Protein AF-A0A178DI83-F1 (afdb_monomer)

Sequence (535 aa):
MRENTVNYHDIEHVLSLTISMISVKFFLQNVEACAQKHFLADFSRHDFNGFEEAAKLHSKCKVQGRFDSDELARSVREVIIQQELLEDALLKDDPDAACEVFVCATSKETSETVCLTSYRTARGNNDLLNSGKILEACRVTSAATSFDPIAIGRFSEDFVGGATGANNAVREVWDQAQQVWGPEVESKIKCVVLIGTGVQSLKPFNADVLHVGETLVGIATEMEQTAERFRRKQQLLDSTGRYYRFNVVRGLEDIGLEGAKKVKEMAAATRRYMGSQEAHKQIQTCAGNVASREYFGIYRINFSLEDVPRMRLFVDRPAEMAAIERALLPQRTQPQRQKVSTLRGLGGIGKTQLVVDEDSIKRSIASCASRVPQGQIPETGRAYVKDGGADVDEVARDVLAWLARADNTAWLLIIDNVDHEHSPRSDDPEAFDMKQYLSDADHGCVLITTRQARLQQLGSAHQLGKSGSDAAQGQQLPELLDGLPLAIAQAGAFLQESGVGLEAYLQTYKQQWDELMAPSALDEVLQQDYADCSV

pLDDT: mean 70.83, std 19.37, range [21.14, 94.12]

Secondary structure (DSSP, 8-state):
-------HHHHHHHHHHHTTTTHHHHHHHHHHHHHHHHHHHHTTTS-TTSSSSGGGS-S------SS-HHHHHHHHHHHHHHTT--TT-BSPPPTT-SS--EEEEEETTT--EEEEESS--TTS-HHHHHH-BHHHHHHHHH-SSSS--EEETTTTEEEEESTTTTSSTHHHHHHHHHHHH-TTHHHH---EEEE---PPPSSPPPTTSHHHHHHHHHHHHHHHHHHHHHHHH-HHHHHTT-EEEE---SS-TT--TTGGGGHHHHHHHHHHHHTSHHHHHHHHHHHHHHH-----STTPPPP--TTS---S-----HHHHHHHHHHHSPPTTS--PPEEEEEE--TTSSS------HHHHHHHHHHGGGGSPTTSS-HHHHTHHHH--S-HHHHHHHHHHHHT-TT----EEEE-----B-BTTB--TT-B-GGGGS--SS-SEEEEEES-GGGGGGSEEEE--PPP--SSS-THHHHHTTT-HHHHHHHHHHHHHH---HHHHHHHHHHHHHHHTSHHHHHHHHHHH-SS---

Nearest PDB structures (foldseek):
  8xi3-assembly1_A  TM=3.637E-01  e=4.222E-02  Mus musculus

Mean predicted aligned error: 16.53 Å

Radius of gyration: 32.95 Å; Cα contacts (8 Å, |Δi|>4): 645; chains: 1; bounding box: 82×55×96 Å

Foldseek 3Di:
DDPPPPDPVLLVVLVVVVCVCVVVVLLVVQLLVLCLVVVVVVVVPDDPPPPVPVVPDDPDDDDAFQDDLVVSLVSSQVSCVVVVHDSQAALADDPPDPDKDWFWKAFPVPRDIAIQINDDFPPHDPFSNVWPGPSQRSSQQVQAPGHAWFQTGPVRTTIHHCVSLCLFVPVVVVVVQCRVPNPVSLQVQLADEGEEPAQAAPDADPPPCRPQRVVVNVSSVSNVVVLVVVCVVSVLCNVLLRYHYHHQHDQCHRQGPSNSVVVVSSVVSVVVSCPDPVNVVNSVSNSCSSPDPARRGPFDFDDDCPPPDDQPDDDDDPVLVVVVCVQAPDDPPDPQFEGEEEEAEDPLLRQDDDDDFPVNLLQVLLCCLLRTDPPLFDVLSNCCVPPVPDDSNVSSVRSLVSCQDPSNFEAEAEAEEQEADDDPVDPDVRHDHCVVNHRPHRGHYYYYYYHDPVCCVVHHYDYRDQDDQDDDDDRPQCVVVVSRNNSSSVLVVCCVVVVDDPVRSSVVVVVVVCVCPPPVNCVVVVVPPPPPDDD

Solvent-accessible surface area (backbone atoms only — not comparable to full-atom values): 31538 Å² total; per-residue (Å²): 140,77,84,85,74,78,46,78,68,53,55,51,53,39,48,52,57,59,35,59,69,27,53,62,40,50,51,45,47,42,32,50,51,42,41,47,54,46,60,58,53,50,67,75,70,61,76,85,75,69,70,77,73,64,79,78,75,77,100,83,74,76,94,70,45,81,45,70,54,64,61,53,50,50,41,43,44,55,44,35,48,74,70,76,42,59,83,78,37,54,43,42,56,62,95,83,56,95,70,89,50,69,44,55,28,18,37,71,87,76,65,44,78,41,75,56,34,22,61,90,49,95,85,54,65,66,60,48,39,76,52,30,27,45,60,55,54,54,50,25,55,62,14,48,85,39,30,52,72,41,66,49,37,95,82,51,49,47,23,27,3,32,73,70,72,44,76,43,47,68,62,58,55,49,57,50,44,32,62,75,67,34,90,66,31,76,63,70,55,74,66,46,82,42,80,54,95,39,41,58,42,96,65,76,51,66,87,90,47,50,72,59,42,52,50,50,38,50,50,44,52,49,33,50,51,53,52,52,54,48,49,67,71,44,45,66,40,50,78,69,71,23,57,44,78,49,58,36,80,58,68,40,39,89,60,60,92,84,37,78,84,42,53,69,50,50,54,51,26,47,52,55,43,54,70,31,70,68,46,39,54,51,50,52,51,50,46,51,55,73,61,47,90,75,78,84,36,90,82,52,57,82,90,77,62,89,88,53,83,85,73,91,68,80,82,86,53,70,69,61,50,54,50,52,48,64,66,63,47,91,55,99,86,58,80,78,51,48,41,40,36,25,43,31,35,62,89,54,50,73,83,73,94,58,90,49,48,66,70,52,50,39,50,54,47,24,55,48,30,58,56,52,52,89,87,68,54,64,66,64,33,34,40,28,88,80,67,66,79,47,61,51,71,57,26,24,48,47,43,37,53,48,55,37,36,91,87,45,47,90,51,77,48,76,45,62,34,56,70,40,64,61,44,104,86,52,92,54,92,70,38,35,67,65,72,81,78,51,53,91,36,59,42,28,27,38,42,35,26,24,65,53,74,72,60,37,77,72,42,52,61,43,76,58,63,60,59,75,93,83,76,86,94,61,69,70,57,43,62,76,46,66,20,32,46,43,55,47,40,50,52,52,49,48,37,67,75,69,67,53,53,70,68,62,50,55,53,51,51,52,53,53,48,56,60,53,69,31,77,81,43,46,66,63,57,61,74,74,77,67,89,86,78,81,134

Structure (mmCIF, N/CA/C/O backbone):
data_AF-A0A178DI83-F1
#
_entry.id   AF-A0A178DI83-F1
#
loop_
_atom_site.group_PDB
_atom_site.id
_atom_site.type_symbol
_atom_site.label_atom_id
_atom_site.label_alt_id
_atom_site.label_comp_id
_atom_site.label_asym_id
_atom_site.label_entity_id
_atom_site.label_seq_id
_atom_site.pdbx_PDB_ins_code
_atom_site.Cartn_x
_atom_site.Cartn_y
_atom_site.Cartn_z
_atom_site.occupancy
_atom_site.B_iso_or_equiv
_atom_site.auth_seq_id
_atom_site.auth_comp_id
_atom_site.auth_asym_id
_atom_site.auth_atom_id
_atom_site.pdbx_PDB_model_num
ATOM 1 N N . MET A 1 1 ? 3.071 -16.356 -19.524 1.00 26.11 1 MET A N 1
ATOM 2 C CA . MET A 1 1 ? 1.698 -16.514 -19.006 1.00 26.11 1 MET A CA 1
ATOM 3 C C . MET A 1 1 ? 1.694 -17.669 -18.020 1.00 26.11 1 MET A C 1
ATOM 5 O O . MET A 1 1 ? 1.772 -18.812 -18.445 1.00 26.11 1 MET A O 1
ATOM 9 N N . ARG A 1 2 ? 1.686 -17.375 -16.718 1.00 21.14 2 ARG A N 1
ATOM 10 C CA . ARG A 1 2 ? 1.167 -18.290 -15.698 1.00 21.14 2 ARG A CA 1
ATOM 11 C C . ARG A 1 2 ? -0.088 -17.603 -15.183 1.00 21.14 2 ARG A C 1
ATOM 13 O O . ARG A 1 2 ? -0.009 -16.452 -14.762 1.00 21.14 2 ARG A O 1
ATOM 20 N N . GLU A 1 3 ? -1.236 -18.241 -15.357 1.00 22.12 3 GLU A N 1
ATOM 21 C CA . GLU A 1 3 ? -2.481 -17.792 -14.747 1.00 22.12 3 GLU A CA 1
ATOM 22 C C . GLU A 1 3 ? -2.266 -17.756 -13.232 1.00 22.12 3 GLU A C 1
ATOM 24 O O . GLU A 1 3 ? -1.899 -18.763 -12.627 1.00 22.12 3 GLU A O 1
ATOM 29 N N . ASN A 1 4 ? -2.444 -16.579 -12.629 1.00 25.23 4 ASN A N 1
ATOM 30 C CA . ASN A 1 4 ? -2.485 -16.412 -11.181 1.00 25.23 4 ASN A CA 1
ATOM 31 C C . ASN A 1 4 ? -3.795 -17.018 -10.659 1.00 25.23 4 ASN A C 1
ATOM 33 O O . ASN A 1 4 ? -4.724 -16.308 -10.280 1.00 25.23 4 ASN A O 1
ATOM 37 N N . THR A 1 5 ? -3.888 -18.344 -10.645 1.00 24.80 5 THR A N 1
ATOM 38 C CA . THR A 1 5 ? -4.795 -19.041 -9.736 1.00 24.80 5 THR A CA 1
ATOM 39 C C . THR A 1 5 ? -4.239 -18.859 -8.332 1.00 24.80 5 THR A C 1
ATOM 41 O O . THR A 1 5 ? -3.341 -19.588 -7.919 1.00 24.80 5 THR A O 1
ATOM 44 N N . VAL A 1 6 ? -4.744 -17.842 -7.631 1.00 28.25 6 VAL A N 1
ATOM 45 C CA . VAL A 1 6 ? -4.509 -17.638 -6.198 1.00 28.25 6 VAL A CA 1
ATOM 46 C C . VAL A 1 6 ? -5.001 -18.894 -5.485 1.00 28.25 6 VAL A C 1
ATOM 48 O O . VAL A 1 6 ? -6.198 -19.192 -5.490 1.00 28.25 6 VAL A O 1
ATOM 51 N N . ASN A 1 7 ? -4.070 -19.671 -4.941 1.00 25.91 7 ASN A N 1
ATOM 52 C CA . ASN A 1 7 ? -4.389 -20.915 -4.262 1.00 25.91 7 ASN A CA 1
ATOM 53 C C . ASN A 1 7 ? -4.977 -20.585 -2.879 1.00 25.91 7 ASN A C 1
ATOM 55 O O . ASN A 1 7 ? -4.664 -19.545 -2.297 1.00 25.91 7 ASN A O 1
ATOM 59 N N . TYR A 1 8 ? -5.807 -21.462 -2.309 1.00 28.67 8 TYR A N 1
ATOM 60 C CA . TYR A 1 8 ? -6.403 -21.246 -0.974 1.00 28.67 8 TYR A CA 1
ATOM 61 C C . TYR A 1 8 ? -5.332 -20.984 0.112 1.00 28.67 8 TYR A C 1
ATOM 63 O O . TYR A 1 8 ? -5.586 -20.284 1.088 1.00 28.67 8 TYR A O 1
ATOM 71 N N . HIS A 1 9 ? -4.112 -21.483 -0.110 1.00 28.78 9 HIS A N 1
ATOM 72 C CA . HIS A 1 9 ? -2.945 -21.290 0.750 1.00 28.78 9 HIS A CA 1
ATOM 73 C C . HIS A 1 9 ? -2.304 -19.888 0.632 1.00 28.78 9 HIS A C 1
ATOM 75 O O . HIS A 1 9 ? -1.777 -19.370 1.613 1.00 28.78 9 HIS A O 1
ATOM 81 N N . ASP A 1 10 ? -2.415 -19.218 -0.522 1.00 27.89 10 ASP A N 1
ATOM 82 C CA . ASP A 1 10 ? -1.936 -17.837 -0.711 1.00 27.89 10 ASP A CA 1
ATOM 83 C C . ASP A 1 10 ? -2.874 -16.825 -0.031 1.00 27.89 10 ASP A C 1
ATOM 85 O O . ASP A 1 10 ? -2.435 -15.797 0.487 1.00 27.89 10 ASP A O 1
ATOM 89 N N . ILE A 1 11 ? -4.170 -17.155 0.047 1.00 30.95 11 ILE A N 1
ATOM 90 C CA . ILE A 1 11 ? -5.163 -16.413 0.840 1.00 30.95 11 ILE A CA 1
ATOM 91 C C . ILE A 1 11 ? -4.821 -16.508 2.333 1.00 30.95 11 ILE A C 1
ATOM 93 O O . ILE A 1 11 ? -4.906 -15.500 3.031 1.00 30.95 11 ILE A O 1
ATOM 97 N N . GLU A 1 12 ? -4.368 -17.670 2.817 1.00 28.22 12 GLU A N 1
ATOM 98 C CA . GLU A 1 12 ? -3.876 -17.822 4.192 1.00 28.22 12 GLU A CA 1
ATOM 99 C C . GLU A 1 12 ? -2.600 -17.019 4.457 1.00 28.22 12 GLU A C 1
ATOM 101 O O . GLU A 1 12 ? -2.468 -16.479 5.547 1.00 28.22 12 GLU A O 1
ATOM 106 N N . HIS A 1 13 ? -1.708 -16.849 3.477 1.00 27.08 13 HIS A N 1
ATOM 107 C CA . HIS A 1 13 ? -0.463 -16.084 3.638 1.00 27.08 13 HIS A CA 1
ATOM 108 C C . HIS A 1 13 ? -0.670 -14.554 3.599 1.00 27.08 13 HIS A C 1
ATOM 110 O O . HIS A 1 13 ? 0.040 -13.792 4.257 1.00 27.08 13 HIS A O 1
ATOM 116 N N . VAL A 1 14 ? -1.684 -14.083 2.870 1.00 27.16 14 VAL A N 1
ATOM 117 C CA . VAL A 1 14 ? -2.089 -12.665 2.814 1.00 27.16 14 VAL A CA 1
ATOM 118 C C . VAL A 1 14 ? -2.971 -12.301 4.007 1.00 27.16 14 VAL A C 1
ATOM 120 O O . VAL A 1 14 ? -2.816 -11.227 4.602 1.00 27.16 14 VAL A O 1
ATOM 123 N N . LEU A 1 15 ? -3.820 -13.236 4.444 1.00 27.59 15 LEU A N 1
ATOM 124 C CA . LEU A 1 15 ? -4.378 -13.202 5.788 1.00 27.59 15 LEU A CA 1
ATOM 125 C C . LEU A 1 15 ? -3.241 -13.241 6.814 1.00 27.59 15 LEU A C 1
ATOM 127 O O . LEU A 1 15 ? -3.326 -12.461 7.742 1.00 27.59 15 LEU A O 1
ATOM 131 N N . SER A 1 16 ? -2.147 -13.993 6.606 1.00 25.05 16 SER A N 1
ATOM 132 C CA . SER A 1 16 ? -0.970 -14.085 7.499 1.00 25.05 16 SER A CA 1
ATOM 133 C C . SER A 1 16 ? -0.153 -12.787 7.631 1.00 25.05 16 SER A C 1
ATOM 135 O O . SER A 1 16 ? 0.552 -12.610 8.622 1.00 25.05 16 SER A O 1
ATOM 137 N N . LEU A 1 17 ? -0.258 -11.858 6.679 1.00 25.11 17 LEU A N 1
ATOM 138 C CA . LEU A 1 17 ? 0.390 -10.536 6.743 1.00 25.11 17 LEU A CA 1
ATOM 139 C C . LEU A 1 17 ? -0.560 -9.448 7.249 1.00 25.11 17 LEU A C 1
ATOM 141 O O . LEU A 1 17 ? -0.163 -8.584 8.027 1.00 25.11 17 LEU A O 1
ATOM 145 N N . THR A 1 18 ? -1.852 -9.567 6.932 1.00 27.52 18 THR A N 1
ATOM 146 C CA . THR A 1 18 ? -2.914 -8.877 7.688 1.00 27.52 18 THR A CA 1
ATOM 147 C C . THR A 1 18 ? -2.944 -9.381 9.143 1.00 27.52 18 THR A C 1
ATOM 149 O O . THR A 1 18 ? -3.398 -8.676 10.042 1.00 27.52 18 THR A O 1
ATOM 152 N N . ILE A 1 19 ? -2.366 -10.567 9.390 1.00 27.89 19 ILE A N 1
ATOM 153 C CA . ILE A 1 19 ? -2.131 -11.176 10.696 1.00 27.89 19 ILE A CA 1
ATOM 154 C C . ILE A 1 19 ? -1.006 -10.480 11.495 1.00 27.89 19 ILE A C 1
ATOM 156 O O . ILE A 1 19 ? -0.911 -10.675 12.698 1.00 27.89 19 ILE A O 1
ATOM 160 N N . SER A 1 20 ? -0.239 -9.538 10.938 1.00 26.45 20 SER A N 1
ATOM 161 C CA . SER A 1 20 ? 0.611 -8.678 11.787 1.00 26.45 20 SER A CA 1
ATOM 162 C C . SER A 1 20 ? -0.180 -7.575 12.508 1.00 26.45 20 SER A C 1
ATOM 164 O O . SER A 1 20 ? 0.141 -7.252 13.646 1.00 26.45 20 SER A O 1
ATOM 166 N N . MET A 1 21 ? -1.308 -7.095 11.956 1.00 29.62 21 MET A N 1
ATOM 167 C CA . MET A 1 21 ? -2.328 -6.391 12.769 1.00 29.62 21 MET A CA 1
ATOM 168 C C . MET A 1 21 ? -3.040 -7.354 13.732 1.00 29.62 21 MET A C 1
ATOM 170 O O . MET A 1 21 ? -3.688 -6.946 14.695 1.00 29.62 21 MET A O 1
ATOM 174 N N . ILE A 1 22 ? -2.870 -8.656 13.496 1.00 32.53 22 ILE A N 1
ATOM 175 C CA . ILE A 1 22 ? -3.216 -9.744 14.401 1.00 32.53 22 ILE A CA 1
ATOM 176 C C . ILE A 1 22 ? -2.052 -10.021 15.353 1.00 32.53 22 ILE A C 1
ATOM 178 O O . ILE A 1 22 ? -2.052 -11.048 15.984 1.00 32.53 22 ILE A O 1
ATOM 182 N N . SER A 1 23 ? -1.125 -9.099 15.607 1.00 30.00 23 SER A N 1
ATOM 183 C CA . SER A 1 23 ? -0.431 -9.100 16.904 1.00 30.00 23 SER A CA 1
ATOM 184 C C . SER A 1 23 ? -1.373 -8.579 17.992 1.00 30.00 23 SER A C 1
ATOM 186 O O . SER A 1 23 ? -1.464 -9.174 19.059 1.00 30.00 23 SER A O 1
ATOM 188 N N . VAL A 1 24 ? -2.240 -7.609 17.665 1.00 34.22 24 VAL A N 1
ATOM 189 C CA . VAL A 1 24 ? -3.379 -7.222 18.518 1.00 34.22 24 VAL A CA 1
ATOM 190 C C . VAL A 1 24 ? -4.472 -8.286 18.508 1.00 34.22 24 VAL A C 1
ATOM 192 O O . VAL A 1 24 ? -5.199 -8.389 19.474 1.00 34.22 24 VAL A O 1
ATOM 195 N N . LYS A 1 25 ? -4.579 -9.133 17.479 1.00 32.72 25 LYS A N 1
ATOM 196 C CA . LYS A 1 25 ? -5.535 -10.256 17.424 1.00 32.72 25 LYS A CA 1
ATOM 197 C C . LYS A 1 25 ? -4.910 -11.614 17.788 1.00 32.72 25 LYS A C 1
ATOM 199 O O . LYS A 1 25 ? -5.672 -12.506 18.075 1.00 32.72 25 LYS A O 1
ATOM 204 N N . PHE A 1 26 ? -3.600 -11.787 17.937 1.00 31.67 26 PHE A N 1
ATOM 205 C CA . PHE A 1 26 ? -3.008 -12.893 18.706 1.00 31.67 26 PHE A CA 1
ATOM 206 C C . PHE A 1 26 ? -3.171 -12.551 20.179 1.00 31.67 26 PHE A C 1
ATOM 208 O O . PHE A 1 26 ? -3.567 -13.396 20.967 1.00 31.67 26 PHE A O 1
ATOM 215 N N . PHE A 1 27 ? -3.013 -11.273 20.528 1.00 34.44 27 PHE A N 1
ATOM 216 C CA . PHE A 1 27 ? -3.335 -10.762 21.847 1.00 34.44 27 PHE A CA 1
ATOM 217 C C . PHE A 1 27 ? -4.848 -10.785 22.129 1.00 34.44 27 PHE A C 1
ATOM 219 O O . PHE A 1 27 ? -5.242 -11.306 23.155 1.00 34.44 27 PHE A O 1
ATOM 226 N N . LEU A 1 28 ? -5.724 -10.354 21.213 1.00 32.44 28 LEU A N 1
ATOM 227 C CA . LEU A 1 28 ? -7.186 -10.349 21.392 1.00 32.44 28 LEU A CA 1
ATOM 228 C C . LEU A 1 28 ? -7.864 -11.680 21.057 1.00 32.44 28 LEU A C 1
ATOM 230 O O . LEU A 1 28 ? -8.893 -11.932 21.651 1.00 32.44 28 LEU A O 1
ATOM 234 N N . GLN A 1 29 ? -7.330 -12.556 20.193 1.00 31.53 29 GLN A N 1
ATOM 235 C CA . GLN A 1 29 ? -7.822 -13.942 20.066 1.00 31.53 29 GLN A CA 1
ATOM 236 C C . GLN A 1 29 ? -7.306 -14.808 21.196 1.00 31.53 29 GLN A C 1
ATOM 238 O O . GLN A 1 29 ? -8.043 -15.696 21.585 1.00 31.53 29 GLN A O 1
ATOM 243 N N . ASN A 1 30 ? -6.113 -14.578 21.759 1.00 32.19 30 ASN A N 1
ATOM 244 C CA . ASN A 1 30 ? -5.741 -15.254 23.000 1.00 32.19 30 ASN A CA 1
ATOM 245 C C . ASN A 1 30 ? -6.447 -14.626 24.198 1.00 32.19 30 ASN A C 1
ATOM 247 O O . ASN A 1 30 ? -6.807 -15.370 25.089 1.00 32.19 30 ASN A O 1
ATOM 251 N N . VAL A 1 31 ? -6.754 -13.326 24.222 1.00 32.69 31 VAL A N 1
ATOM 252 C CA . VAL A 1 31 ? -7.619 -12.736 25.258 1.00 32.69 31 VAL A CA 1
ATOM 253 C C . VAL A 1 31 ? -9.068 -13.178 25.068 1.00 32.69 31 VAL A C 1
ATOM 255 O O . VAL A 1 31 ? -9.667 -13.528 26.062 1.00 32.69 31 VAL A O 1
ATOM 258 N N . GLU A 1 32 ? -9.632 -13.294 23.862 1.00 32.38 32 GLU A N 1
ATOM 259 C CA . GLU A 1 32 ? -10.967 -13.884 23.634 1.00 32.38 32 GLU A CA 1
ATOM 260 C C . GLU A 1 32 ? -10.974 -15.392 23.852 1.00 32.38 32 GLU A C 1
ATOM 262 O O . GLU A 1 32 ? -11.971 -15.902 24.335 1.00 32.38 32 GLU A O 1
ATOM 267 N N . ALA A 1 33 ? -9.913 -16.128 23.513 1.00 32.53 33 ALA A N 1
ATOM 268 C CA . ALA A 1 33 ? -9.839 -17.572 23.725 1.00 32.53 33 ALA A CA 1
ATOM 269 C C . ALA A 1 33 ? -9.522 -17.912 25.182 1.00 32.53 33 ALA A C 1
ATOM 271 O O . ALA A 1 33 ? -10.044 -18.906 25.667 1.00 32.53 33 ALA A O 1
ATOM 272 N N . CYS A 1 34 ? -8.723 -17.106 25.889 1.00 33.56 34 CYS A N 1
ATOM 273 C CA . CYS A 1 34 ? -8.434 -17.225 27.323 1.00 33.56 34 CYS A CA 1
ATOM 274 C C . CYS A 1 34 ? -9.608 -16.692 28.152 1.00 33.56 34 CYS A C 1
ATOM 276 O O . CYS A 1 34 ? -10.068 -17.390 29.051 1.00 33.56 34 CYS A O 1
ATOM 278 N N . ALA A 1 35 ? -10.206 -15.559 27.759 1.00 32.19 35 ALA A N 1
ATOM 279 C CA . ALA A 1 35 ? -11.494 -15.119 28.282 1.00 32.19 35 ALA A CA 1
ATOM 280 C C . ALA A 1 35 ? -12.567 -16.154 27.964 1.00 32.19 35 ALA A C 1
ATOM 282 O O . ALA A 1 35 ? -13.285 -16.488 28.869 1.00 32.19 35 ALA A O 1
ATOM 283 N N . GLN A 1 36 ? -12.670 -16.778 26.787 1.00 34.31 36 GLN A N 1
ATOM 284 C CA . GLN A 1 36 ? -13.628 -17.877 26.567 1.00 34.31 36 GLN A CA 1
ATOM 285 C C . GLN A 1 36 ? -13.289 -19.116 27.399 1.00 34.31 36 GLN A C 1
ATOM 287 O O . GLN A 1 36 ? -14.209 -19.757 27.898 1.00 34.31 36 GLN A O 1
ATOM 292 N N . LYS A 1 37 ? -12.009 -19.465 27.584 1.00 34.66 37 LYS A N 1
ATOM 293 C CA . LYS A 1 37 ? -11.593 -20.607 28.417 1.00 34.66 37 LYS A CA 1
ATOM 294 C C . LYS A 1 37 ? -11.982 -20.401 29.882 1.00 34.66 37 LYS A C 1
ATOM 296 O O . LYS A 1 37 ? -12.490 -21.344 30.481 1.00 34.66 37 LYS A O 1
ATOM 301 N N . HIS A 1 38 ? -11.810 -19.192 30.422 1.00 36.41 38 HIS A N 1
ATOM 302 C CA . HIS A 1 38 ? -12.153 -18.841 31.808 1.00 36.41 38 HIS A CA 1
ATOM 303 C C . HIS A 1 38 ? -13.617 -18.406 31.979 1.00 36.41 38 HIS A C 1
ATOM 305 O O . HIS A 1 38 ? -14.288 -18.920 32.865 1.00 36.41 38 HIS A O 1
ATOM 311 N N . PHE A 1 39 ? -14.191 -17.607 31.072 1.00 35.72 39 PHE A N 1
ATOM 312 C CA . PHE A 1 39 ? -15.628 -17.272 31.032 1.00 35.72 39 PHE A CA 1
ATOM 313 C C . PHE A 1 39 ? -16.505 -18.517 30.879 1.00 35.72 39 PHE A C 1
ATOM 315 O O . PHE A 1 39 ? -17.614 -18.519 31.403 1.00 35.72 39 PHE A O 1
ATOM 322 N N . LEU A 1 40 ? -16.066 -19.572 30.175 1.00 31.36 40 LEU A N 1
ATOM 323 C CA . LEU A 1 40 ? -16.803 -20.843 30.123 1.00 31.36 40 LEU A CA 1
ATOM 324 C C . LEU A 1 40 ? -16.505 -21.748 31.332 1.00 31.36 40 LEU A C 1
ATOM 326 O O . LEU A 1 40 ? -17.381 -22.525 31.713 1.00 31.36 40 LEU A O 1
ATOM 330 N N . ALA A 1 41 ? -15.319 -21.657 31.947 1.00 30.20 41 ALA A N 1
ATOM 331 C CA . ALA A 1 41 ? -14.968 -22.444 33.133 1.00 30.20 41 ALA A CA 1
ATOM 332 C C . ALA A 1 41 ? -15.658 -21.932 34.413 1.00 30.20 41 ALA A C 1
ATOM 334 O O . ALA A 1 41 ? -16.209 -22.744 35.164 1.00 30.20 41 ALA A O 1
ATOM 335 N N . ASP A 1 42 ? -15.722 -20.615 34.628 1.00 34.72 42 ASP A N 1
ATOM 336 C CA . ASP A 1 42 ? -16.281 -20.012 35.848 1.00 34.72 42 ASP A CA 1
ATOM 337 C C . ASP A 1 42 ? -17.804 -19.839 35.815 1.00 34.72 42 ASP A C 1
ATOM 339 O O . ASP A 1 42 ? -18.455 -19.933 36.858 1.00 34.72 42 ASP A O 1
ATOM 343 N N . PHE A 1 43 ? -18.430 -19.762 34.633 1.00 34.56 43 PHE A N 1
ATOM 344 C CA . PHE A 1 43 ? -19.897 -19.849 34.539 1.00 34.56 43 PHE A CA 1
ATOM 345 C C . PHE A 1 43 ? -20.458 -21.220 34.942 1.00 34.56 43 PHE A C 1
ATOM 347 O O . PHE A 1 43 ? -21.664 -21.334 35.162 1.00 34.56 43 PHE A O 1
ATOM 354 N N . SER A 1 44 ? -19.616 -22.259 35.020 1.00 34.12 44 SER A N 1
ATOM 355 C CA . SER A 1 44 ? -20.014 -23.580 35.525 1.00 34.12 44 SER A CA 1
ATOM 356 C C . SER A 1 44 ? -19.875 -23.724 37.045 1.00 34.12 44 SER A C 1
ATOM 358 O O . SER A 1 44 ? -20.372 -24.701 37.602 1.00 34.12 44 SER A O 1
ATOM 360 N N . ARG A 1 45 ? -19.200 -22.777 37.721 1.00 33.38 45 ARG A N 1
ATOM 361 C CA . ARG A 1 45 ? -18.820 -22.895 39.139 1.00 33.38 45 ARG A CA 1
ATOM 362 C C . ARG A 1 45 ? -19.505 -21.921 40.089 1.00 33.38 45 ARG A C 1
ATOM 364 O O . ARG A 1 45 ? -19.449 -22.159 41.295 1.00 33.38 45 ARG A O 1
ATOM 371 N N . HIS A 1 46 ? -20.157 -20.866 39.607 1.00 33.75 46 HIS A N 1
ATOM 372 C CA . HIS A 1 46 ? -20.926 -19.965 40.469 1.00 33.75 46 HIS A CA 1
ATOM 373 C C . HIS A 1 46 ? -22.420 -20.007 40.150 1.00 33.75 46 HIS A C 1
ATOM 375 O O . HIS A 1 46 ? -22.901 -19.457 39.159 1.00 33.75 46 HIS A O 1
ATOM 381 N N . ASP A 1 47 ? -23.131 -20.708 41.037 1.00 30.70 47 ASP A N 1
ATOM 382 C CA . ASP A 1 47 ? -24.581 -20.744 41.153 1.00 30.70 47 ASP A CA 1
ATOM 383 C C . ASP A 1 47 ? -25.156 -19.325 41.229 1.00 30.70 47 ASP A C 1
ATOM 385 O O . ASP A 1 47 ? -24.812 -18.524 42.100 1.00 30.70 47 ASP A O 1
ATOM 389 N N . PHE A 1 48 ? -26.120 -19.052 40.355 1.00 34.38 48 PHE A N 1
ATOM 390 C CA . PHE A 1 48 ? -26.915 -17.823 40.289 1.00 34.38 48 PHE A CA 1
ATOM 391 C C . PHE A 1 48 ? -27.885 -17.630 41.478 1.00 34.38 48 PHE A C 1
ATOM 393 O O . PHE A 1 48 ? -28.854 -16.891 41.359 1.00 34.38 48 PHE A O 1
ATOM 400 N N . ASN A 1 49 ? -27.640 -18.250 42.636 1.00 30.06 49 ASN A N 1
ATOM 401 C CA . ASN A 1 49 ? -28.549 -18.180 43.789 1.00 30.06 49 ASN A CA 1
ATOM 402 C C . ASN A 1 49 ? -28.200 -17.074 44.805 1.00 30.06 49 ASN A C 1
ATOM 404 O O . ASN A 1 49 ? -28.980 -16.831 45.718 1.00 30.06 49 ASN A O 1
ATOM 408 N N . GLY A 1 50 ? -27.062 -16.382 44.669 1.00 28.20 50 GLY A N 1
ATOM 409 C CA . GLY A 1 50 ? -26.627 -15.367 45.646 1.00 28.20 50 GLY A CA 1
ATOM 410 C C . GLY A 1 50 ? -27.075 -13.924 45.374 1.00 28.20 50 GLY A C 1
ATOM 411 O O . GLY A 1 50 ? -26.987 -13.083 46.265 1.00 28.20 50 GLY A O 1
ATOM 412 N N . PHE A 1 51 ? -27.544 -13.606 44.161 1.00 32.16 51 PHE A N 1
ATOM 413 C CA . PHE A 1 51 ? -27.837 -12.218 43.763 1.00 32.16 51 PHE A CA 1
ATOM 414 C C . PHE A 1 51 ? -29.279 -11.762 44.043 1.00 32.16 51 PHE A C 1
ATOM 416 O O . PHE A 1 51 ? -29.545 -10.561 44.011 1.00 32.16 51 PHE A O 1
ATOM 423 N N . GLU A 1 52 ? -30.201 -12.673 44.372 1.00 28.27 52 GLU A N 1
ATOM 424 C CA . GLU A 1 52 ? -31.590 -12.311 44.703 1.00 28.27 52 GLU A CA 1
ATOM 425 C C . GLU A 1 52 ? -31.763 -11.797 46.147 1.00 28.27 52 GLU A C 1
ATOM 427 O O . GLU A 1 52 ? -32.670 -11.006 46.411 1.00 28.27 52 GLU A O 1
ATOM 432 N N . GLU A 1 53 ? -30.876 -12.156 47.085 1.00 25.97 53 GLU A N 1
ATOM 433 C CA . GLU A 1 53 ? -31.008 -11.741 48.496 1.00 25.97 53 GLU A CA 1
ATOM 434 C C . GLU A 1 53 ? -30.336 -10.399 48.838 1.00 25.97 53 GLU A C 1
ATOM 436 O O . GLU A 1 53 ? -30.738 -9.739 49.799 1.00 25.97 53 GLU A O 1
ATOM 441 N N . ALA A 1 54 ? -29.375 -9.923 48.040 1.00 26.55 54 ALA A N 1
ATOM 442 C CA . ALA A 1 54 ? -28.668 -8.665 48.317 1.00 26.55 54 ALA A CA 1
ATOM 443 C C . ALA A 1 54 ? -29.413 -7.402 47.831 1.00 26.55 54 ALA A C 1
ATOM 445 O O . ALA A 1 54 ? -29.048 -6.283 48.193 1.00 26.55 54 ALA A O 1
ATOM 446 N N . ALA A 1 55 ? -30.500 -7.551 47.065 1.00 27.52 55 ALA A N 1
ATOM 447 C CA . ALA A 1 55 ? -31.262 -6.431 46.504 1.00 27.52 55 ALA A CA 1
ATOM 448 C C . ALA A 1 55 ? -32.161 -5.687 47.519 1.00 27.52 55 ALA A C 1
ATOM 450 O O . ALA A 1 55 ? -32.893 -4.774 47.136 1.00 27.52 55 ALA A O 1
ATOM 451 N N . LYS A 1 56 ? -32.130 -6.040 48.816 1.00 27.47 56 LYS A N 1
ATOM 452 C CA . LYS A 1 56 ? -33.003 -5.422 49.834 1.00 27.47 56 LYS A CA 1
ATOM 453 C C . LYS A 1 56 ? -32.367 -4.410 50.783 1.00 27.47 56 LYS A C 1
ATOM 455 O O . LYS A 1 56 ? -33.122 -3.783 51.520 1.00 27.47 56 LYS A O 1
ATOM 460 N N . LEU A 1 57 ? -31.061 -4.148 50.768 1.00 26.89 57 LEU A N 1
ATOM 461 C CA . LEU A 1 57 ? -30.497 -3.162 51.702 1.00 26.89 57 LEU A CA 1
ATOM 462 C C . LEU A 1 57 ? -29.265 -2.432 51.147 1.00 26.89 57 LEU A C 1
ATOM 464 O O . LEU A 1 57 ? -28.155 -2.929 51.254 1.00 26.89 57 LEU A O 1
ATOM 468 N N . HIS A 1 58 ? -29.473 -1.233 50.593 1.00 26.30 58 HIS A N 1
ATOM 469 C CA . HIS A 1 58 ? -28.827 0.035 50.986 1.00 26.30 58 HIS A CA 1
ATOM 470 C C . HIS A 1 58 ? -28.857 1.070 49.850 1.00 26.30 58 HIS A C 1
ATOM 472 O O . HIS A 1 58 ? -28.196 0.962 48.822 1.00 26.30 58 HIS A O 1
ATOM 478 N N . SER A 1 59 ? -29.583 2.158 50.096 1.00 29.34 59 SER A N 1
ATOM 479 C CA . SER A 1 59 ? -29.538 3.401 49.334 1.00 29.34 59 SER A CA 1
ATOM 480 C C . SER A 1 59 ? -28.215 4.139 49.589 1.00 29.34 59 SER A C 1
ATOM 482 O O . SER A 1 59 ? -28.096 4.826 50.606 1.00 29.34 59 SER A O 1
ATOM 484 N N . LYS A 1 60 ? -27.229 3.945 48.698 1.00 29.44 60 LYS A N 1
ATOM 485 C CA . LYS A 1 60 ? -26.074 4.815 48.350 1.00 29.44 60 LYS A CA 1
ATOM 486 C C . LYS A 1 60 ? -25.007 3.956 47.641 1.00 29.44 60 LYS A C 1
ATOM 488 O O . LYS A 1 60 ? -23.969 3.669 48.225 1.00 29.44 60 LYS A O 1
ATOM 493 N N . CYS A 1 61 ? -25.235 3.543 46.394 1.00 26.08 61 CYS A N 1
ATOM 494 C CA . CYS A 1 61 ? -24.193 2.874 45.605 1.00 26.08 61 CYS A CA 1
ATOM 495 C C . CYS A 1 61 ? -23.722 3.775 44.464 1.00 26.08 61 CYS A C 1
ATOM 497 O O . CYS A 1 61 ? -24.515 4.200 43.626 1.00 26.08 61 CYS A O 1
ATOM 499 N N . LYS A 1 62 ? -22.414 4.064 44.463 1.00 30.36 62 LYS A N 1
ATOM 500 C CA . LYS A 1 62 ? -21.674 4.496 43.273 1.00 30.36 62 LYS A CA 1
ATOM 501 C C . LYS A 1 62 ? -21.942 3.483 42.155 1.00 30.36 62 LYS A C 1
ATOM 503 O O . LYS A 1 62 ? -22.043 2.292 42.434 1.00 30.36 62 LYS A O 1
ATOM 508 N N . VAL A 1 63 ? -22.061 3.965 40.921 1.00 37.66 63 VAL A N 1
ATOM 509 C CA . VAL A 1 63 ? -22.176 3.120 39.725 1.00 37.66 63 VAL A CA 1
ATOM 510 C C . VAL A 1 63 ? -20.923 2.242 39.660 1.00 37.66 63 VAL A C 1
ATOM 512 O O . VAL A 1 63 ? -19.838 2.750 39.398 1.00 37.66 63 VAL A O 1
ATOM 515 N N . GLN A 1 64 ? -21.071 0.966 40.004 1.00 49.56 64 GLN A N 1
ATOM 516 C CA . GLN A 1 64 ? -20.026 -0.052 39.947 1.00 49.56 64 GLN A CA 1
ATOM 517 C C . GLN A 1 64 ? -20.154 -0.790 38.610 1.00 49.56 64 GLN A C 1
ATOM 519 O O . GLN A 1 64 ? -21.275 -0.985 38.127 1.00 49.56 64 GLN A O 1
ATOM 524 N N . GLY A 1 65 ? -19.025 -1.155 38.000 1.00 55.78 65 GLY A N 1
ATOM 525 C CA . GLY A 1 65 ? -18.971 -1.950 36.779 1.00 55.78 65 GLY A CA 1
ATOM 526 C C . GLY A 1 65 ? -19.803 -3.228 36.902 1.00 55.78 65 GLY A C 1
ATOM 527 O O . GLY A 1 65 ? -19.915 -3.825 37.972 1.00 55.78 65 GLY A O 1
ATOM 528 N N . ARG A 1 66 ? -20.433 -3.635 35.797 1.00 61.72 66 ARG A N 1
ATOM 529 C CA . ARG A 1 66 ? -21.331 -4.799 35.761 1.00 61.72 66 ARG A CA 1
ATOM 530 C C . ARG A 1 66 ? -20.563 -6.123 35.784 1.00 61.72 66 ARG A C 1
ATOM 532 O O . ARG A 1 66 ? -21.118 -7.131 36.213 1.00 61.72 66 ARG A O 1
ATOM 539 N N . PHE A 1 67 ? -19.321 -6.118 35.309 1.00 65.75 67 PHE A N 1
ATOM 540 C CA . PHE A 1 67 ? -18.438 -7.279 35.261 1.00 65.75 67 PHE A CA 1
ATOM 541 C C . PHE A 1 67 ? -17.166 -7.037 36.071 1.00 65.75 67 PHE A C 1
ATOM 543 O O . PHE A 1 67 ? -16.739 -5.898 36.257 1.00 65.75 67 PHE A O 1
ATOM 550 N N . ASP A 1 68 ? -16.562 -8.134 36.523 1.00 69.56 68 ASP A N 1
ATOM 551 C CA . ASP A 1 68 ? -15.348 -8.114 37.329 1.00 69.56 68 ASP A CA 1
ATOM 552 C C . ASP A 1 68 ? -14.137 -7.670 36.491 1.00 69.56 68 ASP A C 1
ATOM 554 O O . ASP A 1 68 ? -13.660 -8.362 35.585 1.00 69.56 68 ASP A O 1
ATOM 558 N N . SER A 1 69 ? -13.656 -6.470 36.801 1.00 73.12 69 SER A N 1
ATOM 559 C CA . SER A 1 69 ? -12.510 -5.850 36.149 1.00 73.12 69 SER A CA 1
ATOM 560 C C . SER A 1 69 ? -11.178 -6.532 36.487 1.00 73.12 69 SER A C 1
ATOM 562 O O . SER A 1 69 ? -10.253 -6.485 35.667 1.00 73.12 69 SER A O 1
ATOM 564 N N . ASP A 1 70 ? -11.070 -7.152 37.663 1.00 78.44 70 ASP A N 1
ATOM 565 C CA . ASP A 1 70 ? -9.863 -7.838 38.126 1.00 78.44 70 ASP A CA 1
ATOM 566 C C . ASP A 1 70 ? -9.702 -9.183 37.421 1.00 78.44 70 ASP A C 1
ATOM 568 O O . ASP A 1 70 ? -8.591 -9.557 37.038 1.00 78.44 70 ASP A O 1
ATOM 572 N N . GLU A 1 71 ? -10.814 -9.865 37.164 1.00 74.19 71 GLU A N 1
ATOM 573 C CA . GLU A 1 71 ? -10.840 -11.122 36.420 1.00 74.19 71 GLU A CA 1
ATOM 574 C C . GLU A 1 71 ? -10.424 -10.928 34.950 1.00 74.19 71 GLU A C 1
ATOM 576 O O . GLU A 1 71 ? -9.587 -11.667 34.416 1.00 74.19 71 GLU A O 1
ATOM 581 N N . LEU A 1 72 ? -10.904 -9.854 34.311 1.00 71.31 72 LEU A N 1
ATOM 582 C CA . LEU A 1 72 ? -10.412 -9.444 32.994 1.00 71.31 72 LEU A CA 1
ATOM 583 C C . LEU A 1 72 ? -8.910 -9.123 33.040 1.00 71.31 72 LEU A C 1
ATOM 585 O O . LEU A 1 72 ? -8.151 -9.568 32.177 1.00 71.31 72 LEU A O 1
ATOM 589 N N . ALA A 1 73 ? -8.461 -8.380 34.057 1.00 75.38 73 ALA A N 1
ATOM 590 C CA . ALA A 1 73 ? -7.050 -8.042 34.219 1.00 75.38 73 ALA A CA 1
ATOM 591 C C . ALA A 1 73 ? -6.177 -9.292 34.399 1.00 75.38 73 ALA A C 1
ATOM 593 O O . ALA A 1 73 ? -5.068 -9.350 33.874 1.00 75.38 73 ALA A O 1
ATOM 594 N N . ARG A 1 74 ? -6.650 -10.292 35.148 1.00 76.31 74 ARG A N 1
ATOM 595 C CA . ARG A 1 74 ? -5.964 -11.575 35.335 1.00 76.31 74 ARG A CA 1
ATOM 596 C C . ARG A 1 74 ? -5.851 -12.334 34.015 1.00 76.31 74 ARG A C 1
ATOM 598 O O . ARG A 1 74 ? -4.758 -12.758 33.653 1.00 76.31 74 ARG A O 1
ATOM 605 N N . SER A 1 75 ? -6.949 -12.436 33.269 1.00 72.31 75 SER A N 1
ATOM 606 C CA . SER A 1 75 ? -6.979 -13.115 31.968 1.00 72.31 75 SER A CA 1
ATOM 607 C C . SER A 1 75 ? -6.024 -12.476 30.954 1.00 72.31 75 SER A C 1
ATOM 609 O O . SER A 1 75 ? -5.293 -13.180 30.260 1.00 72.31 75 SER A O 1
ATOM 611 N N . VAL A 1 76 ? -5.967 -11.141 30.899 1.00 74.19 76 VAL A N 1
ATOM 612 C CA . VAL A 1 76 ? -5.009 -10.425 30.041 1.00 74.19 76 VAL A CA 1
ATOM 613 C C . VAL A 1 76 ? -3.565 -10.682 30.481 1.00 74.19 76 VAL A C 1
ATOM 615 O O . VAL A 1 76 ? -2.707 -10.922 29.635 1.00 74.19 76 VAL A O 1
ATOM 618 N N . ARG A 1 77 ? -3.286 -10.690 31.790 1.00 77.06 77 ARG A N 1
ATOM 619 C CA . ARG A 1 77 ? -1.943 -10.986 32.320 1.00 77.06 77 ARG A 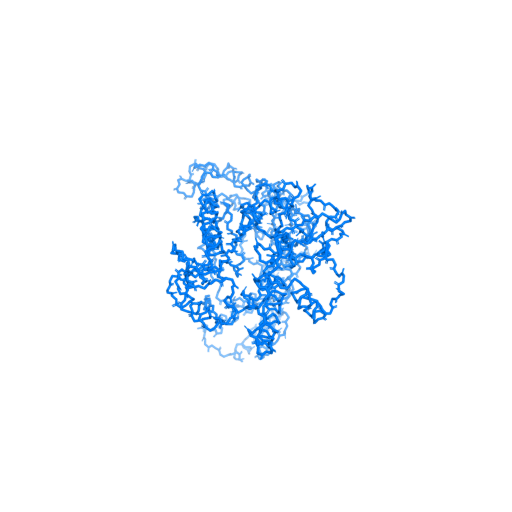CA 1
ATOM 620 C C . ARG A 1 77 ? -1.452 -12.378 31.943 1.00 77.06 77 ARG A C 1
ATOM 622 O O . ARG A 1 77 ? -0.300 -12.524 31.552 1.00 77.06 77 ARG A O 1
ATOM 629 N N . GLU A 1 78 ? -2.322 -13.382 31.990 1.00 74.88 78 GLU A N 1
ATOM 630 C CA . GLU A 1 78 ? -1.974 -14.735 31.542 1.00 74.88 78 GLU A CA 1
ATOM 631 C C . GLU A 1 78 ? -1.564 -14.767 30.069 1.00 74.88 78 GLU A C 1
ATOM 633 O O . GLU A 1 78 ? -0.612 -15.460 29.717 1.00 74.88 78 GLU A O 1
ATOM 638 N N . VAL A 1 79 ? -2.232 -13.984 29.218 1.00 73.94 79 VAL A N 1
ATOM 639 C CA . VAL A 1 79 ? -1.872 -13.873 27.799 1.00 73.94 79 VAL A CA 1
ATOM 640 C C . VAL A 1 79 ? -0.526 -13.170 27.622 1.00 73.94 79 VAL A C 1
ATOM 642 O O . VAL A 1 79 ? 0.296 -13.663 26.857 1.00 73.94 79 VAL A O 1
ATOM 645 N N . ILE A 1 80 ? -0.261 -12.079 28.350 1.00 73.62 80 ILE A N 1
ATOM 646 C CA . ILE A 1 80 ? 1.041 -11.378 28.323 1.00 73.62 80 ILE A CA 1
ATOM 647 C C . ILE A 1 80 ? 2.177 -12.353 28.655 1.00 73.62 80 ILE A C 1
ATOM 649 O O . ILE A 1 80 ? 3.145 -12.457 27.904 1.00 73.62 80 ILE A O 1
ATOM 653 N N . ILE A 1 81 ? 2.018 -13.128 29.731 1.00 77.19 81 ILE A N 1
ATOM 654 C CA . ILE A 1 81 ? 3.019 -14.105 30.178 1.00 77.19 81 ILE A CA 1
ATOM 655 C C . ILE A 1 81 ? 3.194 -15.233 29.150 1.00 77.19 81 ILE A C 1
ATOM 657 O O . ILE A 1 81 ? 4.317 -15.657 28.889 1.00 77.19 81 ILE A O 1
ATOM 661 N N . GLN A 1 82 ? 2.109 -15.711 28.529 1.00 74.19 82 GLN A N 1
ATOM 662 C CA . GLN A 1 82 ? 2.174 -16.719 27.460 1.00 74.19 82 GLN A CA 1
ATOM 663 C C . GLN A 1 82 ? 2.897 -16.222 26.202 1.00 74.19 82 GLN A C 1
ATOM 665 O O . GLN A 1 82 ? 3.405 -17.041 25.443 1.00 74.19 82 GLN A O 1
ATOM 670 N N . GLN A 1 83 ? 2.929 -14.908 25.972 1.00 73.81 83 GLN A N 1
ATOM 671 C CA . GLN A 1 83 ? 3.710 -14.282 24.902 1.00 73.81 83 GLN A CA 1
ATOM 672 C C . GLN A 1 83 ? 5.155 -13.970 25.328 1.00 73.81 83 GLN A C 1
ATOM 674 O O . GLN A 1 83 ? 5.851 -13.257 24.614 1.00 73.81 83 GLN A O 1
ATOM 679 N N . GLU A 1 84 ? 5.604 -14.484 26.479 1.00 83.25 84 GLU A N 1
ATOM 680 C CA . GLU A 1 84 ? 6.951 -14.268 27.027 1.00 83.25 84 GLU A CA 1
ATOM 681 C C . GLU A 1 84 ? 7.274 -12.786 27.297 1.00 83.25 84 GLU A C 1
ATOM 683 O O . GLU A 1 84 ? 8.433 -12.372 27.319 1.00 83.25 84 GLU A O 1
ATOM 688 N N . LEU A 1 85 ? 6.239 -11.978 27.542 1.00 78.62 85 LEU A N 1
ATOM 689 C CA . LEU A 1 85 ? 6.367 -10.572 27.907 1.00 78.62 85 LEU A CA 1
ATOM 690 C C . LEU A 1 85 ? 6.299 -10.394 29.429 1.00 78.62 85 LEU A C 1
ATOM 692 O O . LEU A 1 85 ? 5.686 -11.182 30.152 1.00 78.62 85 LEU A O 1
ATOM 696 N N . LEU A 1 86 ? 6.918 -9.319 29.919 1.00 86.00 86 LEU A N 1
ATOM 697 C CA . LEU A 1 86 ? 6.798 -8.907 31.318 1.00 86.00 86 LEU A CA 1
ATOM 698 C C . LEU A 1 86 ? 5.383 -8.386 31.605 1.00 86.00 86 LEU A C 1
ATOM 700 O O . LEU A 1 86 ? 4.759 -7.760 30.753 1.00 86.00 86 LEU A O 1
ATOM 704 N N . GLU A 1 87 ? 4.883 -8.602 32.823 1.00 81.94 87 GLU A N 1
ATOM 705 C CA . GLU A 1 87 ? 3.540 -8.158 33.238 1.00 81.94 87 GLU A CA 1
ATOM 706 C C . GLU A 1 87 ? 3.359 -6.635 33.115 1.00 81.94 87 GLU A C 1
ATOM 708 O O . GLU A 1 87 ? 2.276 -6.149 32.786 1.00 81.94 87 GLU A O 1
ATOM 713 N N . ASP A 1 88 ? 4.430 -5.879 33.350 1.00 87.81 88 ASP A N 1
ATOM 714 C CA . ASP A 1 88 ? 4.487 -4.427 33.239 1.00 87.81 88 ASP A CA 1
ATOM 715 C C . ASP A 1 88 ? 5.020 -3.934 31.885 1.00 87.81 88 ASP A C 1
ATOM 717 O O . ASP A 1 88 ? 5.370 -2.758 31.765 1.00 87.81 88 ASP A O 1
ATOM 721 N N . ALA A 1 89 ? 5.043 -4.802 30.864 1.00 86.00 89 ALA A N 1
ATOM 722 C CA . ALA A 1 89 ? 5.443 -4.434 29.514 1.00 86.00 89 ALA A CA 1
ATOM 723 C C . ALA A 1 89 ? 4.654 -3.213 29.016 1.00 86.00 89 ALA A C 1
ATOM 725 O O . ALA A 1 89 ? 3.416 -3.160 29.058 1.00 86.00 89 ALA A O 1
ATOM 726 N N . LEU A 1 90 ? 5.404 -2.218 28.543 1.00 89.50 90 LEU A N 1
ATOM 727 C CA . LEU A 1 90 ? 4.850 -1.009 27.953 1.00 89.50 90 LEU A CA 1
ATOM 728 C C . LEU A 1 90 ? 4.195 -1.332 26.610 1.00 89.50 90 LEU A C 1
ATOM 730 O O . LEU A 1 90 ? 4.642 -2.220 25.892 1.00 89.50 90 LEU A O 1
ATOM 734 N N . LEU A 1 91 ? 3.160 -0.570 26.256 1.00 86.88 91 LEU A N 1
ATOM 735 C CA . LEU A 1 91 ? 2.584 -0.598 24.908 1.00 86.88 91 LEU A CA 1
ATOM 736 C C . LEU A 1 91 ? 3.585 -0.100 23.854 1.00 86.88 91 LEU A C 1
ATOM 738 O O . LEU A 1 91 ? 3.461 -0.422 22.680 1.00 86.88 91 LEU A O 1
ATOM 742 N N . LYS A 1 92 ? 4.544 0.726 24.276 1.00 88.12 92 LYS A N 1
ATOM 743 C CA . LYS A 1 92 ? 5.557 1.327 23.418 1.00 88.12 92 LYS A CA 1
ATOM 744 C C . LYS A 1 92 ? 6.465 0.274 22.789 1.00 88.12 92 LYS A C 1
ATOM 746 O O . LYS A 1 92 ? 7.132 -0.469 23.507 1.00 88.12 92 LYS A O 1
ATOM 751 N N . ASP A 1 93 ? 6.560 0.325 21.470 1.00 81.38 93 ASP A N 1
ATOM 752 C CA . ASP A 1 93 ? 7.410 -0.541 20.667 1.00 81.38 93 ASP A CA 1
ATOM 753 C C . ASP A 1 93 ? 8.795 0.077 20.402 1.00 81.38 93 ASP A C 1
ATOM 755 O O . ASP A 1 93 ? 9.069 1.254 20.682 1.00 81.38 93 ASP A O 1
ATOM 759 N N . ASP A 1 94 ? 9.685 -0.752 19.854 1.00 76.44 94 ASP A N 1
ATOM 760 C CA . ASP A 1 94 ? 10.949 -0.304 19.275 1.00 76.44 94 ASP A CA 1
ATOM 761 C C . ASP A 1 94 ? 10.691 0.680 18.110 1.00 76.44 94 ASP A C 1
ATOM 763 O O . ASP A 1 94 ? 9.742 0.477 17.349 1.00 76.44 94 ASP A O 1
ATOM 767 N N . PRO A 1 95 ? 11.509 1.737 17.932 1.00 73.06 95 PRO A N 1
ATOM 768 C CA . PRO A 1 95 ? 11.374 2.660 16.803 1.00 73.06 95 PRO A CA 1
ATOM 769 C C . PRO A 1 95 ? 11.342 2.001 15.415 1.00 73.06 95 PRO A C 1
ATOM 771 O O . PRO A 1 95 ? 10.772 2.586 14.497 1.00 73.06 95 PRO A O 1
ATOM 774 N N . ASP A 1 96 ? 11.932 0.813 15.261 1.00 69.00 96 ASP A N 1
ATOM 775 C CA . ASP A 1 96 ? 11.977 0.062 14.002 1.00 69.00 96 ASP A CA 1
ATOM 776 C C . ASP A 1 96 ? 10.851 -0.988 13.879 1.00 69.00 96 ASP A C 1
ATOM 778 O O . ASP A 1 96 ? 10.886 -1.861 13.000 1.00 69.00 96 ASP A O 1
ATOM 782 N N . ALA A 1 97 ? 9.833 -0.932 14.746 1.00 72.50 97 ALA A N 1
ATOM 783 C CA . ALA A 1 97 ? 8.712 -1.860 14.719 1.00 72.50 97 ALA A CA 1
ATOM 784 C C . ALA A 1 97 ? 7.980 -1.857 13.369 1.00 72.50 97 ALA A C 1
ATOM 786 O O . ALA A 1 97 ? 7.727 -0.836 12.730 1.00 72.50 97 ALA A O 1
ATOM 787 N N . ALA A 1 98 ? 7.614 -3.054 12.906 1.00 66.00 98 ALA A N 1
ATOM 788 C CA . ALA A 1 98 ? 7.055 -3.225 11.570 1.00 66.00 98 ALA A CA 1
ATOM 789 C C . ALA A 1 98 ? 5.597 -2.745 11.439 1.00 66.00 98 ALA A C 1
ATOM 791 O O . ALA A 1 98 ? 5.117 -2.634 10.301 1.00 66.00 98 ALA A O 1
ATOM 792 N N . CYS A 1 99 ? 4.910 -2.524 12.566 1.00 79.06 99 CYS A N 1
ATOM 793 C CA . CYS A 1 99 ? 3.495 -2.189 12.658 1.00 79.06 99 CYS A CA 1
ATOM 794 C C . CYS A 1 99 ? 3.256 -1.171 13.772 1.00 79.06 99 CYS A C 1
ATOM 796 O O . CYS A 1 99 ? 3.627 -1.406 14.915 1.00 79.06 99 CYS A O 1
ATOM 798 N N . GLU A 1 100 ? 2.545 -0.106 13.428 1.00 84.06 100 GLU A N 1
ATOM 799 C CA . GLU A 1 100 ? 2.116 0.916 14.373 1.00 84.06 100 GLU A CA 1
ATOM 800 C C . GLU A 1 100 ? 0.774 0.527 14.994 1.00 84.06 100 GLU A C 1
ATOM 802 O O . GLU A 1 100 ? -0.166 0.166 14.277 1.00 84.06 100 GLU A O 1
ATOM 807 N N . VAL A 1 101 ? 0.675 0.582 16.324 1.00 84.94 101 VAL A N 1
ATOM 808 C CA . VAL A 1 101 ? -0.514 0.160 17.074 1.00 84.94 101 VAL A CA 1
ATOM 809 C C . VAL A 1 101 ? -1.008 1.293 17.962 1.00 84.94 101 VAL A C 1
ATOM 811 O O . VAL A 1 101 ? -0.227 2.022 18.569 1.00 84.94 101 VAL A O 1
ATOM 814 N N . PHE A 1 102 ? -2.327 1.435 18.070 1.00 87.75 102 PHE A N 1
ATOM 815 C CA . PHE A 1 102 ? -2.929 2.289 19.083 1.00 87.75 102 PHE A CA 1
ATOM 816 C C . PHE A 1 102 ? -4.287 1.753 19.539 1.00 87.75 102 PHE A C 1
ATOM 818 O O . PHE A 1 102 ? -4.931 0.978 18.828 1.00 87.75 102 PHE A O 1
ATOM 825 N N . VAL A 1 103 ? -4.730 2.197 20.715 1.00 85.69 103 VAL A N 1
ATOM 826 C CA . VAL A 1 103 ? -6.091 1.969 21.219 1.00 85.69 103 VAL A CA 1
ATOM 827 C C . VAL A 1 103 ? -6.766 3.288 21.582 1.00 85.69 103 VAL A C 1
ATOM 829 O O . VAL A 1 103 ? -6.113 4.225 22.045 1.00 85.69 103 VAL A O 1
ATOM 832 N N . CYS A 1 104 ? -8.080 3.363 21.370 1.00 86.12 104 CYS A N 1
ATOM 833 C CA . CYS A 1 104 ? -8.886 4.526 21.728 1.00 86.12 104 CYS A CA 1
ATOM 834 C C . CYS A 1 104 ? -9.401 4.404 23.164 1.00 86.12 104 CYS A C 1
ATOM 836 O O . CYS A 1 104 ? -10.054 3.424 23.524 1.00 86.12 104 CYS A O 1
ATOM 838 N N . ALA A 1 105 ? -9.168 5.444 23.948 1.00 85.69 105 ALA A N 1
ATOM 839 C CA . ALA A 1 105 ? -9.702 5.632 25.284 1.00 85.69 105 ALA A CA 1
ATOM 840 C C . ALA A 1 105 ? -10.460 6.961 25.352 1.00 85.69 105 ALA A C 1
ATOM 842 O O . ALA A 1 105 ? -10.221 7.864 24.556 1.00 85.69 105 ALA A O 1
ATOM 843 N N . THR A 1 106 ? -11.358 7.098 26.314 1.00 86.88 106 THR A N 1
ATOM 844 C CA . THR A 1 106 ? -12.023 8.358 26.643 1.00 86.88 106 THR A CA 1
ATOM 845 C C . THR A 1 106 ? -11.557 8.792 28.026 1.00 86.88 106 THR A C 1
ATOM 847 O O . THR A 1 106 ? -11.741 8.043 28.987 1.00 86.88 106 THR A O 1
ATOM 850 N N . SER A 1 107 ? -10.972 9.986 28.127 1.00 88.19 107 SER A N 1
ATOM 851 C CA . SER A 1 107 ? -10.620 10.603 29.415 1.00 88.19 107 SER A CA 1
ATOM 852 C C . SER A 1 107 ? -11.891 10.982 30.173 1.00 88.19 107 SER A C 1
ATOM 854 O O . SER A 1 107 ? -12.803 11.584 29.596 1.00 88.19 107 SER A O 1
ATOM 856 N N . LYS A 1 108 ? -11.981 10.649 31.463 1.00 87.44 108 LYS A N 1
ATOM 857 C CA . LYS A 1 108 ? -13.128 11.052 32.294 1.00 87.44 108 LYS A CA 1
ATOM 858 C C . LYS A 1 108 ? -13.045 12.510 32.727 1.00 87.44 108 LYS A C 1
ATOM 860 O O . LYS A 1 108 ? -14.064 13.105 33.074 1.00 87.44 108 LYS A O 1
ATOM 865 N N . GLU A 1 109 ? -11.851 13.074 32.704 1.00 87.44 109 GLU A N 1
ATOM 866 C CA . GLU A 1 109 ? -11.540 14.429 33.120 1.00 87.44 109 GLU A CA 1
ATOM 867 C C . GLU A 1 109 ? -11.902 15.427 32.019 1.00 87.44 109 GLU A C 1
ATOM 869 O O . GLU A 1 109 ? -12.477 16.476 32.311 1.00 87.44 109 GLU A O 1
ATOM 874 N N . THR A 1 110 ? -11.608 15.097 30.757 1.00 87.25 110 THR A N 1
ATOM 875 C CA . THR A 1 110 ? -11.855 15.995 29.614 1.00 87.25 110 THR A CA 1
ATOM 876 C C . THR A 1 110 ? -13.036 15.576 28.748 1.00 87.25 110 THR A C 1
ATOM 878 O O . THR A 1 110 ? -13.557 16.399 27.998 1.00 87.25 110 THR A O 1
ATOM 881 N N . SER A 1 111 ? -13.495 14.324 28.855 1.00 85.12 111 SER A N 1
ATOM 882 C CA . SER A 1 111 ? -14.458 13.727 27.916 1.00 85.12 111 SER A CA 1
ATOM 883 C C . SER A 1 111 ? -13.969 13.731 26.460 1.00 85.12 111 SER A C 1
ATOM 885 O O . SER A 1 111 ? -14.784 13.717 25.539 1.00 85.12 111 SER A O 1
ATOM 887 N N . GLU A 1 112 ? -12.652 13.754 26.232 1.00 85.94 112 GLU A N 1
ATOM 888 C CA . GLU A 1 112 ? -12.052 13.659 24.899 1.00 85.94 112 GLU A CA 1
ATOM 889 C C . GLU A 1 112 ? -11.540 12.244 24.606 1.00 85.94 112 GLU A C 1
ATOM 891 O O . GLU A 1 112 ? -11.181 11.481 25.510 1.00 85.94 112 GLU A O 1
ATOM 896 N N . THR A 1 113 ? -11.493 11.896 23.316 1.00 87.12 113 THR A N 1
ATOM 897 C CA . THR A 1 113 ? -10.831 10.676 22.844 1.00 87.12 113 THR A CA 1
ATOM 898 C C . THR A 1 113 ? -9.316 10.849 22.928 1.00 87.12 113 THR A C 1
ATOM 900 O O . THR A 1 113 ? -8.756 11.792 22.373 1.00 87.12 113 THR A O 1
ATOM 903 N N . VAL A 1 114 ? -8.644 9.898 23.566 1.00 88.38 114 VAL A N 1
ATOM 904 C CA . VAL A 1 114 ? -7.189 9.807 23.683 1.00 88.38 114 VAL A CA 1
ATOM 905 C C . VAL A 1 114 ? -6.724 8.512 23.022 1.00 88.38 114 VAL A C 1
ATOM 907 O O . VAL A 1 114 ? -7.281 7.443 23.265 1.00 88.38 114 VAL A O 1
ATOM 910 N N . CYS A 1 115 ? -5.693 8.597 22.181 1.00 87.94 115 CYS A N 1
ATOM 911 C CA . CYS A 1 115 ? -5.047 7.420 21.601 1.00 87.94 115 CYS A CA 1
ATOM 912 C C . CYS A 1 115 ? -3.834 7.022 22.448 1.00 87.94 115 CYS A C 1
ATOM 914 O O . CYS A 1 115 ? -2.880 7.795 22.555 1.00 87.94 115 CYS A O 1
ATOM 916 N N . LEU A 1 116 ? -3.849 5.814 23.015 1.00 87.81 116 LEU A N 1
ATOM 917 C CA . LEU A 1 116 ? -2.652 5.193 23.585 1.00 87.81 116 LEU A CA 1
ATOM 918 C C . LEU A 1 116 ? -1.896 4.524 22.434 1.00 87.81 116 LEU A C 1
ATOM 920 O O . LEU A 1 116 ? -2.411 3.569 21.857 1.00 87.81 116 LEU A O 1
ATOM 924 N N . THR A 1 117 ? -0.728 5.045 22.064 1.00 88.62 117 THR A N 1
ATOM 925 C CA . THR A 1 117 ? 0.047 4.604 20.891 1.00 88.62 117 THR A CA 1
ATOM 926 C C . THR A 1 117 ? 1.263 3.772 21.301 1.00 88.62 117 THR A C 1
ATOM 928 O O . THR A 1 117 ? 1.851 4.011 22.356 1.00 88.62 117 THR A O 1
ATOM 931 N N . SER A 1 118 ? 1.684 2.833 20.448 1.00 88.06 118 SER A N 1
ATOM 932 C CA . SER A 1 118 ? 2.970 2.135 20.587 1.00 88.06 118 SER A CA 1
ATOM 933 C C . SER A 1 118 ? 4.154 2.964 20.072 1.00 88.06 118 SER A C 1
ATOM 935 O O . SER A 1 118 ? 5.310 2.668 20.363 1.00 88.06 118 SER A O 1
ATOM 937 N N . TYR A 1 119 ? 3.873 4.065 19.375 1.00 86.88 119 TYR A N 1
ATOM 938 C CA . TYR A 1 119 ? 4.851 4.909 18.700 1.00 86.88 119 TYR A CA 1
ATOM 939 C C . TYR A 1 119 ? 4.754 6.373 19.097 1.00 86.88 119 TYR A C 1
ATOM 941 O O . TYR A 1 119 ? 3.761 6.859 19.649 1.00 86.88 119 TYR A O 1
ATOM 949 N N . ARG A 1 120 ? 5.823 7.106 18.787 1.00 86.94 120 ARG A N 1
ATOM 950 C CA . ARG A 1 120 ? 5.897 8.548 19.002 1.00 86.94 120 ARG A CA 1
ATOM 951 C C . ARG A 1 120 ? 5.163 9.279 17.885 1.00 86.94 120 ARG A C 1
ATOM 953 O O . ARG A 1 120 ? 5.509 9.143 16.718 1.00 86.94 120 ARG A O 1
ATOM 960 N N . THR A 1 121 ? 4.244 10.160 18.258 1.00 78.88 121 THR A N 1
ATOM 961 C CA . THR A 1 121 ? 3.655 11.139 17.338 1.00 78.88 121 THR A CA 1
ATOM 962 C C . THR A 1 121 ? 4.100 12.553 17.686 1.00 78.88 121 THR A C 1
ATOM 964 O O . THR A 1 121 ? 4.413 12.863 18.836 1.00 78.88 121 THR A O 1
ATOM 967 N N . ALA A 1 122 ? 4.124 13.441 16.689 1.00 73.75 122 ALA A N 1
ATOM 968 C CA . ALA A 1 122 ? 4.548 14.832 16.877 1.00 73.75 122 ALA A CA 1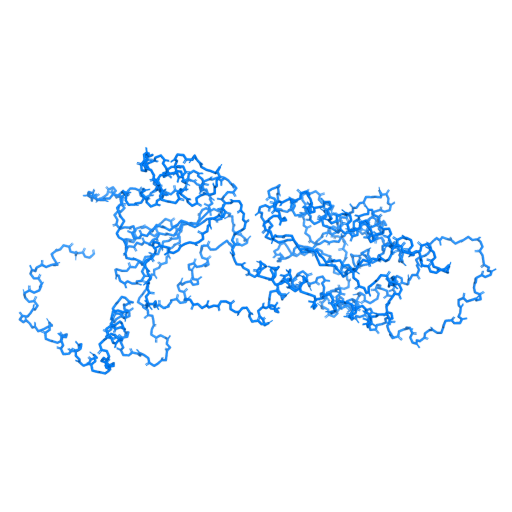
ATOM 969 C C . ALA A 1 122 ? 3.649 15.614 17.854 1.00 73.75 122 ALA A C 1
ATOM 971 O O . ALA A 1 122 ? 4.103 16.571 18.477 1.00 73.75 122 ALA A O 1
ATOM 972 N N . ARG A 1 123 ? 2.378 15.212 17.979 1.00 70.81 123 ARG A N 1
ATOM 973 C CA . ARG A 1 123 ? 1.374 15.843 18.851 1.00 70.81 123 ARG A CA 1
ATOM 974 C C . ARG A 1 123 ? 0.951 14.962 20.034 1.00 70.81 123 ARG A C 1
ATOM 976 O O . ARG A 1 123 ? 0.065 15.356 20.783 1.00 70.81 123 ARG A O 1
ATOM 983 N N . GLY A 1 124 ? 1.546 13.780 20.187 1.00 66.69 124 GLY A N 1
ATOM 984 C CA . GLY A 1 124 ? 1.140 12.790 21.182 1.00 66.69 124 GLY A CA 1
ATOM 985 C C . GLY A 1 124 ? 1.585 13.120 22.599 1.00 66.69 124 GLY A C 1
ATOM 986 O O . GLY A 1 124 ? 2.595 13.793 22.827 1.00 66.69 124 GLY A O 1
ATOM 987 N N . ASN A 1 125 ? 0.844 12.589 23.572 1.00 67.94 125 ASN A N 1
ATOM 988 C CA . ASN A 1 125 ? 1.203 12.694 24.976 1.00 67.94 125 ASN A CA 1
ATOM 989 C C . ASN A 1 125 ? 2.378 11.752 25.292 1.00 67.94 125 ASN A C 1
ATOM 991 O O . ASN A 1 125 ? 2.210 10.543 25.446 1.00 67.94 125 ASN A O 1
ATOM 995 N N . ASN A 1 126 ? 3.579 12.325 25.415 1.00 78.56 126 ASN A N 1
ATOM 996 C CA . ASN A 1 126 ? 4.785 11.583 25.793 1.00 78.56 126 ASN A CA 1
ATOM 997 C C . ASN A 1 126 ? 4.651 10.857 27.138 1.00 78.56 126 ASN A C 1
ATOM 999 O O . ASN A 1 126 ? 5.398 9.913 27.376 1.00 78.56 126 ASN A O 1
ATOM 1003 N N . ASP A 1 127 ? 3.763 11.301 28.026 1.00 85.69 127 ASP A N 1
ATOM 1004 C CA . ASP A 1 127 ? 3.578 10.650 29.316 1.00 85.69 127 ASP A CA 1
ATOM 1005 C C . ASP A 1 127 ? 2.979 9.251 29.153 1.00 85.69 127 ASP A C 1
ATOM 1007 O O . ASP A 1 127 ? 3.612 8.262 29.520 1.00 85.69 127 ASP A O 1
ATOM 1011 N N . LEU A 1 128 ? 1.817 9.161 28.501 1.00 87.62 128 LEU A N 1
ATOM 1012 C CA . LEU A 1 128 ? 1.120 7.898 28.247 1.00 87.62 128 LEU A CA 1
ATOM 1013 C C . LEU A 1 128 ? 1.953 6.953 27.374 1.00 87.62 128 LEU A C 1
ATOM 1015 O O . LEU A 1 128 ? 1.979 5.757 27.634 1.00 87.62 128 LEU A O 1
ATOM 1019 N N . LEU A 1 129 ? 2.720 7.480 26.414 1.00 89.56 129 LEU A N 1
ATOM 1020 C CA . LEU A 1 129 ? 3.640 6.667 25.610 1.00 89.56 129 LEU A CA 1
ATOM 1021 C C . LEU A 1 129 ? 4.741 6.000 26.453 1.00 89.56 129 LEU A C 1
ATOM 1023 O O . LEU A 1 129 ? 5.167 4.895 26.145 1.00 89.56 129 LEU A O 1
ATOM 1027 N N . ASN A 1 130 ? 5.250 6.662 27.495 1.00 89.69 130 ASN A N 1
ATOM 1028 C CA . ASN A 1 130 ? 6.361 6.129 28.295 1.00 89.69 130 ASN A CA 1
ATOM 1029 C C . ASN A 1 130 ? 5.910 5.436 29.590 1.00 89.69 130 ASN A C 1
ATOM 1031 O O . ASN A 1 130 ? 6.761 4.987 30.354 1.00 89.69 130 ASN A O 1
ATOM 1035 N N . SER A 1 131 ? 4.604 5.368 29.854 1.00 90.00 131 SER A N 1
ATOM 1036 C CA . SER A 1 131 ? 4.057 4.779 31.083 1.00 90.00 131 SER A CA 1
ATOM 1037 C C . SER A 1 131 ? 2.895 3.813 30.855 1.00 90.00 131 SER A C 1
ATOM 1039 O O . SER A 1 131 ? 2.661 2.967 31.712 1.00 90.00 131 SER A O 1
ATOM 1041 N N . GLY A 1 132 ? 2.205 3.904 29.716 1.00 88.38 132 GLY A N 1
ATOM 1042 C CA . GLY A 1 132 ? 1.068 3.058 29.379 1.00 88.38 132 GLY A CA 1
ATOM 1043 C C . GLY A 1 132 ? 1.485 1.617 29.115 1.00 88.38 132 GLY A C 1
ATOM 1044 O O . GLY A 1 132 ? 2.337 1.339 28.265 1.00 88.38 132 GLY A O 1
ATOM 1045 N N . LYS A 1 133 ? 0.860 0.693 29.840 1.00 89.44 133 LYS A N 1
ATOM 1046 C CA . LYS A 1 133 ? 1.129 -0.745 29.752 1.00 89.44 133 LYS A CA 1
ATOM 1047 C C . LYS A 1 133 ? 0.178 -1.439 28.790 1.00 89.44 133 LYS A C 1
ATOM 1049 O O . LYS A 1 133 ? -0.964 -1.017 28.605 1.00 89.44 133 LYS A O 1
ATOM 1054 N N . ILE A 1 134 ? 0.608 -2.579 28.254 1.00 85.25 134 ILE A N 1
ATOM 1055 C CA . ILE A 1 134 ? -0.237 -3.428 27.400 1.00 85.25 134 ILE A CA 1
ATOM 1056 C C . ILE A 1 134 ? -1.516 -3.846 28.145 1.00 85.25 134 ILE A C 1
ATOM 1058 O O . ILE A 1 134 ? -2.617 -3.767 27.596 1.00 85.25 134 ILE A O 1
ATOM 1062 N N . LEU A 1 135 ? -1.393 -4.227 29.423 1.00 84.25 135 LEU A N 1
ATOM 1063 C CA . LEU A 1 135 ? -2.530 -4.580 30.280 1.00 84.25 135 LEU A CA 1
ATOM 1064 C C . LEU A 1 135 ? -3.554 -3.439 30.380 1.00 84.25 135 LEU A C 1
ATOM 1066 O O . LEU A 1 135 ? -4.759 -3.668 30.276 1.00 84.25 135 LEU A O 1
ATOM 1070 N N . GLU A 1 136 ? -3.070 -2.213 30.573 1.00 88.25 136 GLU A N 1
ATOM 1071 C CA . GLU A 1 136 ? -3.904 -1.020 30.718 1.00 88.25 136 GLU A CA 1
ATOM 1072 C C . GLU A 1 136 ? -4.641 -0.703 29.412 1.00 88.25 136 GLU A C 1
ATOM 1074 O O . GLU A 1 136 ? -5.858 -0.513 29.420 1.00 88.25 136 GLU A O 1
ATOM 1079 N N . ALA A 1 137 ? -3.931 -0.762 28.280 1.00 84.69 137 ALA A N 1
ATOM 1080 C CA . ALA A 1 137 ? -4.491 -0.583 26.941 1.00 84.69 137 ALA A CA 1
ATOM 1081 C C . ALA A 1 137 ? -5.612 -1.598 26.622 1.00 84.69 137 ALA A C 1
ATOM 1083 O O . ALA A 1 137 ? -6.639 -1.260 26.023 1.00 84.69 137 ALA A O 1
ATOM 1084 N N . CYS A 1 138 ? -5.460 -2.845 27.067 1.00 80.69 138 CYS A N 1
ATOM 1085 C CA . CYS A 1 138 ? -6.464 -3.887 26.842 1.00 80.69 138 CYS A CA 1
ATOM 1086 C C . CYS A 1 138 ? -7.691 -3.725 27.742 1.00 80.69 138 CYS A C 1
ATOM 1088 O O . CYS A 1 138 ? -8.829 -3.900 27.293 1.00 80.69 138 CYS A O 1
ATOM 1090 N N . ARG A 1 139 ? -7.477 -3.343 29.006 1.00 81.25 139 ARG A N 1
ATOM 1091 C CA . ARG A 1 139 ? -8.572 -3.065 29.941 1.00 81.25 139 ARG A CA 1
ATOM 1092 C C . ARG A 1 139 ? -9.393 -1.860 29.503 1.00 81.25 139 ARG A C 1
ATOM 1094 O O . ARG A 1 139 ? -10.616 -1.964 29.480 1.00 81.25 139 ARG A O 1
ATOM 1101 N N . VAL A 1 140 ? -8.754 -0.757 29.103 1.00 79.25 140 VAL A N 1
ATOM 1102 C CA . VAL A 1 140 ? -9.486 0.456 28.704 1.00 79.25 140 VAL A CA 1
ATOM 1103 C C . VAL A 1 140 ? -10.349 0.219 27.467 1.00 79.25 140 VAL A C 1
ATOM 1105 O O . VAL A 1 140 ? -11.509 0.617 27.454 1.00 79.25 140 VAL A O 1
ATOM 1108 N N . THR A 1 141 ? -9.849 -0.532 26.481 1.00 71.38 141 THR A N 1
ATOM 1109 C CA . THR A 1 141 ? -10.617 -0.892 25.274 1.00 71.38 141 THR A CA 1
ATOM 1110 C C . THR A 1 141 ? -11.865 -1.718 25.613 1.00 71.38 141 THR A C 1
ATOM 1112 O O . THR A 1 141 ? -12.897 -1.601 24.956 1.00 71.38 141 THR A O 1
ATOM 1115 N N . SER A 1 142 ? -11.796 -2.522 26.675 1.00 68.00 142 SER A N 1
ATOM 1116 C CA . SER A 1 142 ? -12.904 -3.366 27.139 1.00 68.00 142 SER A CA 1
ATOM 1117 C C . SER A 1 142 ? -13.902 -2.613 28.031 1.00 68.00 142 SER A C 1
ATOM 1119 O O . SER A 1 142 ? -15.045 -3.040 28.187 1.00 68.00 142 SER A O 1
ATOM 1121 N N . ALA A 1 143 ? -13.510 -1.468 28.597 1.00 58.53 143 ALA A N 1
ATOM 1122 C CA . ALA A 1 143 ? -14.281 -0.708 29.579 1.00 58.53 143 ALA A CA 1
ATOM 1123 C C . ALA A 1 143 ? -15.367 0.199 28.968 1.00 58.53 143 ALA A C 1
ATOM 1125 O O . ALA A 1 143 ? -15.678 1.250 29.521 1.00 58.53 143 ALA A O 1
ATOM 1126 N N . ALA A 1 144 ? -15.948 -0.174 27.823 1.00 56.44 144 ALA A N 1
ATOM 1127 C CA . ALA A 1 144 ? -16.799 0.739 27.060 1.00 56.44 144 ALA A CA 1
ATOM 1128 C C . ALA A 1 144 ? -18.147 1.069 27.724 1.00 56.44 144 ALA A C 1
ATOM 1130 O O . ALA A 1 144 ? -18.689 2.150 27.523 1.00 56.44 144 ALA A O 1
ATOM 1131 N N . THR A 1 145 ? -18.694 0.161 28.536 1.00 56.31 145 THR A N 1
ATOM 1132 C CA . THR A 1 145 ? -19.981 0.367 29.246 1.00 56.31 145 THR A CA 1
ATOM 1133 C C . THR A 1 145 ? -20.170 -0.513 30.486 1.00 56.31 145 THR A C 1
ATOM 1135 O O . THR A 1 145 ? -21.179 -0.408 31.179 1.00 56.31 145 THR A O 1
ATOM 1138 N N . SER A 1 146 ? -19.248 -1.444 30.726 1.00 62.16 146 SER A N 1
ATOM 1139 C CA . SER A 1 146 ? -19.545 -2.682 31.455 1.00 62.16 146 SER A CA 1
ATOM 1140 C C . SER A 1 146 ? -18.498 -3.038 32.518 1.00 62.16 146 SER A C 1
ATOM 1142 O O . SER A 1 146 ? -18.794 -3.818 33.419 1.00 62.16 146 SER A O 1
ATOM 1144 N N . PHE A 1 147 ? -17.321 -2.415 32.465 1.00 67.75 147 PHE A N 1
ATOM 1145 C CA . PHE A 1 147 ? -16.242 -2.566 33.442 1.00 67.75 147 PHE A CA 1
ATOM 1146 C C . PHE A 1 147 ? -15.927 -1.217 34.084 1.00 67.75 147 PHE A C 1
ATOM 1148 O O . PHE A 1 147 ? -16.312 -0.169 33.560 1.00 67.75 147 PHE A O 1
ATOM 1155 N N . ASP A 1 148 ? -15.237 -1.254 35.220 1.00 78.25 148 ASP A N 1
ATOM 1156 C CA . ASP A 1 148 ? -14.837 -0.041 35.921 1.00 78.25 148 ASP A CA 1
ATOM 1157 C C . ASP A 1 148 ? -13.800 0.757 35.110 1.00 78.25 148 ASP A C 1
ATOM 1159 O O . ASP A 1 148 ? -12.999 0.165 34.374 1.00 78.25 148 ASP A O 1
ATOM 1163 N N . PRO A 1 149 ? -13.777 2.094 35.263 1.00 84.12 149 PRO A N 1
ATOM 1164 C CA . PRO A 1 149 ? -12.706 2.929 34.736 1.00 84.12 149 PRO A CA 1
ATOM 1165 C C . PRO A 1 149 ? -11.321 2.456 35.180 1.00 84.12 149 PRO A C 1
ATOM 1167 O O . PRO A 1 149 ? -11.160 1.840 36.238 1.00 84.12 149 PRO A O 1
ATOM 1170 N N . ILE A 1 150 ? -10.310 2.789 34.384 1.00 86.88 150 ILE A N 1
ATOM 1171 C CA . ILE A 1 150 ? -8.919 2.443 34.662 1.00 86.88 150 ILE A CA 1
ATOM 1172 C C . ILE A 1 150 ? -8.043 3.689 34.710 1.00 86.88 150 ILE A C 1
ATOM 1174 O O . ILE A 1 150 ? -8.042 4.486 33.777 1.00 86.88 150 ILE A O 1
ATOM 1178 N N . ALA A 1 151 ? -7.267 3.811 35.784 1.00 91.06 151 ALA A N 1
ATOM 1179 C CA . ALA A 1 151 ? -6.250 4.839 35.917 1.00 91.06 151 ALA A CA 1
ATOM 1180 C C . ALA A 1 151 ? -5.001 4.461 35.107 1.00 91.06 151 ALA A C 1
ATOM 1182 O O . ALA A 1 151 ? -4.480 3.355 35.270 1.00 91.06 151 ALA A O 1
ATOM 1183 N N . ILE A 1 152 ? -4.517 5.364 34.251 1.00 89.81 152 ILE A N 1
ATOM 1184 C CA . ILE A 1 152 ? -3.347 5.135 33.388 1.00 89.81 152 ILE A CA 1
ATOM 1185 C C . ILE A 1 152 ? -2.342 6.281 33.544 1.00 89.81 152 ILE A C 1
ATOM 1187 O O . ILE A 1 152 ? -2.697 7.448 33.722 1.00 89.81 152 ILE A O 1
ATOM 1191 N N . GLY A 1 153 ? -1.059 5.933 33.449 1.00 86.69 153 GLY A N 1
ATOM 1192 C CA . GLY A 1 153 ? 0.048 6.880 33.380 1.00 86.69 153 GLY A CA 1
ATOM 1193 C C . GLY A 1 153 ? 0.471 7.480 34.719 1.00 86.69 153 GLY A C 1
ATOM 1194 O O . GLY A 1 153 ? -0.064 7.155 35.783 1.00 86.69 153 GLY A O 1
ATOM 1195 N N . ARG A 1 154 ? 1.473 8.371 34.688 1.00 85.81 154 ARG A N 1
ATOM 1196 C CA . ARG A 1 154 ? 2.133 8.868 35.915 1.00 85.81 154 ARG A CA 1
ATOM 1197 C C . ARG A 1 154 ? 1.195 9.648 36.835 1.00 85.81 154 ARG A C 1
ATOM 1199 O O . ARG A 1 154 ? 1.454 9.753 38.030 1.00 85.81 154 ARG A O 1
ATOM 1206 N N . PHE A 1 155 ? 0.153 10.244 36.261 1.00 87.00 155 PHE A N 1
ATOM 1207 C CA . PHE A 1 155 ? -0.821 11.058 36.978 1.00 87.00 155 PHE A CA 1
ATOM 1208 C C . PHE A 1 155 ? -2.067 10.280 37.397 1.00 87.00 155 PHE A C 1
ATOM 1210 O O . PHE A 1 155 ? -2.907 10.859 38.078 1.00 87.00 155 PHE A O 1
ATOM 1217 N N . SER A 1 156 ? -2.164 8.990 37.044 1.00 88.12 156 SER A N 1
ATOM 1218 C CA . SER A 1 156 ? -3.332 8.155 37.352 1.00 88.12 156 SER A CA 1
ATOM 1219 C C . SER A 1 156 ? -4.642 8.782 36.852 1.00 88.12 156 SER A C 1
ATOM 1221 O O . SER A 1 156 ? -5.604 8.881 37.605 1.00 88.12 156 SER A O 1
ATOM 1223 N N . GLU A 1 157 ? -4.648 9.243 35.597 1.00 90.25 157 GLU A N 1
ATOM 1224 C CA . GLU A 1 157 ? -5.843 9.788 34.933 1.00 90.25 157 GLU A CA 1
ATOM 1225 C C . GLU A 1 157 ? -6.830 8.652 34.637 1.00 90.25 157 GLU A C 1
ATOM 1227 O O . GLU A 1 157 ? -6.398 7.586 34.188 1.00 90.25 157 GLU A O 1
ATOM 1232 N N . ASP A 1 158 ? -8.126 8.851 34.903 1.00 90.56 158 ASP A N 1
ATOM 1233 C CA . ASP A 1 158 ? -9.131 7.802 34.735 1.00 90.56 158 ASP A CA 1
ATOM 1234 C C . ASP A 1 158 ? -9.663 7.743 33.294 1.00 90.56 158 ASP A C 1
ATOM 1236 O O . ASP A 1 158 ? -10.228 8.698 32.759 1.00 90.56 158 ASP A O 1
ATOM 1240 N N . PHE A 1 159 ? -9.634 6.551 32.703 1.00 87.38 159 PHE A N 1
ATOM 1241 C CA . PHE A 1 159 ? -10.130 6.307 31.352 1.00 87.38 159 PHE A CA 1
ATOM 1242 C C . PHE A 1 159 ? -11.263 5.279 31.300 1.00 87.38 159 PHE A C 1
ATOM 1244 O O . PHE A 1 159 ? -11.339 4.350 32.108 1.00 87.38 159 PHE A O 1
ATOM 1251 N N . VAL A 1 160 ? -12.123 5.418 30.287 1.00 81.56 160 VAL A N 1
ATOM 1252 C CA . VAL A 1 160 ? -13.142 4.432 29.878 1.00 81.56 160 VAL A CA 1
ATOM 1253 C C . VAL A 1 160 ? -13.020 4.123 28.385 1.00 81.56 160 VAL A C 1
ATOM 1255 O O . VAL A 1 160 ? -12.386 4.869 27.640 1.00 81.56 160 VAL A O 1
ATOM 1258 N N . GLY A 1 161 ? -13.609 3.021 27.921 1.00 70.06 161 GLY A N 1
ATOM 1259 C CA . GLY A 1 161 ? -13.541 2.640 26.506 1.00 70.06 161 GLY A CA 1
ATOM 1260 C C . GLY A 1 161 ? -14.533 3.421 25.642 1.00 70.06 161 GLY A C 1
ATOM 1261 O O . GLY A 1 161 ? -15.669 3.601 26.057 1.00 70.06 161 GLY A O 1
ATOM 1262 N N . GLY A 1 162 ? -14.127 3.859 24.444 1.00 59.91 162 GLY A N 1
ATOM 1263 C CA . GLY A 1 162 ? -14.994 4.215 23.299 1.00 59.91 162 GLY A CA 1
ATOM 1264 C C . GLY A 1 162 ? -16.175 5.194 23.488 1.00 59.91 162 GLY A C 1
ATOM 1265 O O . GLY A 1 162 ? -16.896 5.457 22.523 1.00 59.91 162 GLY A O 1
ATOM 1266 N N . ALA A 1 163 ? -16.388 5.755 24.680 1.00 59.00 163 ALA A N 1
ATOM 1267 C CA . ALA A 1 163 ? -17.619 6.429 25.098 1.00 59.00 163 ALA A CA 1
ATOM 1268 C C . ALA A 1 163 ? -17.884 7.758 24.365 1.00 59.00 163 ALA A C 1
ATOM 1270 O O . ALA A 1 163 ? -19.001 8.268 24.385 1.00 59.00 163 ALA A O 1
ATOM 1271 N N . THR A 1 164 ? -16.880 8.299 23.677 1.00 58.06 164 THR A N 1
ATOM 1272 C CA . THR A 1 164 ? -16.935 9.542 22.886 1.00 58.06 164 THR A CA 1
ATOM 1273 C C . THR A 1 164 ? -17.245 9.340 21.400 1.00 58.06 164 THR A C 1
ATOM 1275 O O . THR A 1 164 ? -17.062 10.257 20.600 1.00 58.06 164 THR A O 1
ATOM 1278 N N . GLY A 1 165 ? -17.715 8.158 20.998 1.00 63.59 165 GLY A N 1
ATOM 1279 C CA . GLY A 1 165 ? -17.976 7.846 19.586 1.00 63.59 165 GLY A CA 1
ATOM 1280 C C . GLY A 1 165 ? -16.739 7.367 18.819 1.00 63.59 165 GLY A C 1
ATOM 1281 O O . GLY A 1 165 ? -16.642 7.497 17.600 1.00 63.59 165 GLY A O 1
ATOM 1282 N N . ALA A 1 166 ? -15.766 6.815 19.548 1.00 70.88 166 ALA A N 1
ATOM 1283 C CA . ALA A 1 166 ? -14.576 6.168 18.994 1.00 70.88 166 ALA A CA 1
ATOM 1284 C C . ALA A 1 166 ? -14.718 4.634 18.927 1.00 70.88 166 ALA A C 1
ATOM 1286 O O . ALA A 1 166 ? -13.738 3.927 18.710 1.00 70.88 166 ALA A O 1
ATOM 1287 N N . ASN A 1 167 ? -15.938 4.103 19.084 1.00 75.38 167 ASN A N 1
ATOM 1288 C CA . ASN A 1 167 ? -16.222 2.665 18.964 1.00 75.38 167 ASN A CA 1
ATOM 1289 C C . ASN A 1 167 ? -15.909 2.134 17.555 1.00 75.38 167 ASN A C 1
ATOM 1291 O O . ASN A 1 167 ? -15.531 0.980 17.377 1.00 75.38 167 ASN A O 1
ATOM 1295 N N . ASN A 1 168 ? -16.011 3.007 16.550 1.00 81.25 168 ASN A N 1
ATOM 1296 C CA . ASN A 1 168 ? -15.420 2.797 15.240 1.00 81.25 168 ASN A CA 1
ATOM 1297 C C . ASN A 1 168 ? -14.194 3.702 15.083 1.00 81.25 168 ASN A C 1
ATOM 1299 O O . ASN A 1 168 ? -14.311 4.889 14.772 1.00 81.25 168 ASN A O 1
ATOM 1303 N N . ALA A 1 169 ? -13.014 3.108 15.235 1.00 86.75 169 ALA A N 1
ATOM 1304 C CA . ALA A 1 169 ? -11.747 3.825 15.228 1.00 86.75 169 ALA A CA 1
ATOM 1305 C C . ALA A 1 169 ? -11.327 4.370 13.850 1.00 86.75 169 ALA A C 1
ATOM 1307 O O . ALA A 1 169 ? -10.265 4.965 13.754 1.00 86.75 169 ALA A O 1
ATOM 1308 N N . VAL A 1 170 ? -12.105 4.211 12.767 1.00 89.25 170 VAL A N 1
ATOM 1309 C CA . VAL A 1 170 ? -11.660 4.582 11.404 1.00 89.25 170 VAL A CA 1
ATOM 1310 C C . VAL A 1 170 ? -11.231 6.048 11.271 1.00 89.25 170 VAL A C 1
ATOM 1312 O O . VAL A 1 170 ? -10.329 6.359 10.497 1.00 89.25 170 VAL A O 1
ATOM 1315 N N . ARG A 1 171 ? -11.853 6.951 12.039 1.00 90.25 171 ARG A N 1
ATOM 1316 C CA . ARG A 1 171 ? -11.466 8.367 12.078 1.00 90.25 171 ARG A CA 1
ATOM 1317 C C . ARG A 1 171 ? -10.126 8.558 12.777 1.00 90.25 171 ARG A C 1
ATOM 1319 O O . ARG A 1 171 ? -9.248 9.196 12.216 1.00 90.25 171 ARG A O 1
ATOM 1326 N N . GLU A 1 172 ? -9.955 7.932 13.935 1.00 88.75 172 GLU A N 1
ATOM 1327 C CA . GLU A 1 172 ? -8.698 7.979 14.681 1.00 88.75 172 GLU A CA 1
ATOM 1328 C C . GLU A 1 172 ? -7.565 7.305 13.900 1.00 88.75 172 GLU A C 1
ATOM 1330 O O . GLU A 1 172 ? -6.474 7.850 13.824 1.00 88.75 172 GLU A O 1
ATOM 1335 N N . VAL A 1 173 ? -7.827 6.182 13.218 1.00 90.50 173 VAL A N 1
ATOM 1336 C CA . VAL A 1 173 ? -6.856 5.517 12.329 1.00 90.50 173 VAL A CA 1
ATOM 1337 C C . VAL A 1 173 ? -6.371 6.485 11.256 1.00 90.50 173 VAL A C 1
ATOM 1339 O O . VAL A 1 173 ? -5.177 6.549 10.977 1.00 90.50 173 VAL A O 1
ATOM 1342 N N . TRP A 1 174 ? -7.285 7.252 10.663 1.00 91.06 174 TRP A N 1
ATOM 1343 C CA . TRP A 1 174 ? -6.939 8.247 9.658 1.00 91.06 174 TRP A CA 1
ATOM 1344 C C . TRP A 1 174 ? -6.108 9.394 10.229 1.00 91.06 174 TRP A C 1
ATOM 1346 O O . TRP A 1 174 ? -5.063 9.728 9.673 1.00 91.06 174 TRP A O 1
ATOM 1356 N N . ASP A 1 175 ? -6.540 9.965 11.351 1.00 89.69 175 ASP A N 1
ATOM 1357 C CA . ASP A 1 175 ? -5.865 11.095 11.988 1.00 89.69 175 ASP A CA 1
ATOM 1358 C C . ASP A 1 175 ? -4.468 10.693 12.496 1.00 89.69 175 ASP A C 1
ATOM 1360 O O . ASP A 1 175 ? -3.506 11.452 12.360 1.00 89.69 175 ASP A O 1
ATOM 1364 N N . GLN A 1 176 ? -4.320 9.469 13.010 1.00 88.31 176 GLN A N 1
ATOM 1365 C CA . GLN A 1 176 ? -3.030 8.879 13.363 1.00 88.31 176 GLN A CA 1
ATOM 1366 C C . GLN A 1 176 ? -2.153 8.651 12.126 1.00 88.31 176 GLN A C 1
ATOM 1368 O O . GLN A 1 176 ? -0.990 9.052 12.115 1.00 88.31 176 GLN A O 1
ATOM 1373 N N . ALA A 1 177 ? -2.703 8.089 11.048 1.00 88.94 177 ALA A N 1
ATOM 1374 C CA . ALA A 1 177 ? -1.965 7.884 9.805 1.00 88.94 177 ALA A CA 1
ATOM 1375 C C . ALA A 1 177 ? -1.466 9.211 9.199 1.00 88.94 177 ALA A C 1
ATOM 1377 O O . ALA A 1 177 ? -0.345 9.272 8.697 1.00 88.94 177 ALA A O 1
ATOM 1378 N N . GLN A 1 178 ? -2.239 10.298 9.305 1.00 88.50 178 GLN A N 1
ATOM 1379 C CA . GLN A 1 178 ? -1.793 11.638 8.902 1.00 88.50 178 GLN A CA 1
ATOM 1380 C C . GLN A 1 178 ? -0.642 12.169 9.764 1.00 88.50 178 GLN A C 1
ATOM 1382 O O . GLN A 1 178 ? 0.237 12.861 9.250 1.00 88.50 178 GLN A O 1
ATOM 1387 N N . GLN A 1 179 ? -0.616 11.849 11.060 1.00 85.81 179 GLN A N 1
ATOM 1388 C CA . GLN A 1 179 ? 0.490 12.236 11.942 1.00 85.81 179 GLN A CA 1
ATOM 1389 C C . GLN A 1 179 ? 1.788 11.492 11.613 1.00 85.81 179 GLN A C 1
ATOM 1391 O O . GLN A 1 179 ? 2.859 12.079 11.754 1.00 85.81 179 GLN A O 1
ATOM 1396 N N . VAL A 1 180 ? 1.696 10.233 11.173 1.00 84.00 180 VAL A N 1
ATOM 1397 C CA . VAL A 1 180 ? 2.864 9.398 10.845 1.00 84.00 180 VAL A CA 1
ATOM 1398 C C . VAL A 1 180 ? 3.352 9.642 9.413 1.00 84.00 180 VAL A C 1
ATOM 1400 O O . VAL A 1 180 ? 4.549 9.795 9.184 1.00 84.00 180 VAL A O 1
ATOM 1403 N N . TRP A 1 181 ? 2.446 9.705 8.432 1.00 82.81 181 TRP A N 1
ATOM 1404 C CA . TRP A 1 181 ? 2.798 9.740 7.002 1.00 82.81 181 TRP A CA 1
ATOM 1405 C C . TRP A 1 181 ? 2.575 11.098 6.320 1.00 82.81 181 TRP A C 1
ATOM 1407 O O . TRP A 1 181 ? 2.907 11.252 5.136 1.00 82.81 181 TRP A O 1
ATOM 1417 N N . GLY A 1 182 ? 2.056 12.089 7.049 1.00 84.19 182 GLY A N 1
ATOM 1418 C CA . GLY A 1 182 ? 1.803 13.443 6.560 1.00 84.19 182 GLY A CA 1
ATOM 1419 C C . GLY A 1 182 ? 0.430 13.629 5.892 1.00 84.19 182 GLY A C 1
ATOM 1420 O O . GLY A 1 182 ? -0.376 12.702 5.828 1.00 84.19 182 GLY A O 1
ATOM 1421 N N . PRO A 1 183 ? 0.140 14.839 5.376 1.00 81.94 183 PRO A N 1
ATOM 1422 C CA . PRO A 1 183 ? -1.190 15.209 4.879 1.00 81.94 183 PRO A CA 1
ATOM 1423 C C . PRO A 1 183 ? -1.628 14.440 3.622 1.00 81.94 183 PRO A C 1
ATOM 1425 O O . PRO A 1 183 ? -2.821 14.226 3.425 1.00 81.94 183 PRO A O 1
ATOM 1428 N N . GLU A 1 184 ? -0.687 13.958 2.808 1.00 78.81 184 GLU A N 1
ATOM 1429 C CA . GLU A 1 184 ? -0.944 13.178 1.583 1.00 78.81 184 GLU A CA 1
ATOM 1430 C C . GLU A 1 184 ? -1.217 11.688 1.864 1.00 78.81 184 GLU A C 1
ATOM 1432 O O . GLU A 1 184 ? -0.939 10.811 1.051 1.00 78.81 184 GLU A O 1
ATOM 1437 N N . VAL A 1 185 ? -1.745 11.372 3.046 1.00 84.56 185 VAL A N 1
ATOM 1438 C CA . VAL A 1 185 ? -1.939 9.996 3.516 1.00 84.56 185 VAL A CA 1
ATOM 1439 C C . VAL A 1 185 ? -2.810 9.159 2.566 1.00 84.56 185 VAL A C 1
ATOM 1441 O O . VAL A 1 185 ? -2.565 7.966 2.390 1.00 84.56 185 VAL A O 1
ATOM 1444 N N . GLU A 1 186 ? -3.798 9.776 1.905 1.00 82.75 186 GLU A N 1
ATOM 1445 C CA . GLU A 1 186 ? -4.748 9.075 1.035 1.00 82.75 186 GLU A CA 1
ATOM 1446 C C . GLU A 1 186 ? -4.073 8.441 -0.184 1.00 82.75 186 GLU A C 1
ATOM 1448 O O . GLU A 1 186 ? -4.510 7.383 -0.631 1.00 82.75 186 GLU A O 1
ATOM 1453 N N . SER A 1 187 ? -3.001 9.037 -0.716 1.00 74.50 187 SER A N 1
ATOM 1454 C CA . SER A 1 187 ? -2.249 8.471 -1.846 1.00 74.50 187 SER A CA 1
ATOM 1455 C C . SER A 1 187 ? -1.290 7.358 -1.411 1.00 74.50 187 SER A C 1
ATOM 1457 O O . SER A 1 187 ? -0.952 6.488 -2.214 1.00 74.50 187 SER A O 1
ATOM 1459 N N . LYS A 1 188 ? -0.890 7.356 -0.133 1.00 77.00 188 LYS A N 1
ATOM 1460 C CA . LYS A 1 188 ? 0.051 6.394 0.461 1.00 77.00 188 LYS A CA 1
ATOM 1461 C C . LYS A 1 188 ? -0.642 5.155 1.027 1.00 77.00 188 LYS A C 1
ATOM 1463 O O . LYS A 1 188 ? -0.046 4.079 1.066 1.00 77.00 188 LYS A O 1
ATOM 1468 N N . ILE A 1 189 ? -1.899 5.278 1.456 1.00 83.25 189 ILE A N 1
ATOM 1469 C CA . ILE A 1 189 ? -2.666 4.153 1.994 1.00 83.25 189 ILE A CA 1
ATOM 1470 C C . ILE A 1 189 ? -3.087 3.227 0.860 1.00 83.25 189 ILE A C 1
ATOM 1472 O O . ILE A 1 189 ? -3.936 3.545 0.031 1.00 83.25 189 ILE A O 1
ATOM 1476 N N . LYS A 1 190 ? -2.532 2.022 0.859 1.00 81.75 190 LYS A N 1
ATOM 1477 C CA . LYS A 1 190 ? -2.903 0.998 -0.114 1.00 81.75 190 LYS A CA 1
ATOM 1478 C C . LYS A 1 190 ? -4.303 0.431 0.130 1.00 81.75 190 LYS A C 1
ATOM 1480 O O . LYS A 1 190 ? -5.037 0.176 -0.819 1.00 81.75 190 LYS A O 1
ATOM 1485 N N . CYS A 1 191 ? -4.666 0.224 1.391 1.00 87.56 191 CYS A N 1
ATOM 1486 C CA . CYS A 1 191 ? -5.915 -0.423 1.767 1.00 87.56 191 CYS A CA 1
ATOM 1487 C C . CYS A 1 191 ? -6.337 -0.005 3.181 1.00 87.56 191 CYS A C 1
ATOM 1489 O O . CYS A 1 191 ? -5.501 0.052 4.080 1.00 87.56 191 CYS A O 1
ATOM 1491 N N . VAL A 1 192 ? -7.633 0.231 3.383 1.00 90.69 192 VAL A N 1
ATOM 1492 C CA . VAL A 1 192 ? -8.279 0.381 4.692 1.00 90.69 192 VAL A CA 1
ATOM 1493 C C . VAL A 1 192 ? -9.222 -0.796 4.880 1.00 90.69 192 VAL A C 1
ATOM 1495 O O . VAL A 1 192 ? -10.158 -0.968 4.100 1.00 90.69 192 VAL A O 1
ATOM 1498 N N . VAL A 1 193 ? -8.982 -1.595 5.918 1.00 90.75 193 VAL A N 1
ATOM 1499 C CA . VAL A 1 193 ? -9.841 -2.724 6.286 1.00 90.75 193 VAL A CA 1
ATOM 1500 C C . VAL A 1 193 ? -10.476 -2.441 7.634 1.00 90.75 193 VAL A C 1
ATOM 1502 O O . VAL A 1 193 ? -9.783 -2.223 8.624 1.00 90.75 193 VAL A O 1
ATOM 1505 N N . LEU A 1 194 ? -11.801 -2.461 7.668 1.00 88.50 194 LEU A N 1
ATOM 1506 C CA . LEU A 1 194 ? -12.591 -2.188 8.853 1.00 88.50 194 LEU A CA 1
ATOM 1507 C C . LEU A 1 194 ? -13.485 -3.385 9.161 1.00 88.50 194 LEU A C 1
ATOM 1509 O O . LEU A 1 194 ? -14.297 -3.794 8.331 1.00 88.50 194 LEU A O 1
ATOM 1513 N N . ILE A 1 195 ? -13.332 -3.946 10.356 1.00 86.06 195 ILE A N 1
ATOM 1514 C CA . ILE A 1 195 ? -14.060 -5.135 10.801 1.00 86.06 195 ILE A CA 1
ATOM 1515 C C . ILE A 1 195 ? -15.055 -4.706 11.878 1.00 86.06 195 ILE A C 1
ATOM 1517 O O . ILE A 1 195 ? -14.659 -4.183 12.914 1.00 86.06 195 ILE A O 1
ATOM 1521 N N . GLY A 1 196 ? -16.343 -4.890 11.605 1.00 81.69 196 GLY A N 1
ATOM 1522 C CA . GLY A 1 196 ? -17.425 -4.649 12.554 1.00 81.69 196 GLY A CA 1
ATOM 1523 C C . GLY A 1 196 ? -17.773 -5.897 13.365 1.00 81.69 196 GLY A C 1
ATOM 1524 O O . GLY A 1 196 ? -17.505 -7.025 12.950 1.00 81.69 196 GLY A O 1
ATOM 1525 N N . THR A 1 197 ? -18.408 -5.684 14.514 1.00 77.38 197 THR A N 1
ATOM 1526 C CA . THR A 1 197 ? -18.820 -6.728 15.468 1.00 77.38 197 THR A CA 1
ATOM 1527 C C . THR A 1 197 ? -20.271 -7.192 15.281 1.00 77.38 197 THR A C 1
ATOM 1529 O O . THR A 1 197 ? -20.818 -7.883 16.135 1.00 77.38 197 THR A O 1
ATOM 1532 N N . GLY A 1 198 ? -20.894 -6.854 14.151 1.00 78.38 198 GLY A N 1
ATOM 1533 C CA . GLY A 1 198 ? -22.294 -7.138 13.844 1.00 78.38 198 GLY A CA 1
ATOM 1534 C C . GLY A 1 198 ? -23.170 -5.890 13.829 1.00 78.38 198 GLY A C 1
ATOM 1535 O O . GLY A 1 198 ? -22.813 -4.841 14.365 1.00 78.38 198 GLY A O 1
ATOM 1536 N N . VAL A 1 199 ? -24.338 -6.008 13.202 1.00 77.75 199 VAL A N 1
ATOM 1537 C CA . VAL A 1 199 ? -25.412 -5.010 13.292 1.00 77.75 199 VAL A CA 1
ATOM 1538 C C . VAL A 1 199 ? -26.434 -5.483 14.329 1.00 77.75 199 VAL A C 1
ATOM 1540 O O . VAL A 1 199 ? -26.860 -6.635 14.291 1.00 77.75 199 VAL A O 1
ATOM 1543 N N . GLN A 1 200 ? -26.815 -4.599 15.253 1.00 70.94 200 GLN A N 1
ATOM 1544 C CA . GLN A 1 200 ? -27.807 -4.877 16.298 1.00 70.94 200 GLN A CA 1
ATOM 1545 C C . GLN A 1 200 ? -29.240 -4.637 15.797 1.00 70.94 200 GLN A C 1
ATOM 1547 O O . GLN A 1 200 ? -29.471 -3.813 14.906 1.00 70.94 200 GLN A O 1
ATOM 1552 N N . SER A 1 201 ? -30.218 -5.334 16.383 1.00 63.12 201 SER A N 1
ATOM 1553 C CA . SER A 1 201 ? -31.640 -5.060 16.145 1.00 63.12 201 SER A CA 1
ATOM 1554 C C . SER A 1 201 ? -32.003 -3.677 16.686 1.00 63.12 201 SER A C 1
ATOM 1556 O O . SER A 1 201 ? -31.617 -3.321 17.792 1.00 63.12 201 SER A O 1
ATOM 1558 N N . LEU A 1 202 ? -32.833 -2.915 15.969 1.00 53.62 202 LEU A N 1
ATOM 1559 C CA . LEU A 1 202 ? -33.416 -1.666 16.491 1.00 53.62 202 LEU A CA 1
ATOM 1560 C C . LEU A 1 202 ? -34.511 -1.912 17.551 1.00 53.62 202 LEU A C 1
ATOM 1562 O O . LEU A 1 202 ? -35.180 -0.971 17.978 1.00 53.62 202 LEU A O 1
ATOM 1566 N N . LYS A 1 203 ? -34.755 -3.170 17.941 1.00 52.03 203 LYS A N 1
ATOM 1567 C CA . LYS A 1 203 ? -35.755 -3.522 18.951 1.00 52.03 203 LYS A CA 1
ATOM 1568 C C . LYS A 1 203 ? -35.134 -3.442 20.352 1.00 52.03 203 LYS A C 1
ATOM 1570 O O . LYS A 1 203 ? -34.087 -4.050 20.565 1.00 52.03 203 LYS A O 1
ATOM 1575 N N . PRO A 1 204 ? -35.770 -2.750 21.313 1.00 45.62 204 PRO A N 1
ATOM 1576 C CA . PRO A 1 204 ? -35.317 -2.764 22.699 1.00 45.62 204 PRO A CA 1
ATOM 1577 C C . PRO A 1 204 ? -35.372 -4.190 23.267 1.00 45.62 204 PRO A C 1
ATOM 1579 O O . PRO A 1 204 ? -36.278 -4.965 22.949 1.00 45.62 204 PRO A O 1
ATOM 1582 N N . PHE A 1 205 ? -34.384 -4.535 24.096 1.00 47.97 205 PHE A N 1
ATOM 1583 C CA . PHE A 1 205 ? -34.322 -5.816 24.802 1.00 47.97 205 PHE A CA 1
ATOM 1584 C C . PHE A 1 205 ? -35.532 -5.984 25.743 1.00 47.97 205 PHE A C 1
ATOM 1586 O O . PHE A 1 205 ? -36.152 -5.003 26.157 1.00 47.97 205 PHE A O 1
ATOM 1593 N N . ASN A 1 206 ? -35.867 -7.231 26.101 1.00 45.44 206 ASN A N 1
ATOM 1594 C CA . ASN A 1 206 ? -36.913 -7.521 27.090 1.00 45.44 206 ASN A CA 1
ATOM 1595 C C . ASN A 1 206 ? -36.675 -6.752 28.409 1.00 45.44 206 ASN A C 1
ATOM 1597 O O . ASN A 1 206 ? -35.534 -6.458 28.773 1.00 45.44 206 ASN A O 1
ATOM 1601 N N . ALA A 1 207 ? -37.772 -6.452 29.114 1.00 41.41 207 ALA A N 1
ATOM 1602 C CA . ALA A 1 207 ? -37.894 -5.438 30.172 1.00 41.41 207 ALA A CA 1
ATOM 1603 C C . ALA A 1 207 ? -36.875 -5.497 31.333 1.00 41.41 207 ALA A C 1
ATOM 1605 O O . ALA A 1 207 ? -36.707 -4.499 32.029 1.00 41.41 207 ALA A O 1
ATOM 1606 N N . ASP A 1 208 ? -36.148 -6.599 31.516 1.00 46.97 208 ASP A N 1
ATOM 1607 C CA . ASP A 1 208 ? -35.199 -6.775 32.621 1.00 46.97 208 ASP A CA 1
ATOM 1608 C C . ASP A 1 208 ? -33.777 -6.224 32.336 1.00 46.97 208 ASP A C 1
ATOM 1610 O O . ASP A 1 208 ? -32.944 -6.189 33.240 1.00 46.97 208 ASP A O 1
ATOM 1614 N N . VAL A 1 209 ? -33.467 -5.763 31.106 1.00 48.25 209 VAL A N 1
ATOM 1615 C CA . VAL A 1 209 ? -32.105 -5.305 30.694 1.00 48.25 209 VAL A CA 1
ATOM 1616 C C . VAL A 1 209 ? -32.104 -3.946 29.955 1.00 48.25 209 VAL A C 1
ATOM 1618 O O . VAL A 1 209 ? -31.148 -3.596 29.262 1.00 48.25 209 VAL A O 1
ATOM 1621 N N . LEU A 1 210 ? -33.164 -3.145 30.111 1.00 49.72 210 LEU A N 1
ATOM 1622 C CA . LEU A 1 210 ? -33.469 -1.966 29.275 1.00 49.72 210 LEU A CA 1
ATOM 1623 C C . LEU A 1 210 ? -32.288 -1.004 29.000 1.00 49.72 210 LEU A C 1
ATOM 1625 O O . LEU A 1 210 ? -32.051 -0.657 27.847 1.00 49.72 210 LEU A O 1
ATOM 1629 N N . HIS A 1 211 ? -31.490 -0.626 30.005 1.00 53.56 211 HIS A N 1
ATOM 1630 C CA . HIS A 1 211 ? -30.482 0.438 29.840 1.00 53.56 211 HIS A CA 1
ATOM 1631 C C . HIS A 1 211 ? -29.242 0.029 29.017 1.00 53.56 211 HIS A C 1
ATOM 1633 O O . HIS A 1 211 ? -28.666 0.850 28.300 1.00 53.56 211 HIS A O 1
ATOM 1639 N N . VAL A 1 212 ? -28.807 -1.235 29.095 1.00 55.88 212 VAL A N 1
ATOM 1640 C CA . VAL A 1 212 ? -27.597 -1.702 28.383 1.00 55.88 212 VAL A CA 1
ATOM 1641 C C . VAL A 1 212 ? -27.911 -1.989 26.919 1.00 55.88 212 VAL A C 1
ATOM 1643 O O . VAL A 1 212 ? -27.130 -1.633 26.040 1.00 55.88 212 VAL A O 1
ATOM 1646 N N . GLY A 1 213 ? -29.084 -2.566 26.654 1.00 60.56 213 GLY A N 1
ATOM 1647 C CA . GLY A 1 213 ? -29.557 -2.831 25.302 1.00 60.56 213 GLY A CA 1
ATOM 1648 C C . GLY A 1 213 ? -29.672 -1.567 24.451 1.00 60.56 213 GLY A C 1
ATOM 1649 O O . GLY A 1 213 ? -29.136 -1.517 23.348 1.00 60.56 213 GLY A O 1
ATOM 1650 N N . GLU A 1 214 ? -30.304 -0.520 24.984 1.00 63.38 214 GLU A N 1
ATOM 1651 C CA . GLU A 1 214 ? -30.435 0.774 24.297 1.00 63.38 214 GLU A CA 1
ATOM 1652 C C . GLU A 1 214 ? -29.073 1.421 24.018 1.00 63.38 214 GLU A C 1
ATOM 1654 O O . GLU A 1 214 ? -28.832 1.919 22.916 1.00 63.38 214 GLU A O 1
ATOM 1659 N N . THR A 1 215 ? -28.148 1.345 24.980 1.00 65.94 215 THR A N 1
ATOM 1660 C CA . THR A 1 215 ? -26.781 1.858 24.817 1.00 65.94 215 THR A CA 1
ATOM 1661 C C . THR A 1 215 ? -26.031 1.112 23.709 1.00 65.94 215 THR A C 1
ATOM 1663 O O . THR A 1 215 ? -25.376 1.737 22.877 1.00 65.94 215 THR A O 1
ATOM 1666 N N . LEU A 1 216 ? -26.165 -0.216 23.634 1.00 67.25 216 LEU A N 1
ATOM 1667 C CA . LEU A 1 216 ? -25.524 -1.029 22.595 1.00 67.25 216 LEU A CA 1
ATOM 1668 C C . LEU A 1 216 ? -26.082 -0.775 21.201 1.00 67.25 216 LEU A C 1
ATOM 1670 O O . LEU A 1 216 ? -25.313 -0.696 20.243 1.00 67.25 216 LEU A O 1
ATOM 1674 N N . VAL A 1 217 ? -27.399 -0.610 21.085 1.00 69.44 217 VAL A N 1
ATOM 1675 C CA . VAL A 1 217 ? -28.038 -0.221 19.823 1.00 69.44 217 VAL A CA 1
ATOM 1676 C C . VAL A 1 217 ? -27.559 1.165 19.390 1.00 69.44 217 VAL A C 1
ATOM 1678 O O . VAL A 1 217 ? -27.240 1.362 18.214 1.00 69.44 217 VAL A O 1
ATOM 1681 N N . GLY A 1 218 ? -27.447 2.109 20.330 1.00 72.44 218 GLY A N 1
ATOM 1682 C CA . GLY A 1 218 ? -26.889 3.440 20.088 1.00 72.44 218 GLY A CA 1
ATOM 1683 C C . GLY A 1 218 ? -25.453 3.386 19.564 1.00 72.44 218 GLY A C 1
ATOM 1684 O O . GLY A 1 218 ? -25.169 3.961 18.514 1.00 72.44 218 GLY A O 1
ATOM 1685 N N . ILE A 1 219 ? -24.581 2.628 20.234 1.00 73.25 219 ILE A N 1
ATOM 1686 C CA . ILE A 1 219 ? -23.179 2.429 19.837 1.00 73.25 219 ILE A CA 1
ATOM 1687 C C . ILE A 1 219 ? -23.084 1.762 18.458 1.00 73.25 219 ILE A C 1
ATOM 1689 O O . ILE A 1 219 ? -22.383 2.261 17.584 1.00 73.25 219 ILE A O 1
ATOM 1693 N N . ALA A 1 220 ? -23.814 0.670 18.214 1.00 74.56 220 ALA A N 1
ATOM 1694 C CA . ALA A 1 220 ? -23.800 -0.019 16.921 1.00 74.56 220 ALA A CA 1
ATOM 1695 C C . ALA A 1 220 ? -24.272 0.887 15.773 1.00 74.56 220 ALA A C 1
ATOM 1697 O O . ALA A 1 220 ? -23.677 0.907 14.696 1.00 74.56 220 ALA A O 1
ATOM 1698 N N . THR A 1 221 ? -25.313 1.683 16.019 1.00 78.12 221 THR A N 1
ATOM 1699 C CA . THR A 1 221 ? -25.819 2.659 15.047 1.00 78.12 221 THR A CA 1
ATOM 1700 C C . THR A 1 221 ? -24.784 3.747 14.762 1.00 78.12 221 THR A C 1
ATOM 1702 O O . THR A 1 221 ? -24.556 4.110 13.607 1.00 78.12 221 THR A O 1
ATOM 1705 N N . GLU A 1 222 ? -24.146 4.268 15.807 1.00 82.56 222 GLU A N 1
ATOM 1706 C CA . GLU A 1 222 ? -23.106 5.291 15.722 1.00 82.56 222 GLU A CA 1
ATOM 1707 C C . GLU A 1 222 ? -21.870 4.780 14.960 1.00 82.56 222 GLU A C 1
ATOM 1709 O O . GLU A 1 222 ? -21.398 5.462 14.047 1.00 82.56 222 GLU A O 1
ATOM 1714 N N . MET A 1 223 ? -21.437 3.537 15.202 1.00 81.81 223 MET A N 1
ATOM 1715 C CA . MET A 1 223 ? -20.355 2.885 14.455 1.00 81.81 223 MET A CA 1
ATOM 1716 C C . MET A 1 223 ? -20.629 2.816 12.946 1.00 81.81 223 MET A C 1
ATOM 1718 O O . MET A 1 223 ? -19.717 3.092 12.152 1.00 81.81 223 MET A O 1
ATOM 1722 N N . GLU A 1 224 ? -21.866 2.507 12.533 1.00 86.12 224 GLU A N 1
ATOM 1723 C CA . GLU A 1 224 ? -22.206 2.401 11.106 1.00 86.12 224 GLU A CA 1
ATOM 1724 C C . GLU A 1 224 ? -22.268 3.778 10.454 1.00 86.12 224 GLU A C 1
ATOM 1726 O O . GLU A 1 224 ? -21.756 3.968 9.348 1.00 86.12 224 GLU A O 1
ATOM 1731 N N . GLN A 1 225 ? -22.827 4.765 11.157 1.00 88.56 225 GLN A N 1
ATOM 1732 C CA . GLN A 1 225 ? -22.836 6.146 10.682 1.00 88.56 225 GLN A CA 1
ATOM 1733 C C . GLN A 1 225 ? -21.417 6.699 10.533 1.00 88.56 225 GLN A C 1
ATOM 1735 O O . GLN A 1 225 ? -21.125 7.370 9.541 1.00 88.56 225 GLN A O 1
ATOM 1740 N N . THR A 1 226 ? -20.527 6.411 11.483 1.00 89.44 226 THR A N 1
ATOM 1741 C CA . THR A 1 226 ? -19.121 6.822 11.431 1.00 89.44 226 THR A CA 1
ATOM 1742 C C . THR A 1 226 ? -18.400 6.181 10.241 1.00 89.44 226 THR A C 1
ATOM 1744 O O . THR A 1 226 ? -17.709 6.887 9.502 1.00 89.44 226 THR A O 1
ATOM 1747 N N . ALA A 1 227 ? -18.627 4.888 9.977 1.00 89.38 227 ALA A N 1
ATOM 1748 C CA . ALA A 1 227 ? -18.061 4.197 8.817 1.00 89.38 227 ALA A CA 1
ATOM 1749 C C . ALA A 1 227 ? -18.524 4.806 7.486 1.00 89.38 227 ALA A C 1
ATOM 1751 O O . ALA A 1 227 ? -17.710 5.112 6.616 1.00 89.38 227 ALA A O 1
ATOM 1752 N N . GLU A 1 228 ? -19.833 5.015 7.344 1.00 91.19 228 GLU A N 1
ATOM 1753 C CA . GLU A 1 228 ? -20.439 5.531 6.118 1.00 91.19 228 GLU A CA 1
ATOM 1754 C C . GLU A 1 228 ? -20.026 6.986 5.855 1.00 91.19 228 GLU A C 1
ATOM 1756 O O . GLU A 1 228 ? -19.698 7.359 4.727 1.00 91.19 228 GLU A O 1
ATOM 1761 N N . ARG A 1 229 ? -19.963 7.822 6.901 1.00 92.38 229 ARG A N 1
ATOM 1762 C CA . ARG A 1 229 ? -19.447 9.196 6.786 1.00 92.38 229 ARG A CA 1
ATOM 1763 C C . ARG A 1 229 ? -17.984 9.215 6.359 1.00 92.38 229 ARG A C 1
ATOM 1765 O O . ARG A 1 229 ? -17.619 10.056 5.541 1.00 92.38 229 ARG A O 1
ATOM 1772 N N . PHE A 1 230 ? -17.159 8.320 6.901 1.00 92.75 230 PHE A N 1
ATOM 1773 C CA . PHE A 1 230 ? -15.759 8.200 6.501 1.00 92.75 230 PHE A CA 1
ATOM 1774 C C . PHE A 1 230 ? -15.641 7.814 5.024 1.00 92.75 230 PHE A C 1
ATOM 1776 O O . PHE A 1 230 ? -14.973 8.509 4.261 1.00 92.75 230 PHE A O 1
ATOM 1783 N N . ARG A 1 231 ? -16.368 6.773 4.606 1.00 91.44 231 ARG A N 1
ATOM 1784 C CA . ARG A 1 231 ? -16.394 6.289 3.221 1.00 91.44 231 ARG A CA 1
ATOM 1785 C C . ARG A 1 231 ? -16.781 7.385 2.224 1.00 91.44 231 ARG A C 1
ATOM 1787 O O . ARG A 1 231 ? -16.128 7.542 1.202 1.00 91.44 231 ARG A O 1
ATOM 1794 N N . ARG A 1 232 ? -17.796 8.197 2.547 1.00 91.56 232 ARG A N 1
ATOM 1795 C CA . ARG A 1 232 ? -18.226 9.328 1.700 1.00 91.56 232 ARG A CA 1
ATOM 1796 C C . ARG A 1 232 ? -17.200 10.450 1.598 1.00 91.56 232 ARG A C 1
ATOM 1798 O O . ARG A 1 232 ? -17.180 11.141 0.583 1.00 91.56 232 ARG A O 1
ATOM 1805 N N . LYS A 1 233 ? -16.414 10.678 2.654 1.00 91.50 233 LYS A N 1
ATOM 1806 C CA . LYS A 1 233 ? -15.368 11.707 2.670 1.00 91.50 233 LYS A CA 1
ATOM 1807 C C . LYS A 1 233 ? -14.144 11.270 1.869 1.00 91.50 233 LYS A C 1
ATOM 1809 O O . LYS A 1 233 ? -13.629 12.072 1.102 1.00 91.50 233 LYS A O 1
ATOM 1814 N N . GLN A 1 234 ? -13.726 10.012 2.008 1.00 90.44 234 GLN A N 1
ATOM 1815 C CA . GLN A 1 234 ? -12.563 9.452 1.312 1.00 90.44 234 GLN A CA 1
ATOM 1816 C C . GLN A 1 234 ? -12.973 8.787 -0.010 1.00 90.44 23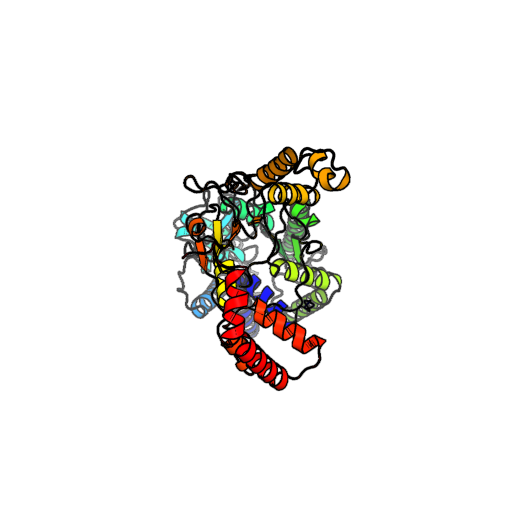4 GLN A C 1
ATOM 1818 O O . GLN A 1 234 ? -12.858 7.572 -0.192 1.00 90.44 234 GLN A O 1
ATOM 1823 N N . GLN A 1 235 ? -13.516 9.588 -0.933 1.00 82.69 235 GLN A N 1
ATOM 1824 C CA . GLN A 1 235 ? -14.060 9.084 -2.200 1.00 82.69 235 GLN A CA 1
ATOM 1825 C C . GLN A 1 235 ? -13.006 8.389 -3.061 1.00 82.69 235 GLN A C 1
ATOM 1827 O O . GLN A 1 235 ? -13.341 7.460 -3.800 1.00 82.69 235 GLN A O 1
ATOM 1832 N N . LEU A 1 236 ? -11.737 8.805 -2.979 1.00 83.00 236 LEU A N 1
ATOM 1833 C CA . LEU A 1 236 ? -10.680 8.172 -3.753 1.00 83.00 236 LEU A CA 1
ATOM 1834 C C . LEU A 1 236 ? -10.440 6.747 -3.247 1.00 83.00 236 LEU A C 1
ATOM 1836 O O . LEU A 1 236 ? -10.320 5.845 -4.069 1.00 83.00 236 LEU A O 1
ATOM 1840 N N . LEU A 1 237 ? -10.428 6.505 -1.930 1.00 87.06 237 LEU A N 1
ATOM 1841 C CA . LEU A 1 237 ? -10.328 5.142 -1.386 1.00 87.06 237 LEU A CA 1
ATOM 1842 C C . LEU A 1 237 ? -11.483 4.238 -1.834 1.00 87.06 237 LEU A C 1
ATOM 1844 O O . LEU A 1 237 ? -11.253 3.074 -2.163 1.00 87.06 237 LEU A O 1
ATOM 1848 N N . ASP A 1 238 ? -12.709 4.758 -1.856 1.00 84.12 238 ASP A N 1
ATOM 1849 C CA . ASP A 1 238 ? -13.885 3.979 -2.252 1.00 84.12 238 ASP A CA 1
ATOM 1850 C C . ASP A 1 238 ? -13.892 3.679 -3.759 1.00 84.12 238 ASP A C 1
ATOM 1852 O O . ASP A 1 238 ? -13.951 2.521 -4.171 1.00 84.12 238 ASP A O 1
ATOM 1856 N N . SER A 1 239 ? -13.737 4.714 -4.591 1.00 81.25 239 SER A N 1
ATOM 1857 C CA . SER A 1 239 ? -13.773 4.595 -6.058 1.00 81.25 239 SER A CA 1
ATOM 1858 C C . SER A 1 239 ? -12.635 3.754 -6.639 1.00 81.25 239 SER A C 1
ATOM 1860 O O . SER A 1 239 ? -12.797 3.154 -7.700 1.00 81.25 239 SER A O 1
ATOM 1862 N N . THR A 1 240 ? -11.499 3.667 -5.942 1.00 80.25 240 THR A N 1
ATOM 1863 C CA . THR A 1 240 ? -10.340 2.859 -6.363 1.00 80.25 240 THR A CA 1
ATOM 1864 C C . THR A 1 240 ? -10.298 1.467 -5.727 1.00 80.25 240 THR A C 1
ATOM 1866 O O . THR A 1 240 ? -9.314 0.749 -5.901 1.00 80.25 240 THR A O 1
ATOM 1869 N N . GLY A 1 241 ? -11.340 1.055 -4.992 1.00 85.50 241 GLY A N 1
ATOM 1870 C CA . GLY A 1 241 ? -11.400 -0.279 -4.387 1.00 85.50 241 GLY A CA 1
ATOM 1871 C C . GLY A 1 241 ? -10.331 -0.502 -3.313 1.00 85.50 241 GLY A C 1
ATOM 1872 O O . GLY A 1 241 ? -9.711 -1.566 -3.249 1.00 85.50 241 GLY A O 1
ATOM 1873 N N . ARG A 1 242 ? -10.073 0.512 -2.482 1.00 87.25 242 ARG A N 1
ATOM 1874 C CA . ARG A 1 242 ? -9.104 0.469 -1.374 1.00 87.25 242 ARG A CA 1
ATOM 1875 C C . ARG A 1 242 ? -9.760 0.510 0.006 1.00 87.25 242 ARG A C 1
ATOM 1877 O O . ARG A 1 242 ? -9.064 0.330 0.998 1.00 87.25 242 ARG A O 1
ATOM 1884 N N . TYR A 1 243 ? -11.071 0.720 0.093 1.00 92.00 243 TYR A N 1
ATOM 1885 C CA . TYR A 1 243 ? -11.823 0.687 1.348 1.00 92.00 243 TYR A CA 1
ATOM 1886 C C . TYR A 1 243 ? -12.677 -0.581 1.455 1.00 92.00 243 TYR A C 1
ATOM 1888 O O . TYR A 1 243 ? -13.515 -0.854 0.596 1.00 92.00 243 TYR A O 1
ATOM 1896 N N . TYR A 1 244 ? -12.508 -1.328 2.545 1.00 91.00 244 TYR A N 1
ATOM 1897 C CA . TYR A 1 244 ? -13.234 -2.565 2.811 1.00 91.00 244 TYR A CA 1
ATOM 1898 C C . TYR A 1 244 ? -13.843 -2.522 4.205 1.00 91.00 244 TYR A C 1
ATOM 1900 O O . TYR A 1 244 ? -13.133 -2.396 5.200 1.00 91.00 244 TYR A O 1
ATOM 1908 N N . ARG A 1 245 ? -15.168 -2.667 4.284 1.00 91.50 245 ARG A N 1
ATOM 1909 C CA . ARG A 1 245 ? -15.889 -2.853 5.544 1.00 91.50 245 ARG A CA 1
ATOM 1910 C C . ARG A 1 245 ? -16.505 -4.240 5.558 1.00 91.50 245 ARG A C 1
ATOM 1912 O O . ARG A 1 245 ? -17.374 -4.522 4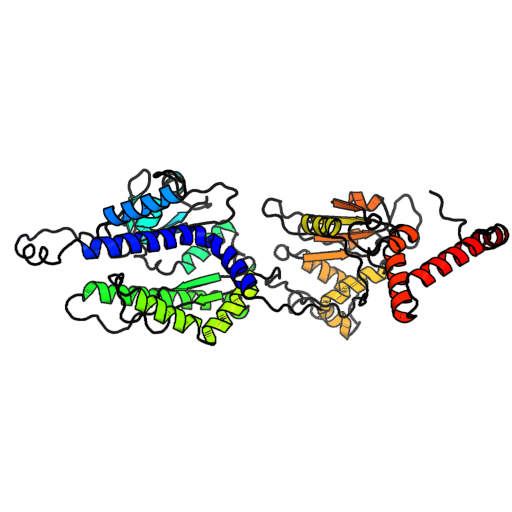.738 1.00 91.50 245 ARG A O 1
ATOM 1919 N N . PHE A 1 246 ? -16.086 -5.064 6.509 1.00 89.69 246 PHE A N 1
ATOM 1920 C CA . PHE A 1 246 ? -16.683 -6.365 6.768 1.00 89.69 246 PHE A CA 1
ATOM 1921 C C . PHE A 1 246 ? -17.513 -6.282 8.040 1.00 89.69 246 PHE A C 1
ATOM 1923 O O . PHE A 1 246 ? -16.967 -6.031 9.110 1.00 89.69 246 PHE A O 1
ATOM 1930 N N . ASN A 1 247 ? -18.824 -6.480 7.935 1.00 88.56 247 ASN A N 1
ATOM 1931 C CA . ASN A 1 247 ? -19.702 -6.477 9.098 1.00 88.56 247 ASN A CA 1
ATOM 1932 C C . ASN A 1 247 ? -20.827 -7.501 8.921 1.00 88.56 247 ASN A C 1
ATOM 1934 O O . ASN A 1 247 ? -21.447 -7.570 7.860 1.00 88.56 247 ASN A O 1
ATOM 1938 N N . VAL A 1 248 ? -21.098 -8.303 9.951 1.00 87.38 248 VAL A N 1
ATOM 1939 C CA . VAL A 1 248 ? -22.149 -9.324 9.892 1.00 87.38 248 VAL A CA 1
ATOM 1940 C C . VAL A 1 248 ? -23.511 -8.637 9.965 1.00 87.38 248 VAL A C 1
ATOM 1942 O O . VAL A 1 248 ? -23.941 -8.161 11.012 1.00 87.38 248 VAL A O 1
ATOM 1945 N N . VAL A 1 249 ? -24.194 -8.587 8.823 1.00 84.69 249 VAL A N 1
ATOM 1946 C CA . VAL A 1 249 ? -25.461 -7.853 8.664 1.00 84.69 249 VAL A CA 1
ATOM 1947 C C . VAL A 1 249 ? -26.690 -8.585 9.206 1.00 84.69 249 VAL A C 1
ATOM 1949 O O . VAL A 1 249 ? -27.737 -7.965 9.345 1.00 84.69 249 VAL A O 1
ATOM 1952 N N . ARG A 1 250 ? -26.597 -9.906 9.424 1.00 83.12 250 ARG A N 1
ATOM 1953 C CA . ARG A 1 250 ? -27.702 -10.753 9.899 1.00 83.12 250 ARG A CA 1
ATOM 1954 C C . ARG A 1 250 ? -27.204 -11.912 10.755 1.00 83.12 250 ARG A C 1
ATOM 1956 O O . ARG A 1 250 ? -26.194 -12.528 10.417 1.00 83.12 250 ARG A O 1
ATOM 1963 N N . GLY A 1 251 ? -27.972 -12.275 11.774 1.00 82.12 251 GLY A N 1
ATOM 1964 C CA . GLY A 1 251 ? -27.727 -13.376 12.707 1.00 82.12 251 GLY A CA 1
ATOM 1965 C C . GLY A 1 251 ? -27.058 -12.984 14.030 1.00 82.12 251 GLY A C 1
ATOM 1966 O O . GLY A 1 251 ? -26.811 -13.876 14.837 1.00 82.12 251 GLY A O 1
ATOM 1967 N N . LEU A 1 252 ? -26.754 -11.699 14.251 1.00 81.69 252 LEU A N 1
ATOM 1968 C CA . LEU A 1 252 ? -26.160 -11.175 15.494 1.00 81.69 252 LEU A CA 1
ATOM 1969 C C . LEU A 1 252 ? -27.056 -10.136 16.192 1.00 81.69 252 LEU A C 1
ATOM 1971 O O . LEU A 1 252 ? -26.656 -9.570 17.203 1.00 81.69 252 LEU A O 1
ATOM 1975 N N . GLU A 1 253 ? -28.259 -9.893 15.671 1.00 78.94 253 GLU A N 1
ATOM 1976 C CA . GLU A 1 253 ? -29.105 -8.755 16.038 1.00 78.94 253 GLU A CA 1
ATOM 1977 C C . GLU A 1 253 ? -29.630 -8.815 17.483 1.00 78.94 253 GLU A C 1
ATOM 1979 O O . GLU A 1 253 ? -29.950 -7.774 18.049 1.00 78.94 253 GLU A O 1
ATOM 1984 N N . ASP A 1 254 ? -29.715 -10.021 18.057 1.00 72.12 254 ASP A N 1
ATOM 1985 C CA . ASP A 1 254 ? -30.234 -10.298 19.407 1.00 72.12 254 ASP A CA 1
ATOM 1986 C C . ASP A 1 254 ? -29.132 -10.837 20.355 1.00 72.12 254 ASP A C 1
ATOM 1988 O O . ASP A 1 254 ? -29.397 -11.574 21.320 1.00 72.12 254 ASP A O 1
ATOM 1992 N N . ILE A 1 255 ? -27.863 -10.547 20.047 1.00 69.75 255 ILE A N 1
ATOM 1993 C CA . ILE A 1 255 ? -26.704 -10.936 20.861 1.00 69.75 255 ILE A CA 1
ATOM 1994 C C . ILE A 1 255 ? -26.139 -9.685 21.545 1.00 69.75 255 ILE A C 1
ATOM 1996 O O . ILE A 1 255 ? -25.464 -8.870 20.919 1.00 69.75 255 ILE A O 1
ATOM 2000 N N . GLY A 1 256 ? -26.425 -9.540 22.844 1.00 62.06 256 GLY A N 1
ATOM 2001 C CA . GLY A 1 256 ? -25.860 -8.496 23.709 1.00 62.06 256 GLY A CA 1
ATOM 2002 C C . GLY A 1 256 ? -24.440 -8.811 24.203 1.00 62.06 256 GLY A C 1
ATOM 2003 O O . GLY A 1 256 ? -23.895 -9.883 23.928 1.00 62.06 256 GLY A O 1
ATOM 2004 N N . LEU A 1 257 ? -23.843 -7.890 24.972 1.00 56.62 257 LEU A N 1
ATOM 2005 C CA . LEU A 1 257 ? -22.475 -8.026 25.513 1.00 56.62 257 LEU A CA 1
ATOM 2006 C C . LEU A 1 257 ? -22.319 -9.204 26.489 1.00 56.62 257 LEU A C 1
ATOM 2008 O O . LEU A 1 257 ? -21.250 -9.798 26.580 1.00 56.62 257 LEU A O 1
ATOM 2012 N N . GLU A 1 258 ? -23.390 -9.603 27.175 1.00 52.16 258 GLU A N 1
ATOM 2013 C CA . GLU A 1 258 ? -23.455 -10.813 28.008 1.00 52.16 258 GLU A CA 1
ATOM 2014 C C . GLU A 1 258 ? -23.465 -12.137 27.203 1.00 52.16 258 GLU A C 1
ATOM 2016 O O . GLU A 1 258 ? -23.550 -13.231 27.767 1.00 52.16 258 GLU A O 1
ATOM 2021 N N . GLY A 1 259 ? -23.362 -12.058 25.873 1.00 53.69 259 GLY A N 1
ATOM 2022 C CA . GLY A 1 259 ? -23.468 -13.153 24.910 1.00 53.69 259 GLY A CA 1
ATOM 2023 C C . GLY A 1 259 ? -22.311 -14.156 24.873 1.00 53.69 259 GLY A C 1
ATOM 2024 O O . GLY A 1 259 ? -22.257 -14.951 23.934 1.00 53.69 259 GLY A O 1
ATOM 2025 N N . ALA A 1 260 ? -21.422 -14.207 25.873 1.00 56.19 260 ALA A N 1
ATOM 2026 C CA . ALA A 1 260 ? -20.316 -15.178 25.931 1.00 56.19 260 ALA A CA 1
ATOM 2027 C C . ALA A 1 260 ? -20.786 -16.645 25.797 1.00 56.19 260 ALA A C 1
ATOM 2029 O O . ALA A 1 260 ? -20.056 -17.512 25.322 1.00 56.19 260 ALA A O 1
ATOM 2030 N N . LYS A 1 261 ? -22.047 -16.936 26.142 1.00 59.62 261 LYS A N 1
ATOM 2031 C CA . LYS A 1 261 ? -22.669 -18.263 25.972 1.00 59.62 261 LYS A CA 1
ATOM 2032 C C . LYS A 1 261 ? -23.149 -18.558 24.541 1.00 59.62 261 LYS A C 1
ATOM 2034 O O . LYS A 1 261 ? -23.368 -19.718 24.199 1.00 59.62 261 LYS A O 1
ATOM 2039 N N . LYS A 1 262 ? -23.289 -17.535 23.693 1.00 68.50 262 LYS A N 1
ATOM 2040 C CA . LYS A 1 262 ? -23.816 -17.611 22.318 1.00 68.50 262 LYS A CA 1
ATOM 2041 C C . LYS A 1 262 ? -22.724 -17.706 21.245 1.00 68.50 262 LYS A C 1
ATOM 2043 O O . LYS A 1 262 ? -22.991 -17.502 20.065 1.00 68.50 262 LYS A O 1
ATOM 2048 N N . VAL A 1 263 ? -21.493 -18.084 21.605 1.00 69.94 263 VAL A N 1
ATOM 2049 C CA . VAL A 1 263 ? -20.357 -18.227 20.662 1.00 69.94 263 VAL A CA 1
ATOM 2050 C C . VAL A 1 263 ? -20.685 -19.117 19.464 1.00 69.94 263 VAL A C 1
ATOM 2052 O O . VAL A 1 263 ? -20.271 -18.835 18.341 1.00 69.94 263 VAL A O 1
ATOM 2055 N N . LYS A 1 264 ? -21.489 -20.167 19.667 1.00 76.06 264 LYS A N 1
ATOM 2056 C CA . LYS A 1 264 ? -21.940 -21.048 18.579 1.00 76.06 264 LYS A CA 1
ATOM 2057 C C . LYS A 1 264 ? -22.817 -20.315 17.558 1.00 76.06 264 LYS A C 1
ATOM 2059 O O . LYS A 1 264 ? -22.644 -20.535 16.359 1.00 76.06 264 LYS A O 1
ATOM 2064 N N . GLU A 1 265 ? -23.721 -19.455 18.025 1.00 78.94 265 GLU A N 1
ATOM 2065 C CA . GLU A 1 265 ? -24.584 -18.618 17.182 1.00 78.94 265 GLU A CA 1
ATOM 2066 C C . GLU A 1 265 ? -23.744 -17.579 16.436 1.00 78.94 265 GLU A C 1
ATOM 2068 O O . GLU A 1 265 ? -23.842 -17.490 15.213 1.00 78.94 265 GLU A O 1
ATOM 2073 N N . MET A 1 266 ? -22.828 -16.900 17.141 1.00 76.31 266 MET A N 1
ATOM 2074 C CA . MET A 1 266 ? -21.910 -15.925 16.543 1.00 76.31 266 MET A CA 1
ATOM 2075 C C . MET A 1 266 ? -21.077 -16.550 15.421 1.00 76.31 266 MET A C 1
ATOM 2077 O O . MET A 1 266 ? -21.047 -16.053 14.296 1.00 76.31 266 MET A O 1
ATOM 2081 N N . ALA A 1 267 ? -20.467 -17.707 15.683 1.00 75.50 267 ALA A N 1
ATOM 2082 C CA . ALA A 1 267 ? -19.680 -18.421 14.687 1.00 75.50 267 ALA A CA 1
ATOM 2083 C C . ALA A 1 267 ? -20.531 -18.884 13.490 1.00 75.50 267 ALA A C 1
ATOM 2085 O O . ALA A 1 267 ? -20.059 -18.866 12.353 1.00 75.50 267 ALA A O 1
ATOM 2086 N N . ALA A 1 268 ? -21.782 -19.302 13.716 1.00 79.50 268 ALA A N 1
ATOM 2087 C CA . ALA A 1 268 ? -22.692 -19.696 12.641 1.00 79.50 268 ALA A CA 1
ATOM 2088 C C . ALA A 1 268 ? -23.104 -18.504 11.762 1.00 79.50 268 ALA A C 1
ATOM 2090 O O . ALA A 1 268 ? -23.057 -18.616 10.533 1.00 79.50 268 ALA A O 1
ATOM 2091 N N . ALA A 1 269 ? -23.446 -17.366 12.370 1.00 84.88 269 ALA A N 1
ATOM 2092 C CA . ALA A 1 269 ? -23.783 -16.133 11.664 1.00 84.88 269 ALA A CA 1
ATOM 2093 C C . ALA A 1 269 ? -22.591 -15.610 10.846 1.00 84.88 269 ALA A C 1
ATOM 2095 O O . ALA A 1 269 ? -22.734 -15.349 9.650 1.00 84.88 269 ALA A O 1
ATOM 2096 N N . THR A 1 270 ? -21.393 -15.573 11.437 1.00 83.69 270 THR A N 1
ATOM 2097 C CA . THR A 1 270 ? -20.162 -15.159 10.748 1.00 83.69 270 THR A CA 1
ATOM 2098 C C . THR A 1 270 ? -19.811 -16.092 9.590 1.00 83.69 270 THR A C 1
ATOM 2100 O O . THR A 1 270 ? -19.537 -15.614 8.490 1.00 83.69 270 THR A O 1
ATOM 2103 N N . ARG A 1 271 ? -19.892 -17.421 9.765 1.00 84.44 271 ARG A N 1
ATOM 2104 C CA . ARG A 1 271 ? -19.673 -18.373 8.656 1.00 84.44 271 ARG A CA 1
ATOM 2105 C C . ARG A 1 271 ? -20.664 -18.162 7.515 1.00 84.44 271 ARG A C 1
ATOM 2107 O O . ARG A 1 271 ? -20.271 -18.179 6.352 1.00 84.44 271 ARG A O 1
ATOM 2114 N N . ARG A 1 272 ? -21.942 -17.940 7.833 1.00 87.88 272 ARG A N 1
ATOM 2115 C CA . ARG A 1 272 ? -22.974 -17.645 6.829 1.00 87.88 272 ARG A CA 1
ATOM 2116 C C . ARG A 1 272 ? -22.685 -16.336 6.094 1.00 87.88 272 ARG A C 1
ATOM 2118 O O . ARG A 1 272 ? -22.860 -16.284 4.880 1.00 87.88 272 ARG A O 1
ATOM 2125 N N . TYR A 1 273 ? -22.249 -15.301 6.811 1.00 88.06 273 TYR A N 1
ATOM 2126 C CA . TYR A 1 273 ? -21.832 -14.031 6.220 1.00 88.06 273 TYR A CA 1
ATOM 2127 C C . TYR A 1 273 ? -20.661 -14.231 5.250 1.00 88.06 273 TYR A C 1
ATOM 2129 O O . TYR A 1 273 ? -20.779 -13.860 4.085 1.00 88.06 273 TYR A O 1
ATOM 2137 N N . MET A 1 274 ? -19.591 -14.903 5.687 1.00 85.81 274 MET A N 1
ATOM 2138 C CA . MET A 1 274 ? -18.409 -15.184 4.860 1.00 85.81 274 MET A CA 1
ATOM 2139 C C . MET A 1 274 ? -18.721 -16.045 3.627 1.00 85.81 274 MET A C 1
ATOM 2141 O O . MET A 1 274 ? -18.077 -15.884 2.595 1.00 85.81 274 MET A O 1
ATOM 2145 N N . GLY A 1 275 ? -19.708 -16.942 3.718 1.00 86.38 275 GLY A N 1
ATOM 2146 C CA . GLY A 1 275 ? -20.172 -17.766 2.598 1.00 86.38 275 GLY A CA 1
ATOM 2147 C C . GLY A 1 275 ? -21.119 -17.054 1.625 1.00 86.38 275 GLY A C 1
ATOM 2148 O O . GLY A 1 275 ? -21.517 -17.644 0.622 1.00 86.38 275 GLY A O 1
ATOM 2149 N N . SER A 1 276 ? -21.520 -15.810 1.904 1.00 92.56 276 SER A N 1
ATOM 2150 C CA . SER A 1 276 ? -22.326 -15.030 0.964 1.00 92.56 276 SER A CA 1
ATOM 2151 C C . SER A 1 276 ? -21.485 -14.585 -0.235 1.00 92.56 276 SER A C 1
ATOM 2153 O O . SER A 1 276 ? -20.315 -14.242 -0.085 1.00 92.56 276 SER A O 1
ATOM 2155 N N . GLN A 1 277 ? -22.089 -14.557 -1.426 1.00 91.62 277 GLN A N 1
ATOM 2156 C CA . GLN A 1 277 ? -21.400 -14.140 -2.656 1.00 91.62 277 GLN A CA 1
ATOM 2157 C C . GLN A 1 277 ? -20.816 -12.724 -2.547 1.00 91.62 277 GLN A C 1
ATOM 2159 O O . GLN A 1 277 ? -19.694 -12.485 -2.984 1.00 91.62 277 GLN A O 1
ATOM 2164 N N . GLU A 1 278 ? -21.550 -11.810 -1.908 1.00 89.25 278 GLU A N 1
ATOM 2165 C CA . GLU A 1 278 ? -21.111 -10.427 -1.705 1.00 89.25 278 GLU A CA 1
ATOM 2166 C C . GLU A 1 278 ? -19.851 -10.353 -0.833 1.00 89.25 278 GLU A C 1
ATOM 2168 O O . GLU A 1 278 ? -18.829 -9.813 -1.258 1.00 89.25 278 GLU A O 1
ATOM 2173 N N . ALA A 1 279 ? -19.882 -10.970 0.356 1.00 86.69 279 ALA A N 1
ATOM 2174 C CA . ALA A 1 279 ? -18.729 -10.976 1.251 1.00 86.69 279 ALA A CA 1
ATOM 2175 C C . ALA A 1 279 ? -17.542 -11.717 0.627 1.00 86.69 279 ALA A C 1
ATOM 2177 O O . ALA A 1 279 ? -16.412 -11.249 0.724 1.00 86.69 279 ALA A O 1
ATOM 2178 N N . HIS A 1 280 ? -17.783 -12.842 -0.053 1.00 85.62 280 HIS A N 1
ATOM 2179 C CA . HIS A 1 280 ? -16.728 -13.615 -0.701 1.00 85.62 280 HIS A CA 1
ATOM 2180 C C . HIS A 1 280 ? -16.003 -12.798 -1.779 1.00 85.62 280 HIS A C 1
ATOM 2182 O O . HIS A 1 280 ? -14.774 -12.722 -1.769 1.00 85.62 280 HIS A O 1
ATOM 2188 N N . LYS A 1 281 ? -16.749 -12.115 -2.658 1.00 87.38 281 LYS A N 1
ATOM 2189 C CA . LYS A 1 281 ? -16.187 -11.231 -3.690 1.00 87.38 281 LYS A CA 1
ATOM 2190 C C . LYS A 1 281 ? -15.364 -10.094 -3.079 1.00 87.38 281 LYS A C 1
ATOM 2192 O O . LYS A 1 281 ? -14.264 -9.792 -3.548 1.00 87.38 281 LYS A O 1
ATOM 2197 N N . GLN A 1 282 ? -15.885 -9.469 -2.024 1.00 88.06 282 GLN A N 1
ATOM 2198 C CA . GLN A 1 282 ? -15.203 -8.380 -1.330 1.00 88.06 282 GLN A CA 1
ATOM 2199 C C . GLN A 1 282 ? -13.918 -8.865 -0.636 1.00 88.06 282 GLN A C 1
ATOM 2201 O O . GLN A 1 282 ? -12.886 -8.207 -0.753 1.00 88.06 282 GLN A O 1
ATOM 2206 N N . ILE A 1 283 ? -13.949 -10.030 0.023 1.00 85.56 283 ILE A N 1
ATOM 2207 C CA . ILE A 1 283 ? -12.775 -10.658 0.653 1.00 85.56 283 ILE A CA 1
ATOM 2208 C C . ILE A 1 283 ? -11.711 -10.986 -0.396 1.00 85.56 283 ILE A C 1
ATOM 2210 O O . ILE A 1 283 ? -10.548 -10.656 -0.188 1.00 85.56 283 ILE A O 1
ATOM 2214 N N . GLN A 1 284 ? -12.086 -11.585 -1.531 1.00 83.44 284 GLN A N 1
ATOM 2215 C CA . GLN A 1 284 ? -11.136 -11.903 -2.602 1.00 83.44 284 GLN A CA 1
ATOM 2216 C C . GLN A 1 284 ? -10.474 -10.649 -3.176 1.00 83.44 284 GLN A C 1
ATOM 2218 O O . GLN A 1 284 ? -9.264 -10.633 -3.388 1.00 83.44 284 GLN A O 1
ATOM 2223 N N . THR A 1 285 ? -11.248 -9.582 -3.378 1.00 85.06 285 THR A N 1
ATOM 2224 C CA . THR A 1 285 ? -10.721 -8.313 -3.898 1.00 85.06 285 THR A CA 1
ATOM 2225 C C . THR A 1 285 ? -9.796 -7.652 -2.873 1.00 85.06 285 THR A C 1
ATOM 2227 O O . THR A 1 285 ? -8.703 -7.216 -3.225 1.00 85.06 285 THR A O 1
ATOM 2230 N N . CYS A 1 286 ? -10.181 -7.661 -1.593 1.00 86.12 286 CYS A N 1
ATOM 2231 C CA . CYS A 1 286 ? -9.348 -7.184 -0.491 1.00 86.12 286 CYS A CA 1
ATOM 2232 C C . CYS A 1 286 ? -8.031 -7.960 -0.403 1.00 86.12 286 CYS A C 1
ATOM 2234 O O . CYS A 1 286 ? -6.968 -7.351 -0.340 1.00 86.12 286 CYS A O 1
ATOM 2236 N N . ALA A 1 287 ? -8.083 -9.294 -0.432 1.00 80.56 287 ALA A N 1
ATOM 2237 C CA . ALA A 1 287 ? -6.898 -10.142 -0.385 1.00 80.56 287 ALA A CA 1
ATOM 2238 C C . ALA A 1 287 ? -5.998 -9.893 -1.601 1.00 80.56 287 ALA A C 1
ATOM 2240 O O . ALA A 1 287 ? -4.805 -9.659 -1.437 1.00 80.56 287 ALA A O 1
ATOM 2241 N N . GLY A 1 288 ? -6.563 -9.845 -2.811 1.00 78.00 288 GLY A N 1
ATOM 2242 C CA . GLY A 1 288 ? -5.818 -9.509 -4.024 1.00 78.00 288 GLY A CA 1
ATOM 2243 C C . GLY A 1 288 ? -5.139 -8.141 -3.930 1.00 78.00 288 GLY A C 1
ATOM 2244 O O . GLY A 1 288 ? -3.960 -8.014 -4.258 1.00 78.00 288 GLY A O 1
ATOM 2245 N N . ASN A 1 289 ? -5.841 -7.133 -3.399 1.00 79.75 289 ASN A N 1
ATOM 2246 C CA . ASN A 1 289 ? -5.268 -5.814 -3.165 1.00 79.75 289 ASN A CA 1
ATOM 2247 C C . ASN A 1 289 ? -4.107 -5.903 -2.163 1.00 79.75 289 ASN A C 1
ATOM 2249 O O . ASN A 1 289 ? -2.985 -5.567 -2.535 1.00 79.75 289 ASN A O 1
ATOM 2253 N N . VAL A 1 290 ? -4.318 -6.438 -0.955 1.00 77.75 290 VAL A N 1
ATOM 2254 C CA . VAL A 1 290 ? -3.276 -6.559 0.085 1.00 77.75 290 VAL A CA 1
ATOM 2255 C C . VAL A 1 290 ? -2.050 -7.326 -0.427 1.00 77.75 290 VAL A C 1
ATOM 2257 O O . VAL A 1 290 ? -0.930 -6.863 -0.212 1.00 77.75 290 VAL A O 1
ATOM 2260 N N . ALA A 1 291 ? -2.250 -8.414 -1.176 1.00 70.81 291 ALA A N 1
ATOM 2261 C CA . ALA A 1 291 ? -1.194 -9.254 -1.746 1.00 70.81 291 ALA A CA 1
ATOM 2262 C C . ALA A 1 291 ? -0.404 -8.589 -2.880 1.00 70.81 291 ALA A C 1
ATOM 2264 O O . ALA A 1 291 ? 0.792 -8.834 -3.033 1.00 70.81 291 ALA A O 1
ATOM 2265 N N . SER A 1 292 ? -1.077 -7.781 -3.706 1.00 67.62 292 SER A N 1
ATOM 2266 C CA . SER A 1 292 ? -0.464 -7.201 -4.903 1.00 67.62 292 SER A CA 1
ATOM 2267 C C . SER A 1 292 ? 0.740 -6.321 -4.551 1.00 67.62 292 SER A C 1
ATOM 2269 O O . SER A 1 292 ? 0.788 -5.688 -3.502 1.00 67.62 292 SER A O 1
ATOM 2271 N N . ARG A 1 293 ? 1.733 -6.226 -5.430 1.00 64.44 293 ARG A N 1
ATOM 2272 C CA . ARG A 1 293 ? 2.799 -5.213 -5.305 1.00 64.44 293 ARG A CA 1
ATOM 2273 C C . ARG A 1 293 ? 2.524 -3.989 -6.185 1.00 64.44 293 ARG A C 1
ATOM 2275 O O . ARG A 1 293 ? 3.419 -3.186 -6.414 1.00 64.44 293 ARG A O 1
ATOM 2282 N N . GLU A 1 294 ? 1.300 -3.870 -6.698 1.00 64.31 294 GLU A N 1
ATOM 2283 C CA . GLU A 1 294 ? 0.918 -2.808 -7.623 1.00 64.31 294 GLU A CA 1
ATOM 2284 C C . GLU A 1 294 ? 0.763 -1.461 -6.913 1.00 64.31 294 GLU A C 1
ATOM 2286 O O . GLU A 1 294 ? 0.341 -1.373 -5.758 1.00 64.31 294 GLU A O 1
ATOM 2291 N N . TYR A 1 295 ? 1.094 -0.400 -7.644 1.00 68.81 295 TYR A N 1
ATOM 2292 C CA . TYR A 1 295 ? 0.839 0.974 -7.243 1.00 68.81 295 TYR A CA 1
ATOM 2293 C C . TYR A 1 295 ? -0.613 1.365 -7.571 1.00 68.81 295 TYR A C 1
ATOM 2295 O O . TYR A 1 295 ? -1.101 1.110 -8.673 1.00 68.81 295 TYR A O 1
ATOM 2303 N N . PHE A 1 296 ? -1.296 2.018 -6.625 1.00 66.94 296 PHE A N 1
ATOM 2304 C CA . PHE A 1 296 ? -2.712 2.415 -6.740 1.00 66.94 296 PHE A CA 1
ATOM 2305 C C . PHE A 1 296 ? -2.941 3.930 -6.631 1.00 66.94 296 PHE A C 1
ATOM 2307 O O . PHE A 1 296 ? -4.079 4.369 -6.471 1.00 66.94 296 PHE A O 1
ATOM 2314 N N . GLY A 1 297 ? -1.879 4.736 -6.677 1.00 71.31 297 GLY A N 1
ATOM 2315 C CA . GLY A 1 297 ? -2.004 6.188 -6.592 1.00 71.31 297 GLY A CA 1
ATOM 2316 C C . GLY A 1 297 ? -2.417 6.835 -7.915 1.00 71.31 297 GLY A C 1
ATOM 2317 O O . GLY A 1 297 ? -2.531 6.183 -8.953 1.00 71.31 297 GLY A O 1
ATOM 2318 N N . ILE A 1 298 ? -2.625 8.151 -7.873 1.00 78.75 298 ILE A N 1
ATOM 2319 C CA . ILE A 1 298 ? -3.129 8.938 -9.010 1.00 78.75 298 ILE A CA 1
ATOM 2320 C C . ILE A 1 298 ? -2.198 8.905 -10.230 1.00 78.75 298 ILE A C 1
ATOM 2322 O O . ILE A 1 298 ? -2.661 9.113 -11.345 1.00 78.75 298 ILE A O 1
ATOM 2326 N N . TYR A 1 299 ? -0.916 8.596 -10.037 1.00 84.44 299 TYR A N 1
ATOM 2327 C CA . TYR A 1 299 ? 0.099 8.491 -11.089 1.00 84.44 299 TYR A CA 1
ATOM 2328 C C . TYR A 1 299 ? 0.146 7.116 -11.777 1.00 84.44 299 TYR A C 1
ATOM 2330 O O . TYR A 1 299 ? 1.042 6.853 -12.576 1.00 84.44 299 TYR A O 1
ATOM 2338 N N . ARG A 1 300 ? -0.791 6.206 -11.461 1.00 82.44 300 ARG A N 1
ATOM 2339 C CA . ARG A 1 300 ? -0.791 4.835 -11.987 1.00 82.44 300 ARG A CA 1
ATOM 2340 C C . ARG A 1 300 ? -0.880 4.839 -13.513 1.00 82.44 300 ARG A C 1
ATOM 2342 O O . ARG A 1 300 ? -1.898 5.223 -14.084 1.00 82.44 300 ARG A O 1
ATOM 2349 N N . ILE A 1 301 ? 0.149 4.288 -14.148 1.00 81.12 301 ILE A N 1
ATOM 2350 C CA . ILE A 1 301 ? 0.117 3.874 -15.551 1.00 81.12 301 ILE A CA 1
ATOM 2351 C C . ILE A 1 301 ? -0.244 2.389 -15.638 1.00 81.12 301 ILE A C 1
ATOM 2353 O O . ILE A 1 301 ? 0.172 1.583 -14.803 1.00 81.12 301 ILE A O 1
ATOM 2357 N N . ASN A 1 302 ? -1.010 1.999 -16.656 1.00 73.75 302 ASN A N 1
ATOM 2358 C CA . ASN A 1 302 ? -1.247 0.582 -16.923 1.00 73.75 302 ASN A CA 1
ATOM 2359 C C . ASN A 1 302 ? 0.032 -0.053 -17.478 1.00 73.75 302 ASN A C 1
ATOM 2361 O O . ASN A 1 302 ? 0.664 0.493 -18.391 1.00 73.75 302 ASN A O 1
ATOM 2365 N N . PHE A 1 303 ? 0.423 -1.200 -16.922 1.00 71.19 303 PHE A N 1
ATOM 2366 C CA . PHE A 1 303 ? 1.525 -1.987 -17.459 1.00 71.19 303 PHE A CA 1
ATOM 2367 C C . PHE A 1 303 ? 1.129 -2.532 -18.837 1.00 71.19 303 PHE A C 1
ATOM 2369 O O . PHE A 1 303 ? 0.072 -3.144 -18.977 1.00 71.19 303 PHE A O 1
ATOM 2376 N N . SER A 1 304 ? 1.966 -2.291 -19.845 1.00 68.94 304 SER A N 1
ATOM 2377 C CA . SER A 1 304 ? 1.774 -2.792 -21.205 1.00 68.94 304 SER A CA 1
ATOM 2378 C C . SER A 1 304 ? 3.082 -3.384 -21.713 1.00 68.94 304 SER A C 1
ATOM 2380 O O . SER A 1 304 ? 4.156 -2.846 -21.447 1.00 68.94 304 SER A O 1
ATOM 2382 N N . LEU A 1 305 ? 2.960 -4.500 -22.428 1.00 66.44 305 LEU A N 1
ATOM 2383 C CA . LEU A 1 305 ? 4.038 -5.165 -23.160 1.00 66.44 305 LEU A CA 1
ATOM 2384 C C . LEU A 1 305 ? 3.813 -5.081 -24.678 1.00 66.44 305 LEU A C 1
ATOM 2386 O O . LEU A 1 305 ? 4.441 -5.838 -25.409 1.00 66.44 305 LEU A O 1
ATOM 2390 N N . GLU A 1 306 ? 2.886 -4.238 -25.150 1.00 61.22 306 GLU A N 1
ATOM 2391 C CA . GLU A 1 306 ? 2.508 -4.171 -26.572 1.00 61.22 306 GLU A CA 1
ATOM 2392 C C . GLU A 1 306 ? 3.708 -3.911 -27.494 1.00 61.22 306 GLU A C 1
ATOM 2394 O O . GLU A 1 306 ? 3.784 -4.527 -28.554 1.00 61.22 306 GLU A O 1
ATOM 2399 N N . ASP A 1 307 ? 4.692 -3.138 -27.029 1.00 59.97 307 ASP A N 1
ATOM 2400 C CA . ASP A 1 307 ? 5.901 -2.791 -27.790 1.00 59.97 307 ASP A CA 1
ATOM 2401 C C . ASP A 1 307 ? 7.159 -3.555 -27.335 1.00 59.97 307 ASP A C 1
ATOM 2403 O O . ASP A 1 307 ? 8.267 -3.286 -27.799 1.00 59.97 307 ASP A O 1
ATOM 2407 N N . VAL A 1 308 ? 7.018 -4.524 -26.420 1.00 60.91 308 VAL A N 1
ATOM 2408 C CA . VAL A 1 308 ? 8.147 -5.321 -25.919 1.00 60.91 308 VAL A CA 1
ATOM 2409 C C . VAL A 1 308 ? 8.247 -6.628 -26.714 1.00 60.91 308 VAL A C 1
ATOM 2411 O O . VAL A 1 308 ? 7.290 -7.413 -26.722 1.00 60.91 308 VAL A O 1
ATOM 2414 N N . PRO A 1 309 ? 9.400 -6.937 -27.343 1.00 58.56 309 PRO A N 1
ATOM 2415 C CA . PRO A 1 309 ? 9.583 -8.186 -28.072 1.00 58.56 309 PRO A CA 1
ATOM 2416 C C . PRO A 1 309 ? 9.290 -9.402 -27.182 1.00 58.56 309 PRO A C 1
ATOM 2418 O O . PRO A 1 309 ? 9.898 -9.586 -26.125 1.00 58.56 309 PRO A O 1
ATOM 2421 N N . ARG A 1 310 ? 8.364 -10.272 -27.606 1.00 56.00 310 ARG A N 1
ATOM 2422 C CA . ARG A 1 310 ? 8.063 -11.517 -26.880 1.00 56.00 310 ARG A CA 1
ATOM 2423 C C . ARG A 1 310 ? 9.226 -12.501 -27.008 1.00 56.00 310 ARG A C 1
ATOM 2425 O O . ARG A 1 310 ? 9.301 -13.256 -27.975 1.00 56.00 310 ARG A O 1
ATOM 2432 N N . MET A 1 311 ? 10.093 -12.547 -26.000 1.00 58.34 311 MET A N 1
ATOM 2433 C CA . MET A 1 311 ? 11.114 -13.589 -25.887 1.00 58.34 311 MET A CA 1
ATOM 2434 C C . MET A 1 311 ? 10.472 -14.919 -25.468 1.00 58.34 311 MET A C 1
ATOM 2436 O O . MET A 1 311 ? 9.817 -15.011 -24.431 1.00 58.34 311 MET A O 1
ATOM 2440 N N . ARG A 1 312 ? 10.641 -15.962 -26.293 1.00 53.56 312 ARG A N 1
ATOM 2441 C CA . ARG A 1 312 ? 10.142 -17.324 -26.007 1.00 53.56 312 ARG A CA 1
ATOM 2442 C C . ARG A 1 312 ? 11.042 -18.098 -25.042 1.00 53.56 312 ARG A C 1
ATOM 2444 O O . ARG A 1 312 ? 10.567 -19.013 -24.378 1.00 53.56 312 ARG A O 1
ATOM 2451 N N . LEU A 1 313 ? 12.318 -17.725 -24.969 1.00 61.31 313 LEU A N 1
ATOM 2452 C CA . LEU A 1 313 ? 13.351 -18.386 -24.179 1.00 61.31 313 LEU A CA 1
ATOM 2453 C C . LEU A 1 313 ? 14.052 -17.330 -23.323 1.00 61.31 313 LEU A C 1
ATOM 2455 O O . LEU A 1 313 ? 14.806 -16.506 -23.834 1.00 61.31 313 LEU A O 1
ATOM 2459 N N . PHE A 1 314 ? 13.754 -17.337 -22.026 1.00 65.56 314 PHE A N 1
ATOM 2460 C CA . PHE A 1 314 ? 14.395 -16.492 -21.022 1.00 65.56 314 PHE A CA 1
ATOM 2461 C C . PHE A 1 314 ? 15.331 -17.360 -20.180 1.00 65.56 314 PHE A C 1
ATOM 2463 O O . PHE A 1 314 ? 14.907 -18.392 -19.659 1.00 65.56 314 PHE A O 1
ATOM 2470 N N . VAL A 1 315 ? 16.596 -16.954 -20.061 1.00 67.56 315 VAL A N 1
ATOM 2471 C CA . VAL A 1 315 ? 17.574 -17.620 -19.191 1.00 67.56 315 VAL A CA 1
ATOM 2472 C C . VAL A 1 315 ? 17.501 -16.962 -17.818 1.00 67.56 315 VAL A C 1
ATOM 2474 O O . VAL A 1 315 ? 17.892 -15.804 -17.675 1.00 67.56 315 VAL A O 1
ATOM 2477 N N . ASP A 1 316 ? 16.982 -17.690 -16.829 1.00 61.38 316 ASP A N 1
ATOM 2478 C CA . ASP A 1 316 ? 16.776 -17.165 -15.478 1.00 61.38 316 ASP A CA 1
ATOM 2479 C C . ASP A 1 316 ? 18.101 -16.869 -14.753 1.00 61.38 316 ASP A C 1
ATOM 2481 O O . ASP A 1 316 ? 19.114 -17.542 -14.962 1.00 61.38 316 ASP A O 1
ATOM 2485 N N . ARG A 1 317 ? 18.089 -15.823 -13.920 1.00 71.69 317 ARG A N 1
ATOM 2486 C CA . ARG A 1 317 ? 19.242 -15.275 -13.184 1.00 71.69 317 ARG A CA 1
ATOM 2487 C C . ARG A 1 317 ? 18.811 -14.829 -11.784 1.00 71.69 317 ARG A C 1
ATOM 2489 O O . ARG A 1 317 ? 18.787 -13.633 -11.491 1.00 71.69 317 ARG A O 1
ATOM 2496 N N . PRO A 1 318 ? 18.410 -15.766 -10.910 1.00 68.94 318 PRO A N 1
ATOM 2497 C CA . PRO A 1 318 ? 17.716 -15.433 -9.668 1.00 68.94 318 PRO A CA 1
ATOM 2498 C C . PRO A 1 318 ? 18.560 -14.581 -8.709 1.00 68.94 318 PRO A C 1
ATOM 2500 O O . PRO A 1 318 ? 18.016 -13.712 -8.028 1.00 68.94 318 PRO A O 1
ATOM 2503 N N . ALA A 1 319 ? 19.882 -14.777 -8.667 1.00 72.88 319 ALA A N 1
ATOM 2504 C CA . ALA A 1 319 ? 20.771 -14.008 -7.796 1.00 72.88 319 ALA A CA 1
ATOM 2505 C C . ALA A 1 319 ? 20.891 -12.543 -8.247 1.00 72.88 319 ALA A C 1
ATOM 2507 O O . ALA A 1 319 ? 20.746 -11.624 -7.436 1.00 72.88 319 ALA A O 1
ATOM 2508 N N . GLU A 1 320 ? 21.111 -12.316 -9.541 1.00 75.06 320 GLU A N 1
ATOM 2509 C CA . GLU A 1 320 ? 21.200 -10.983 -10.131 1.00 75.06 320 GLU A CA 1
ATOM 2510 C C . GLU A 1 320 ? 19.847 -10.269 -10.108 1.00 75.06 320 GLU A C 1
ATOM 2512 O O . GLU A 1 320 ? 19.790 -9.098 -9.735 1.00 75.06 320 GLU A O 1
ATOM 2517 N N . MET A 1 321 ? 18.751 -10.973 -10.410 1.00 75.31 321 MET A N 1
ATOM 2518 C CA . MET A 1 321 ? 17.390 -10.434 -10.317 1.00 75.31 321 MET A CA 1
ATOM 2519 C C . MET A 1 321 ? 17.065 -9.994 -8.886 1.00 75.31 321 MET A C 1
ATOM 2521 O O . MET A 1 321 ? 16.615 -8.869 -8.682 1.00 75.31 321 MET A O 1
ATOM 2525 N N . ALA A 1 322 ? 17.382 -10.812 -7.877 1.00 75.12 322 ALA A N 1
ATOM 2526 C CA . ALA A 1 322 ? 17.194 -10.438 -6.476 1.00 75.12 322 ALA A CA 1
ATOM 2527 C C . ALA A 1 322 ? 18.067 -9.239 -6.058 1.00 75.12 322 ALA A C 1
ATOM 2529 O O . ALA A 1 322 ? 17.666 -8.439 -5.209 1.00 75.12 322 ALA A O 1
ATOM 2530 N N . ALA A 1 323 ? 19.268 -9.097 -6.630 1.00 77.88 323 ALA A N 1
ATOM 2531 C CA . ALA A 1 323 ? 20.131 -7.945 -6.381 1.00 77.88 323 ALA A CA 1
ATOM 2532 C C . ALA A 1 323 ? 19.552 -6.654 -6.983 1.00 77.88 323 ALA A C 1
ATOM 2534 O O . ALA A 1 323 ? 19.527 -5.634 -6.292 1.00 77.88 323 ALA A O 1
ATOM 2535 N N . ILE A 1 324 ? 19.045 -6.718 -8.218 1.00 78.56 324 ILE A N 1
ATOM 2536 C CA . ILE A 1 324 ? 18.377 -5.601 -8.900 1.00 78.56 324 ILE A CA 1
ATOM 2537 C C . ILE A 1 324 ? 17.100 -5.210 -8.147 1.00 78.56 324 ILE A C 1
ATOM 2539 O O . ILE A 1 324 ? 16.904 -4.036 -7.843 1.00 78.56 324 ILE A O 1
ATOM 2543 N N . GLU A 1 325 ? 16.265 -6.180 -7.763 1.00 77.06 325 GLU A N 1
ATOM 2544 C CA . GLU A 1 325 ? 15.063 -5.925 -6.962 1.00 77.06 325 GLU A CA 1
ATOM 2545 C C . GLU A 1 325 ? 15.402 -5.227 -5.643 1.00 77.06 325 GLU A C 1
ATOM 2547 O O . GLU A 1 325 ? 14.762 -4.244 -5.277 1.00 77.06 325 GLU A O 1
ATOM 2552 N N . ARG A 1 326 ? 16.440 -5.683 -4.933 1.00 78.12 326 ARG A N 1
ATOM 2553 C CA . ARG A 1 326 ? 16.861 -5.060 -3.672 1.00 78.12 326 ARG A CA 1
ATOM 2554 C C . ARG A 1 326 ? 17.352 -3.624 -3.868 1.00 78.12 326 ARG A C 1
ATOM 2556 O O . ARG A 1 326 ? 17.144 -2.798 -2.977 1.00 78.12 326 ARG A O 1
ATOM 2563 N N . ALA A 1 327 ? 18.011 -3.334 -4.988 1.00 76.81 327 ALA A N 1
ATOM 2564 C CA . ALA A 1 327 ? 18.499 -1.998 -5.309 1.00 76.81 327 ALA A CA 1
ATOM 2565 C C . ALA A 1 327 ? 17.348 -1.044 -5.672 1.00 76.81 327 ALA A C 1
ATOM 2567 O O . ALA A 1 327 ? 17.283 0.061 -5.132 1.00 76.81 327 ALA A O 1
ATOM 2568 N N . LEU A 1 328 ? 16.418 -1.493 -6.521 1.00 74.19 328 LEU A N 1
ATOM 2569 C CA . LEU A 1 328 ? 15.343 -0.667 -7.080 1.00 74.19 328 LEU A CA 1
ATOM 2570 C C . LEU A 1 328 ? 14.122 -0.536 -6.162 1.00 74.19 328 LEU A C 1
ATOM 2572 O O . LEU A 1 328 ? 13.458 0.496 -6.169 1.00 74.19 328 LEU A O 1
ATOM 2576 N N . LEU A 1 329 ? 13.789 -1.549 -5.359 1.00 70.06 329 LEU A N 1
ATOM 2577 C CA . LEU A 1 329 ? 12.591 -1.477 -4.525 1.00 70.06 329 LEU A CA 1
ATOM 2578 C C . LEU A 1 329 ? 12.783 -0.503 -3.341 1.00 70.06 329 LEU A C 1
ATOM 2580 O O . LEU A 1 329 ? 13.886 -0.380 -2.784 1.00 70.06 329 LEU A O 1
ATOM 2584 N N . PRO A 1 330 ? 11.716 0.208 -2.922 1.00 63.00 330 PRO A N 1
ATOM 2585 C CA . PRO A 1 330 ? 11.756 1.054 -1.736 1.00 63.00 330 PRO A CA 1
ATOM 2586 C C . PRO A 1 330 ? 12.145 0.233 -0.500 1.00 63.00 330 PRO A C 1
ATOM 2588 O O . PRO A 1 330 ? 11.508 -0.772 -0.187 1.00 63.00 330 PRO A O 1
ATOM 2591 N N . GLN A 1 331 ? 13.182 0.667 0.218 1.00 57.00 331 GLN A N 1
ATOM 2592 C CA . GLN A 1 331 ? 13.569 0.085 1.505 1.00 57.00 331 GLN A CA 1
ATOM 2593 C C . GLN A 1 331 ? 13.073 1.014 2.616 1.00 57.00 331 GLN A C 1
ATOM 2595 O O . GLN A 1 331 ? 13.294 2.220 2.536 1.00 57.00 331 GLN A O 1
ATOM 2600 N N . ARG A 1 332 ? 12.401 0.463 3.639 1.00 46.81 332 ARG A N 1
ATOM 2601 C CA . ARG A 1 332 ? 11.699 1.229 4.695 1.00 46.81 332 ARG A CA 1
ATOM 2602 C C . ARG A 1 332 ? 12.578 2.251 5.438 1.00 46.81 332 ARG A C 1
ATOM 2604 O O . ARG A 1 332 ? 12.040 3.202 5.985 1.00 46.81 332 ARG A O 1
ATOM 2611 N N . THR A 1 333 ? 13.897 2.067 5.448 1.00 43.16 333 THR A N 1
ATOM 2612 C CA . THR A 1 333 ? 14.855 2.826 6.269 1.00 43.16 333 THR A CA 1
ATOM 2613 C C . THR A 1 333 ? 15.747 3.794 5.487 1.00 43.16 333 THR A C 1
ATOM 2615 O O . THR A 1 333 ? 16.560 4.489 6.091 1.00 43.16 333 THR A O 1
ATOM 2618 N N . GLN A 1 334 ? 15.636 3.861 4.155 1.00 50.88 334 GLN A N 1
ATOM 2619 C CA . GLN A 1 334 ? 16.486 4.743 3.351 1.00 50.88 334 GLN A CA 1
ATOM 2620 C C . GLN A 1 334 ? 15.761 6.048 3.001 1.00 50.88 334 GLN A C 1
ATOM 2622 O O . GLN A 1 334 ? 14.582 6.001 2.641 1.00 50.88 334 GLN A O 1
ATOM 2627 N N . PRO A 1 335 ? 16.446 7.208 3.059 1.00 52.25 335 PRO A N 1
ATOM 2628 C CA . PRO A 1 335 ? 15.890 8.443 2.523 1.00 52.25 335 PRO A CA 1
ATOM 2629 C C . PRO A 1 335 ? 15.488 8.218 1.062 1.00 52.25 335 PRO A C 1
ATOM 2631 O O . PRO A 1 335 ? 16.227 7.576 0.310 1.00 52.25 335 PRO A O 1
ATOM 2634 N N . GLN A 1 336 ? 14.311 8.722 0.678 1.00 60.19 336 GLN A N 1
ATOM 2635 C CA . GLN A 1 336 ? 13.856 8.755 -0.712 1.00 60.19 336 GLN A CA 1
ATOM 2636 C C . GLN A 1 336 ? 14.769 9.708 -1.486 1.00 60.19 336 GLN A C 1
ATOM 2638 O O . GLN A 1 336 ? 14.445 10.876 -1.632 1.00 60.19 336 GLN A O 1
ATOM 2643 N N . ARG A 1 337 ? 15.945 9.213 -1.872 1.00 74.44 337 ARG A N 1
ATOM 2644 C CA . ARG A 1 337 ? 16.799 9.793 -2.902 1.00 74.44 337 ARG A CA 1
ATOM 2645 C C . ARG A 1 337 ? 16.576 9.042 -4.198 1.00 74.44 337 ARG A C 1
ATOM 2647 O O . ARG A 1 337 ? 16.238 7.852 -4.158 1.00 74.44 337 ARG A O 1
ATOM 2654 N N . GLN A 1 338 ? 16.802 9.700 -5.327 1.00 82.00 338 GLN A N 1
ATOM 2655 C CA . GLN A 1 338 ? 16.727 9.027 -6.617 1.00 82.00 338 GLN A CA 1
ATOM 2656 C C . GLN A 1 338 ? 17.764 7.903 -6.656 1.00 82.00 338 GLN A C 1
ATOM 2658 O O . GLN A 1 338 ? 18.952 8.110 -6.391 1.00 82.00 338 GLN A O 1
ATOM 2663 N N . LYS A 1 339 ? 17.310 6.687 -6.959 1.00 83.31 339 LYS A N 1
ATOM 2664 C CA . LYS A 1 339 ? 18.189 5.521 -7.038 1.00 83.31 339 LYS A CA 1
ATOM 2665 C C . LYS A 1 339 ? 18.559 5.266 -8.485 1.00 83.31 339 LYS A C 1
ATOM 2667 O O . LYS A 1 339 ? 17.693 4.928 -9.285 1.00 83.31 339 LYS A O 1
ATOM 2672 N N . VAL A 1 340 ? 19.844 5.376 -8.801 1.00 85.06 340 VAL A N 1
ATOM 2673 C CA . VAL A 1 340 ? 20.374 5.002 -10.113 1.00 85.06 340 VAL A CA 1
ATOM 2674 C C . VAL A 1 340 ? 21.099 3.662 -9.990 1.00 85.06 340 VAL A C 1
ATOM 2676 O O . VAL A 1 340 ? 21.987 3.482 -9.146 1.00 85.06 340 VAL A O 1
ATOM 2679 N N . SER A 1 341 ? 20.696 2.703 -10.817 1.00 84.94 341 SER A N 1
ATOM 2680 C CA . SER A 1 341 ? 21.315 1.385 -10.922 1.00 84.94 341 SER A CA 1
ATOM 2681 C C . SER A 1 341 ? 21.770 1.136 -12.352 1.00 84.94 341 SER A C 1
ATOM 2683 O O . SER A 1 341 ? 21.004 1.317 -13.294 1.00 84.94 341 SER A O 1
ATOM 2685 N N . THR A 1 342 ? 23.002 0.668 -12.516 1.00 84.94 342 THR A N 1
ATOM 2686 C CA . THR A 1 342 ? 23.594 0.373 -13.822 1.00 84.94 342 THR A CA 1
ATOM 2687 C C . THR A 1 342 ? 23.796 -1.130 -13.969 1.00 84.94 342 THR A C 1
ATOM 2689 O O . THR A 1 342 ? 24.552 -1.742 -13.215 1.00 84.94 342 THR A O 1
ATOM 2692 N N . LEU A 1 343 ? 23.157 -1.729 -14.967 1.00 82.38 343 LEU A N 1
ATOM 2693 C CA . LEU A 1 343 ? 23.307 -3.122 -15.360 1.00 82.38 343 LEU A CA 1
ATOM 2694 C C . LEU A 1 343 ? 24.314 -3.233 -16.509 1.00 82.38 343 LEU A C 1
ATOM 2696 O O . LEU A 1 343 ? 24.011 -2.923 -17.663 1.00 82.38 343 LEU A O 1
ATOM 2700 N N . ARG A 1 344 ? 25.530 -3.690 -16.201 1.00 83.75 344 ARG A N 1
ATOM 2701 C CA . ARG A 1 344 ? 26.615 -3.812 -17.180 1.00 83.75 344 ARG A CA 1
ATOM 2702 C C . ARG A 1 344 ? 26.841 -5.253 -17.604 1.00 83.75 344 ARG A C 1
ATOM 2704 O O . ARG A 1 344 ? 26.882 -6.148 -16.770 1.00 83.75 344 ARG A O 1
ATOM 2711 N N . GLY A 1 345 ? 27.135 -5.473 -18.879 1.00 75.25 345 GLY A N 1
ATOM 2712 C CA . GLY A 1 345 ? 27.680 -6.744 -19.351 1.00 75.25 345 GLY A CA 1
ATOM 2713 C C . GLY A 1 345 ? 27.902 -6.757 -20.859 1.00 75.25 345 GLY A C 1
ATOM 2714 O O . GLY A 1 345 ? 27.526 -5.812 -21.546 1.00 75.25 345 GLY A O 1
ATOM 2715 N N . LEU A 1 346 ? 28.505 -7.818 -21.388 1.00 78.25 346 LEU A N 1
ATOM 2716 C CA . LEU A 1 346 ? 28.831 -7.940 -22.816 1.00 78.25 346 LEU A CA 1
ATOM 2717 C C . LEU A 1 346 ? 27.576 -8.053 -23.706 1.00 78.25 346 LEU A C 1
ATOM 2719 O O . LEU A 1 346 ? 26.463 -8.270 -23.218 1.00 78.25 346 LEU A O 1
ATOM 2723 N N . GLY A 1 347 ? 27.731 -7.869 -25.021 1.00 73.75 347 GLY A N 1
ATOM 2724 C CA . GLY A 1 347 ? 26.658 -8.144 -25.987 1.00 73.75 347 GLY A CA 1
ATOM 2725 C C . GLY A 1 347 ? 26.155 -9.587 -25.852 1.00 73.75 347 GLY A C 1
ATOM 2726 O O . GLY A 1 347 ? 26.935 -10.486 -25.554 1.00 73.75 347 GLY A O 1
ATOM 2727 N N . GLY A 1 348 ? 24.845 -9.812 -25.981 1.00 65.38 348 GLY A N 1
ATOM 2728 C CA . GLY A 1 348 ? 24.259 -11.156 -25.850 1.00 65.38 348 GLY A CA 1
ATOM 2729 C C . GLY A 1 348 ? 24.212 -11.740 -24.426 1.00 65.38 348 GLY A C 1
ATOM 2730 O O . GLY A 1 348 ? 23.732 -12.856 -24.242 1.00 65.38 348 GLY A O 1
ATOM 2731 N N . ILE A 1 349 ? 24.634 -10.994 -23.394 1.00 72.12 349 ILE A N 1
ATOM 2732 C CA . ILE A 1 349 ? 24.606 -11.454 -21.989 1.00 72.12 349 ILE A CA 1
ATOM 2733 C C . ILE A 1 349 ? 23.205 -11.427 -21.339 1.00 72.12 349 ILE A C 1
ATOM 2735 O O . ILE A 1 349 ? 23.066 -11.719 -20.156 1.00 72.12 349 ILE A O 1
ATOM 2739 N N . GLY A 1 350 ? 22.166 -11.050 -22.094 1.00 59.97 350 GLY A N 1
ATOM 2740 C CA . GLY A 1 350 ? 20.787 -10.963 -21.597 1.00 59.97 350 GLY A CA 1
ATOM 2741 C C . GLY A 1 350 ? 20.379 -9.610 -20.993 1.00 59.97 350 GLY A C 1
ATOM 2742 O O . GLY A 1 350 ? 19.501 -9.586 -20.142 1.00 59.97 350 GLY A O 1
ATOM 2743 N N . LYS A 1 351 ? 20.994 -8.488 -21.412 1.00 71.62 351 LYS A N 1
ATOM 2744 C CA . LYS A 1 351 ? 20.606 -7.126 -20.964 1.00 71.62 351 LYS A CA 1
ATOM 2745 C C . LYS A 1 351 ? 19.314 -6.581 -21.583 1.00 71.62 351 LYS A C 1
ATOM 2747 O O . LYS A 1 351 ? 18.671 -5.782 -20.919 1.00 71.62 351 LYS A O 1
ATOM 2752 N N . THR A 1 352 ? 18.947 -7.054 -22.781 1.00 64.25 352 THR A N 1
ATOM 2753 C CA . THR A 1 352 ? 18.029 -6.452 -23.787 1.00 64.25 352 THR A CA 1
ATOM 2754 C C . THR A 1 352 ? 18.829 -5.845 -24.952 1.00 64.25 352 THR A C 1
ATOM 2756 O O . THR A 1 352 ? 19.968 -5.416 -24.771 1.00 64.25 352 THR A O 1
ATOM 2759 N N . GLN A 1 353 ? 18.331 -6.016 -26.183 1.00 48.66 353 GLN A N 1
ATOM 2760 C CA . GLN A 1 353 ? 19.070 -5.794 -27.433 1.00 48.66 353 GLN A CA 1
ATOM 2761 C C . GLN A 1 353 ? 18.291 -4.805 -28.315 1.00 48.66 353 GLN A C 1
ATOM 2763 O O . GLN A 1 353 ? 17.641 -5.194 -29.282 1.00 48.66 353 GLN A O 1
ATOM 2768 N N . LEU A 1 354 ? 18.321 -3.526 -27.941 1.00 47.09 354 LEU A N 1
ATOM 2769 C CA . LEU A 1 354 ? 17.817 -2.404 -28.734 1.00 47.09 354 LEU A CA 1
ATOM 2770 C C . LEU A 1 354 ? 18.889 -1.314 -28.750 1.00 47.09 354 LEU A C 1
ATOM 2772 O O . LEU A 1 354 ? 19.429 -0.979 -27.706 1.00 47.09 354 LEU A O 1
ATOM 2776 N N . VAL A 1 355 ? 19.249 -0.798 -29.925 1.00 43.75 355 VAL A N 1
ATOM 2777 C CA . VAL A 1 355 ? 20.220 0.301 -30.044 1.00 43.75 355 VAL A CA 1
ATOM 2778 C C . VAL A 1 355 ? 19.537 1.600 -29.636 1.00 43.75 355 VAL A C 1
ATOM 2780 O O . VAL A 1 355 ? 18.409 1.864 -30.054 1.00 43.75 355 VAL A O 1
ATOM 2783 N N . VAL A 1 356 ? 20.219 2.390 -28.812 1.00 56.94 356 VAL A N 1
ATOM 2784 C CA . VAL A 1 356 ? 19.728 3.686 -28.368 1.00 56.94 356 VAL A CA 1
ATOM 2785 C C . VAL A 1 356 ? 20.611 4.785 -28.938 1.00 56.94 356 VAL A C 1
ATOM 2787 O O . VAL A 1 356 ? 21.782 4.888 -28.582 1.00 56.94 356 VAL A O 1
ATOM 2790 N N . ASP A 1 357 ? 20.014 5.585 -29.818 1.00 65.31 357 ASP A N 1
ATOM 2791 C CA . ASP A 1 357 ? 20.491 6.906 -30.217 1.00 65.31 357 ASP A CA 1
ATOM 2792 C C . ASP A 1 357 ? 19.663 8.000 -29.508 1.00 65.31 357 ASP A C 1
ATOM 2794 O O . ASP A 1 357 ? 18.640 7.723 -28.864 1.00 65.31 357 ASP A O 1
ATOM 2798 N N . GLU A 1 358 ? 20.118 9.251 -29.593 1.00 72.06 358 GLU A N 1
ATOM 2799 C CA . GLU A 1 358 ? 19.489 10.391 -28.916 1.00 72.06 358 GLU A CA 1
ATOM 2800 C C . GLU A 1 358 ? 18.014 10.582 -29.325 1.00 72.06 358 GLU A C 1
ATOM 2802 O O . GLU A 1 358 ? 17.128 10.735 -28.476 1.00 72.06 358 GLU A O 1
ATOM 2807 N N . ASP A 1 359 ? 17.722 10.495 -30.625 1.00 77.00 359 ASP A N 1
ATOM 2808 C CA . ASP A 1 359 ? 16.371 10.657 -31.170 1.00 77.00 359 ASP A CA 1
ATOM 2809 C C . ASP A 1 359 ? 15.425 9.523 -30.747 1.00 77.00 359 ASP A C 1
ATOM 2811 O O . ASP A 1 359 ? 14.207 9.714 -30.641 1.00 77.00 359 ASP A O 1
ATOM 2815 N N . SER A 1 360 ? 15.959 8.322 -30.530 1.00 76.38 360 SER A N 1
ATOM 2816 C CA . SER A 1 360 ? 15.234 7.153 -30.040 1.00 76.38 360 SER A CA 1
ATOM 2817 C C . SER A 1 360 ? 14.823 7.332 -28.577 1.00 76.38 360 SER A C 1
ATOM 2819 O O . SER A 1 360 ? 13.659 7.084 -28.246 1.00 76.38 360 SER A O 1
ATOM 2821 N N . ILE A 1 361 ? 15.704 7.861 -27.710 1.00 79.69 361 ILE A N 1
ATOM 2822 C CA . ILE A 1 361 ? 15.345 8.188 -26.313 1.00 79.69 361 ILE A CA 1
ATOM 2823 C C . ILE A 1 361 ? 14.222 9.214 -26.271 1.00 79.69 361 ILE A C 1
ATOM 2825 O O . ILE A 1 361 ? 13.210 8.982 -25.603 1.00 79.69 361 ILE A O 1
ATOM 2829 N N . LYS A 1 362 ? 14.364 10.319 -27.009 1.00 82.12 362 LYS A N 1
ATOM 2830 C CA . LYS A 1 362 ? 13.358 11.389 -27.048 1.00 82.12 362 LYS A CA 1
ATOM 2831 C C . LYS A 1 362 ? 11.987 10.855 -27.438 1.00 82.12 362 LYS A C 1
ATOM 2833 O O . LYS A 1 362 ? 11.004 11.064 -26.727 1.00 82.12 362 LYS A O 1
ATOM 2838 N N . ARG A 1 363 ? 11.923 10.103 -28.541 1.00 83.75 363 ARG A N 1
ATOM 2839 C CA . ARG A 1 363 ? 10.674 9.504 -29.032 1.00 83.75 363 ARG A CA 1
ATOM 2840 C C . ARG A 1 363 ? 10.103 8.478 -28.057 1.00 83.75 363 ARG A C 1
ATOM 2842 O O . ARG A 1 363 ? 8.887 8.444 -27.883 1.00 83.75 363 ARG A O 1
ATOM 2849 N N . SER A 1 364 ? 10.948 7.685 -27.399 1.00 82.88 364 SER A N 1
ATOM 2850 C CA . SER A 1 364 ? 10.526 6.704 -26.393 1.00 82.88 364 SER A CA 1
ATOM 2851 C C . SER A 1 364 ? 9.894 7.380 -25.170 1.00 82.88 364 SER A C 1
ATOM 2853 O O . SER A 1 364 ? 8.779 7.028 -24.775 1.00 82.88 364 SER A O 1
ATOM 2855 N N . ILE A 1 365 ? 10.525 8.428 -24.633 1.00 85.56 365 ILE A N 1
ATOM 2856 C CA . ILE A 1 365 ? 9.962 9.218 -23.528 1.00 85.56 365 ILE A CA 1
ATOM 2857 C C . ILE A 1 365 ? 8.657 9.891 -23.972 1.00 85.56 365 ILE A C 1
ATOM 2859 O O . ILE A 1 365 ? 7.641 9.765 -23.288 1.00 85.56 365 ILE A O 1
ATOM 2863 N N . ALA A 1 366 ? 8.636 10.531 -25.145 1.00 87.50 366 ALA A N 1
ATOM 2864 C CA . ALA A 1 366 ? 7.435 11.178 -25.673 1.00 87.50 366 ALA A CA 1
ATOM 2865 C C . ALA A 1 366 ? 6.281 10.185 -25.915 1.00 87.50 366 ALA A C 1
ATOM 2867 O O . ALA A 1 366 ? 5.119 10.507 -25.666 1.00 87.50 366 ALA A O 1
ATOM 2868 N N . SER A 1 367 ? 6.571 8.944 -26.325 1.00 85.75 367 SER A N 1
ATOM 2869 C CA . SER A 1 367 ? 5.550 7.900 -26.507 1.00 85.75 367 SER A CA 1
ATOM 2870 C C . SER A 1 367 ? 4.803 7.570 -25.205 1.00 85.75 367 SER A C 1
ATOM 2872 O O . SER A 1 367 ? 3.598 7.280 -25.225 1.00 85.75 367 SER A O 1
ATOM 2874 N N . CYS A 1 368 ? 5.477 7.713 -24.055 1.00 86.69 368 CYS A N 1
ATOM 2875 C CA . CYS A 1 368 ? 4.882 7.503 -22.739 1.00 86.69 368 CYS A CA 1
ATOM 2876 C C . CYS A 1 368 ? 3.787 8.528 -22.413 1.00 86.69 368 CYS A C 1
ATOM 2878 O O . CYS A 1 368 ? 2.912 8.215 -21.604 1.00 86.69 368 CYS A O 1
ATOM 2880 N N . ALA A 1 369 ? 3.768 9.703 -23.057 1.00 89.38 369 ALA A N 1
ATOM 2881 C CA . ALA A 1 369 ? 2.770 10.748 -22.812 1.00 89.38 369 ALA A CA 1
ATOM 2882 C C . ALA A 1 369 ? 1.330 10.240 -22.991 1.00 89.38 369 ALA A C 1
ATOM 2884 O O . ALA A 1 369 ? 0.441 10.561 -22.202 1.00 89.38 369 ALA A O 1
ATOM 2885 N N . SER A 1 370 ? 1.103 9.361 -23.970 1.00 86.62 370 SER A N 1
ATOM 2886 C CA . SER A 1 370 ? -0.206 8.739 -24.213 1.00 86.62 370 SER A CA 1
ATOM 2887 C C . SER A 1 370 ? -0.713 7.886 -23.036 1.00 86.62 370 SER A C 1
ATOM 2889 O O . SER A 1 370 ? -1.923 7.720 -22.861 1.00 86.62 370 SER A O 1
ATOM 2891 N N . ARG A 1 371 ? 0.204 7.371 -22.206 1.00 86.94 371 ARG A N 1
ATOM 2892 C CA . ARG A 1 371 ? -0.078 6.520 -21.039 1.00 86.94 371 ARG A CA 1
ATOM 2893 C C . ARG A 1 371 ? -0.238 7.320 -19.748 1.00 86.94 371 ARG A C 1
ATOM 2895 O O . ARG A 1 371 ? -0.725 6.764 -18.764 1.00 86.94 371 ARG A O 1
ATOM 2902 N N . VAL A 1 372 ? 0.150 8.595 -19.743 1.00 89.31 372 VAL A N 1
ATOM 2903 C CA . VAL A 1 372 ? -0.011 9.472 -18.580 1.00 89.31 372 VAL A CA 1
ATOM 2904 C C . VAL A 1 372 ? -1.510 9.715 -18.326 1.00 89.31 372 VAL A C 1
ATOM 2906 O O . VAL A 1 372 ? -2.263 9.970 -19.282 1.00 89.31 372 VAL A O 1
ATOM 2909 N N . PRO A 1 373 ? -1.983 9.626 -17.063 1.00 88.31 373 PRO A N 1
ATOM 2910 C CA . PRO A 1 373 ? -3.382 9.872 -16.732 1.00 88.31 373 PRO A CA 1
ATOM 2911 C C . PRO A 1 373 ? -3.861 11.266 -17.157 1.00 88.31 373 PRO A C 1
ATOM 2913 O O . PRO A 1 373 ? -3.100 12.235 -17.193 1.00 88.31 373 PRO A O 1
ATOM 2916 N N . GLN A 1 374 ? -5.151 11.367 -17.475 1.00 87.56 374 GLN A N 1
ATOM 2917 C CA . GLN A 1 374 ? -5.749 12.600 -17.986 1.00 87.56 374 GLN A CA 1
ATOM 2918 C C . GLN A 1 374 ? -5.588 13.775 -17.015 1.00 87.56 374 GLN A C 1
ATOM 2920 O O . GLN A 1 374 ? -5.770 13.622 -15.808 1.00 87.56 374 GLN A O 1
ATOM 2925 N N . GLY A 1 375 ? -5.254 14.950 -17.560 1.00 87.38 375 GLY A N 1
ATOM 2926 C CA . GLY A 1 375 ? -5.058 16.177 -16.787 1.00 87.38 375 GLY A CA 1
ATOM 2927 C C . GLY A 1 375 ? -3.737 16.272 -16.013 1.00 87.38 375 GLY A C 1
ATOM 2928 O O . GLY A 1 375 ? -3.564 17.230 -15.264 1.00 87.38 375 GLY A O 1
ATOM 2929 N N . GLN A 1 376 ? -2.811 15.316 -16.162 1.00 90.50 376 GLN A N 1
ATOM 2930 C CA . GLN A 1 376 ? -1.509 15.365 -15.475 1.00 90.50 376 GLN A CA 1
ATOM 2931 C C . GLN A 1 376 ? -0.364 15.935 -16.324 1.00 90.50 376 GLN A C 1
ATOM 2933 O O . GLN A 1 376 ? 0.637 16.359 -15.750 1.00 90.50 376 GLN A O 1
ATOM 2938 N N . ILE A 1 377 ? -0.540 15.984 -17.647 1.00 91.88 377 ILE A N 1
ATOM 2939 C CA . ILE A 1 377 ? 0.306 16.687 -18.627 1.00 91.88 377 ILE A CA 1
ATOM 2940 C C . ILE A 1 377 ? -0.595 17.362 -19.684 1.00 91.88 377 ILE A C 1
ATOM 2942 O O . ILE A 1 377 ? -1.778 17.002 -19.770 1.00 91.88 377 ILE A O 1
ATOM 2946 N N . PRO A 1 378 ? -0.089 18.316 -20.488 1.00 91.56 378 PRO A N 1
ATOM 2947 C CA . PRO A 1 378 ? -0.852 18.945 -21.568 1.00 91.56 378 PRO A CA 1
ATOM 2948 C C . PRO A 1 378 ? -1.454 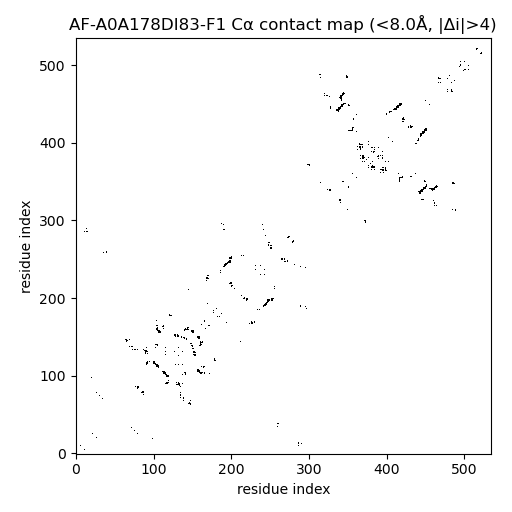17.935 -22.560 1.00 91.56 378 PRO A C 1
ATOM 2950 O O . PRO A 1 378 ? -0.798 16.990 -22.999 1.00 91.56 378 PRO A O 1
ATOM 2953 N N . GLU A 1 379 ? -2.715 18.143 -22.959 1.00 87.81 379 GLU A N 1
ATOM 2954 C CA . GLU A 1 379 ? -3.415 17.221 -23.875 1.00 87.81 379 GLU A CA 1
ATOM 2955 C C . GLU A 1 379 ? -2.792 17.190 -25.282 1.00 87.81 379 GLU A C 1
ATOM 2957 O O . GLU A 1 379 ? -2.867 16.165 -25.958 1.00 87.81 379 GLU A O 1
ATOM 2962 N N . THR A 1 380 ? -2.118 18.267 -25.700 1.00 84.56 380 THR A N 1
ATOM 2963 C CA . THR A 1 380 ? -1.323 18.317 -26.940 1.00 84.56 380 THR A CA 1
ATOM 2964 C C . THR A 1 380 ? -0.208 17.273 -26.934 1.00 84.56 380 THR A C 1
ATOM 2966 O O . THR A 1 380 ? -0.054 16.540 -27.908 1.00 84.56 380 THR A O 1
ATOM 2969 N N . GLY A 1 381 ? 0.510 17.134 -25.815 1.00 84.12 381 GLY A N 1
ATOM 2970 C CA . GLY A 1 381 ? 1.536 16.107 -25.647 1.00 84.12 381 GLY A CA 1
ATOM 2971 C C . GLY A 1 381 ? 0.958 14.697 -25.543 1.00 84.12 381 GLY A C 1
ATOM 2972 O O . GLY A 1 381 ? 1.512 13.758 -26.106 1.00 84.12 381 GLY A O 1
ATOM 2973 N N . ARG A 1 382 ? -0.217 14.520 -24.922 1.00 85.88 382 ARG A N 1
ATOM 2974 C CA . ARG A 1 382 ? -0.898 13.204 -24.874 1.00 85.88 382 ARG A CA 1
ATOM 2975 C C . ARG A 1 382 ? -1.356 12.725 -26.249 1.00 85.88 382 ARG A C 1
ATOM 2977 O O . ARG A 1 382 ? -1.340 11.523 -26.517 1.00 85.88 382 ARG A O 1
ATOM 2984 N N . ALA A 1 383 ? -1.763 13.652 -27.115 1.00 82.69 383 ALA A N 1
ATOM 2985 C CA . ALA A 1 383 ? -2.168 13.369 -28.488 1.00 82.69 383 ALA A CA 1
ATOM 2986 C C . ALA A 1 383 ? -0.982 13.122 -29.440 1.00 82.69 383 ALA A C 1
ATOM 2988 O O . ALA A 1 383 ? -1.213 12.723 -30.580 1.00 82.69 383 ALA A O 1
ATOM 2989 N N . TYR A 1 384 ? 0.268 13.278 -28.981 1.00 81.25 384 TYR A N 1
ATOM 2990 C CA . TYR A 1 384 ? 1.483 13.097 -29.786 1.00 81.25 384 TYR A CA 1
ATOM 2991 C C . TYR A 1 384 ? 1.474 11.808 -30.618 1.00 81.25 384 TYR A C 1
ATOM 2993 O O . TYR A 1 384 ? 1.661 11.852 -31.830 1.00 81.25 384 TYR A O 1
ATOM 3001 N N . VAL A 1 385 ? 1.165 10.669 -29.986 1.00 74.19 385 VAL A N 1
ATOM 3002 C CA . VAL A 1 385 ? 1.141 9.350 -30.647 1.00 74.19 385 VAL A CA 1
ATOM 3003 C C . VAL A 1 385 ? 0.071 9.260 -31.747 1.00 74.19 385 VAL A C 1
ATOM 3005 O O . VAL A 1 385 ? 0.202 8.455 -32.665 1.00 74.19 385 VAL A O 1
ATOM 3008 N N . LYS A 1 386 ? -0.994 10.069 -31.670 1.00 69.19 386 LYS A N 1
ATOM 3009 C CA . LYS A 1 386 ? -2.112 10.050 -32.626 1.00 69.19 386 LYS A CA 1
ATOM 3010 C C . LYS A 1 386 ? -1.918 11.025 -33.783 1.00 69.19 386 LYS A C 1
ATOM 3012 O O . LYS A 1 386 ? -2.194 10.656 -34.919 1.00 69.19 386 LYS A O 1
ATOM 3017 N N . ASP A 1 387 ? -1.441 12.232 -33.486 1.00 69.19 387 ASP A N 1
ATOM 3018 C CA . ASP A 1 387 ? -1.502 13.353 -34.427 1.00 69.19 387 ASP A CA 1
ATOM 3019 C C . ASP A 1 387 ? -0.120 13.824 -34.908 1.00 69.19 387 ASP A C 1
ATOM 3021 O O . ASP A 1 387 ? -0.047 14.577 -35.876 1.00 69.19 387 ASP A O 1
ATOM 3025 N N . GLY A 1 388 ? 0.979 13.414 -34.254 1.00 65.88 388 GLY A N 1
ATOM 3026 C CA . GLY A 1 388 ? 2.363 13.736 -34.646 1.00 65.88 388 GLY A CA 1
ATOM 3027 C C . GLY A 1 388 ? 2.709 15.233 -34.720 1.00 65.88 388 GLY A C 1
ATOM 3028 O O . GLY A 1 388 ? 3.797 15.585 -35.160 1.00 65.88 388 GLY A O 1
ATOM 3029 N N . GLY A 1 389 ? 1.786 16.117 -34.330 1.00 66.69 389 GLY A N 1
ATOM 3030 C CA . GLY A 1 389 ? 1.896 17.565 -34.514 1.00 66.69 389 GLY A CA 1
ATOM 3031 C C . GLY A 1 389 ? 2.559 18.319 -33.360 1.00 66.69 389 GLY A C 1
ATOM 3032 O O . GLY A 1 389 ? 2.756 19.525 -33.479 1.00 66.69 389 GLY A O 1
ATOM 3033 N N . ALA A 1 390 ? 2.872 17.640 -32.253 1.00 76.81 390 ALA A N 1
ATOM 3034 C CA . ALA A 1 390 ? 3.570 18.222 -31.109 1.00 76.81 390 ALA A CA 1
ATOM 3035 C C . ALA A 1 390 ? 5.085 18.003 -31.228 1.00 76.81 390 ALA A C 1
ATOM 3037 O O . ALA A 1 390 ? 5.524 16.951 -31.696 1.00 76.81 390 ALA A O 1
ATOM 3038 N N . ASP A 1 391 ? 5.865 18.988 -30.786 1.00 87.38 391 ASP A N 1
ATOM 3039 C CA . ASP A 1 391 ? 7.324 18.906 -30.751 1.00 87.38 391 ASP A CA 1
ATOM 3040 C C . ASP A 1 391 ? 7.777 17.814 -29.768 1.00 87.38 391 ASP A C 1
ATOM 3042 O O . ASP A 1 391 ? 7.427 17.845 -28.588 1.00 87.38 391 ASP A O 1
ATOM 3046 N N . VAL A 1 392 ? 8.558 16.841 -30.248 1.00 87.56 392 VAL A N 1
ATOM 3047 C CA . VAL A 1 392 ? 9.012 15.685 -29.455 1.00 87.56 392 VAL A CA 1
ATOM 3048 C C . VAL A 1 392 ? 9.772 16.139 -28.209 1.00 87.56 392 VAL A C 1
ATOM 3050 O O . VAL A 1 392 ? 9.592 15.554 -27.141 1.00 87.56 392 VAL A O 1
ATOM 3053 N N . ASP A 1 393 ? 10.574 17.202 -28.323 1.00 87.44 393 ASP A N 1
ATOM 3054 C CA . ASP A 1 393 ? 11.347 17.757 -27.209 1.00 87.44 393 ASP A CA 1
ATOM 3055 C C . ASP A 1 393 ? 10.447 18.424 -26.152 1.00 87.44 393 ASP A C 1
ATOM 3057 O O . ASP A 1 393 ? 10.746 18.403 -24.956 1.00 87.44 393 ASP A O 1
ATOM 3061 N N . GLU A 1 394 ? 9.322 19.019 -26.554 1.00 89.75 394 GLU A N 1
ATOM 3062 C CA . GLU A 1 394 ? 8.313 19.544 -25.627 1.00 89.75 394 GLU A CA 1
ATOM 3063 C C . GLU A 1 394 ? 7.602 18.403 -24.892 1.00 89.75 394 GLU A C 1
ATOM 3065 O O . GLU A 1 394 ? 7.554 18.394 -23.662 1.00 89.75 394 GLU A O 1
ATOM 3070 N N . VAL A 1 395 ? 7.149 17.384 -25.626 1.00 91.31 395 VAL A N 1
ATOM 3071 C CA . VAL A 1 395 ? 6.438 1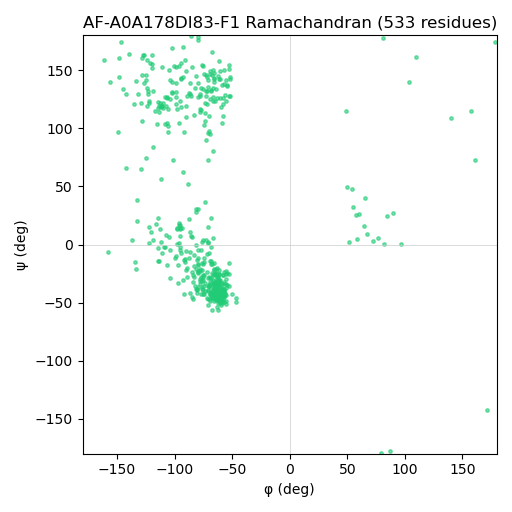6.238 -25.041 1.00 91.31 395 VAL A CA 1
ATOM 3072 C C . VAL A 1 395 ? 7.337 15.439 -24.096 1.00 91.31 395 VAL A C 1
ATOM 3074 O O . VAL A 1 395 ? 6.898 15.033 -23.018 1.00 91.31 395 VAL A O 1
ATOM 3077 N N . ALA A 1 396 ? 8.606 15.228 -24.457 1.00 89.94 396 ALA A N 1
ATOM 3078 C CA . ALA A 1 396 ? 9.565 14.552 -23.591 1.00 89.94 396 ALA A CA 1
ATOM 3079 C C . ALA A 1 396 ? 9.799 15.333 -22.286 1.00 89.94 396 ALA A C 1
ATOM 3081 O O . ALA A 1 396 ? 9.798 14.738 -21.205 1.00 89.94 396 ALA A O 1
ATOM 3082 N N . ARG A 1 397 ? 9.921 16.667 -22.362 1.00 90.69 397 ARG A N 1
ATOM 3083 C CA . ARG A 1 397 ? 10.041 17.531 -21.176 1.00 90.69 397 ARG A CA 1
ATOM 3084 C C . ARG A 1 397 ? 8.805 17.473 -20.285 1.00 90.69 397 ARG A C 1
ATOM 3086 O O . ARG A 1 397 ? 8.965 17.385 -19.071 1.00 90.69 397 ARG A O 1
ATOM 3093 N N . ASP A 1 398 ? 7.602 17.458 -20.853 1.00 92.81 398 ASP A N 1
ATOM 3094 C CA . ASP A 1 398 ? 6.362 17.326 -20.077 1.00 92.81 398 ASP A CA 1
ATOM 3095 C C . ASP A 1 398 ? 6.315 16.008 -19.290 1.00 92.81 398 ASP A C 1
ATOM 3097 O O . ASP A 1 398 ? 5.932 15.989 -18.117 1.00 92.81 398 ASP A O 1
ATOM 3101 N N . VAL A 1 399 ? 6.745 14.899 -19.904 1.00 92.50 399 VAL A N 1
ATOM 3102 C CA . VAL A 1 399 ? 6.818 13.588 -19.239 1.00 92.50 399 VAL A CA 1
ATOM 3103 C C . VAL A 1 399 ? 7.879 13.580 -18.133 1.00 92.50 399 VAL A C 1
ATOM 3105 O O . VAL A 1 399 ? 7.607 13.098 -17.032 1.00 92.50 399 VAL A O 1
ATOM 3108 N N . LEU A 1 400 ? 9.068 14.141 -18.374 1.00 92.31 400 LEU A N 1
ATOM 3109 C CA . LEU A 1 400 ? 10.124 14.239 -17.357 1.00 92.31 400 LEU A CA 1
ATOM 3110 C C . LEU A 1 400 ? 9.716 15.146 -16.186 1.00 92.31 400 LEU A C 1
ATOM 3112 O O . LEU A 1 400 ? 9.951 14.795 -15.027 1.00 92.31 400 LEU A O 1
ATOM 3116 N N . ALA A 1 401 ? 9.042 16.264 -16.465 1.00 92.12 401 ALA A N 1
ATOM 3117 C CA . ALA A 1 401 ? 8.483 17.155 -15.451 1.00 92.12 401 ALA A CA 1
ATOM 3118 C C . ALA A 1 401 ? 7.379 16.464 -14.638 1.00 92.12 401 ALA A C 1
ATOM 3120 O O . ALA A 1 401 ? 7.291 16.643 -13.423 1.00 92.12 401 ALA A O 1
ATOM 3121 N N . TRP A 1 402 ? 6.562 15.628 -15.284 1.00 94.12 402 TRP A N 1
ATOM 3122 C CA . TRP A 1 402 ? 5.565 14.801 -14.612 1.00 94.12 402 TRP A CA 1
ATOM 3123 C C . TRP A 1 402 ? 6.192 13.767 -13.667 1.00 94.12 402 TRP A C 1
ATOM 3125 O O . TRP A 1 402 ? 5.709 13.599 -12.544 1.00 94.12 402 TRP A O 1
ATOM 3135 N N . LEU A 1 403 ? 7.289 13.117 -14.073 1.00 91.88 403 LEU A N 1
ATOM 3136 C CA . LEU A 1 403 ? 8.090 12.253 -13.192 1.00 91.88 403 LEU A CA 1
ATOM 3137 C C . LEU A 1 403 ? 8.720 13.042 -12.035 1.00 91.88 403 LEU A C 1
ATOM 3139 O O . LEU A 1 403 ? 8.872 12.499 -10.943 1.00 91.88 403 LEU A O 1
ATOM 3143 N N . ALA A 1 404 ? 9.049 14.318 -12.252 1.00 91.38 404 ALA A N 1
ATOM 3144 C CA . ALA A 1 404 ? 9.700 15.170 -11.261 1.00 91.38 404 ALA A CA 1
ATOM 3145 C C . ALA A 1 404 ? 8.753 15.790 -10.212 1.00 91.38 404 ALA A C 1
ATOM 3147 O O . ALA A 1 404 ? 9.196 16.536 -9.337 1.00 91.38 404 ALA A O 1
ATOM 3148 N N . ARG A 1 405 ? 7.442 15.526 -10.291 1.00 89.62 405 ARG A N 1
ATOM 3149 C CA . ARG A 1 405 ? 6.470 16.045 -9.318 1.00 89.62 405 ARG A CA 1
ATOM 3150 C C . ARG A 1 405 ? 6.743 15.466 -7.931 1.00 89.62 405 ARG A C 1
ATOM 3152 O O . ARG A 1 405 ? 6.858 14.254 -7.792 1.00 89.62 405 ARG A O 1
ATOM 3159 N N . ALA A 1 406 ? 6.742 16.321 -6.908 1.00 83.94 406 ALA A N 1
ATOM 3160 C CA . ALA A 1 406 ? 7.091 15.948 -5.531 1.00 83.94 406 ALA A CA 1
ATOM 3161 C C . ALA A 1 406 ? 6.223 14.820 -4.933 1.00 83.94 406 ALA A C 1
ATOM 3163 O O . ALA A 1 406 ? 6.672 14.093 -4.051 1.00 83.94 406 ALA A O 1
ATOM 3164 N N . ASP A 1 407 ? 4.988 14.666 -5.411 1.00 80.06 407 ASP A N 1
ATOM 3165 C CA . ASP A 1 407 ? 4.039 13.627 -5.006 1.00 80.06 407 ASP A CA 1
ATOM 3166 C C . ASP A 1 407 ? 4.053 12.387 -5.933 1.00 80.06 407 ASP A C 1
ATOM 3168 O O . ASP A 1 407 ? 3.411 11.376 -5.633 1.00 80.06 407 ASP A O 1
ATOM 3172 N N . ASN A 1 408 ? 4.828 12.415 -7.026 1.00 85.38 408 ASN A N 1
ATOM 3173 C CA . ASN A 1 408 ? 5.058 11.300 -7.949 1.00 85.38 408 ASN A CA 1
ATOM 3174 C C . ASN A 1 408 ? 6.416 10.630 -7.684 1.00 85.38 408 ASN A C 1
ATOM 3176 O O . ASN A 1 408 ? 7.374 10.772 -8.438 1.00 85.38 408 ASN A O 1
ATOM 3180 N N . THR A 1 409 ? 6.509 9.880 -6.588 1.00 80.75 409 THR A N 1
ATOM 3181 C CA . THR A 1 409 ? 7.791 9.337 -6.096 1.00 80.75 409 THR A CA 1
ATOM 3182 C C . THR A 1 409 ? 8.049 7.870 -6.455 1.00 80.75 409 THR A C 1
ATOM 3184 O O . THR A 1 409 ? 9.162 7.377 -6.274 1.00 80.75 409 THR A O 1
ATOM 3187 N N . ALA A 1 410 ? 7.035 7.155 -6.950 1.00 80.06 410 ALA A N 1
ATOM 3188 C CA . ALA A 1 410 ? 7.027 5.695 -7.083 1.00 80.06 410 ALA A CA 1
ATOM 3189 C C . ALA A 1 410 ? 7.059 5.229 -8.550 1.00 80.06 410 ALA A C 1
ATOM 3191 O O . ALA A 1 410 ? 6.186 4.483 -8.995 1.00 80.06 410 ALA A O 1
ATOM 3192 N N . TRP A 1 411 ? 8.070 5.666 -9.299 1.00 85.44 411 TRP A N 1
ATOM 3193 C CA . TRP A 1 411 ? 8.276 5.298 -10.701 1.00 85.44 411 TRP A CA 1
ATOM 3194 C C . TRP A 1 411 ? 9.638 4.630 -10.931 1.00 85.44 411 TRP A C 1
ATOM 3196 O O . TRP A 1 411 ? 10.584 4.819 -10.164 1.00 85.44 411 TRP A O 1
ATOM 3206 N N . LEU A 1 412 ? 9.721 3.846 -12.009 1.00 85.19 412 LEU A N 1
ATOM 3207 C CA . LEU A 1 412 ? 10.948 3.244 -12.528 1.00 85.19 412 LEU A CA 1
ATOM 3208 C C . LEU A 1 412 ? 11.114 3.662 -13.992 1.00 85.19 412 LEU A C 1
ATOM 3210 O O . LEU A 1 412 ? 10.264 3.335 -14.819 1.00 85.19 412 LEU A O 1
ATOM 3214 N N . LEU A 1 413 ? 12.207 4.354 -14.301 1.00 86.69 413 LEU A N 1
ATOM 3215 C CA . LEU A 1 413 ? 12.634 4.663 -15.661 1.00 86.69 413 LEU A CA 1
ATOM 3216 C C . LEU A 1 413 ? 13.715 3.662 -16.074 1.00 86.69 413 LEU A C 1
ATOM 3218 O O . LEU A 1 413 ? 14.696 3.485 -15.357 1.00 86.69 413 LEU A O 1
ATOM 3222 N N . ILE A 1 414 ? 13.540 2.998 -17.214 1.00 84.56 414 ILE A N 1
ATOM 3223 C CA . ILE A 1 414 ? 14.540 2.076 -17.759 1.00 84.56 414 ILE A CA 1
ATOM 3224 C C . ILE A 1 414 ? 15.119 2.712 -19.016 1.00 84.56 414 ILE A C 1
ATOM 3226 O O . ILE A 1 414 ? 14.382 2.959 -19.967 1.00 84.56 414 ILE A O 1
ATOM 3230 N N . ILE A 1 415 ? 16.426 2.963 -19.012 1.00 83.88 415 ILE A N 1
ATOM 3231 C CA . ILE A 1 415 ? 17.170 3.402 -20.191 1.00 83.88 415 ILE A CA 1
ATOM 3232 C C . ILE A 1 415 ? 18.004 2.215 -20.653 1.00 83.88 415 ILE A C 1
ATOM 3234 O O . ILE A 1 415 ? 18.987 1.827 -20.017 1.00 83.88 415 ILE A O 1
ATOM 3238 N N . ASP A 1 416 ? 17.554 1.586 -21.728 1.00 80.00 416 ASP A N 1
ATOM 3239 C CA . ASP A 1 416 ? 18.206 0.402 -22.264 1.00 80.00 416 ASP A CA 1
ATOM 3240 C C . ASP A 1 416 ? 19.411 0.783 -23.139 1.00 80.00 416 ASP A C 1
ATOM 3242 O O . ASP A 1 416 ? 19.399 1.799 -23.818 1.00 80.00 416 ASP A O 1
ATOM 3246 N N . ASN A 1 417 ? 20.457 -0.036 -23.110 1.00 75.94 417 ASN A N 1
ATOM 3247 C CA . ASN A 1 417 ? 21.596 -0.050 -24.023 1.00 75.94 417 ASN A CA 1
ATOM 3248 C C . ASN A 1 417 ? 22.304 1.299 -24.277 1.00 75.94 417 ASN A C 1
ATOM 3250 O O . ASN A 1 417 ? 22.597 1.665 -25.417 1.00 75.94 417 ASN A O 1
ATOM 3254 N N . VAL A 1 418 ? 22.640 2.023 -23.209 1.00 80.88 418 VAL A N 1
ATOM 3255 C CA . VAL A 1 418 ? 23.404 3.278 -23.282 1.00 80.88 418 VAL A CA 1
ATOM 3256 C C . VAL A 1 418 ? 24.864 2.980 -23.617 1.00 80.88 418 VAL A C 1
ATOM 3258 O O . VAL A 1 418 ? 25.697 2.754 -22.735 1.00 80.88 418 VAL A O 1
ATOM 3261 N N . ASP A 1 419 ? 25.173 2.954 -24.910 1.00 77.50 419 ASP A N 1
ATOM 3262 C CA . ASP A 1 419 ? 26.486 2.581 -25.443 1.00 77.50 419 ASP A CA 1
ATOM 3263 C C . ASP A 1 419 ? 27.229 3.723 -26.152 1.00 77.50 419 ASP A C 1
ATOM 3265 O O . ASP A 1 419 ? 28.410 3.546 -26.452 1.00 77.50 419 ASP A O 1
ATOM 3269 N N . HIS A 1 420 ? 26.614 4.903 -26.284 1.00 77.19 420 HIS A N 1
ATOM 3270 C CA . HIS A 1 420 ? 27.194 6.116 -26.880 1.00 77.19 420 HIS A CA 1
ATOM 3271 C C . HIS A 1 420 ? 27.007 7.324 -25.940 1.00 77.19 420 HIS A C 1
ATOM 3273 O O . HIS A 1 420 ? 26.274 8.261 -26.222 1.00 77.19 420 HIS A O 1
ATOM 3279 N N . GLU A 1 421 ? 27.638 7.291 -24.763 1.00 80.81 421 GLU A N 1
ATOM 3280 C CA . GLU A 1 421 ? 27.544 8.403 -23.799 1.00 80.81 421 GLU A CA 1
ATOM 3281 C C . GLU A 1 421 ? 28.617 9.451 -24.124 1.00 80.81 421 GLU A C 1
ATOM 3283 O O . GLU A 1 421 ? 29.778 9.114 -24.391 1.00 80.81 421 GLU A O 1
ATOM 3288 N N . HIS A 1 422 ? 28.275 10.730 -24.043 1.00 80.62 422 HIS A N 1
ATOM 3289 C CA . HIS A 1 422 ? 29.219 11.808 -24.289 1.00 80.62 422 HIS A CA 1
ATOM 3290 C C . HIS A 1 422 ? 30.448 11.704 -23.369 1.00 80.62 422 HIS A C 1
ATOM 3292 O O . HIS A 1 422 ? 30.352 11.560 -22.148 1.00 80.62 422 HIS A O 1
ATOM 3298 N N . SER A 1 423 ? 31.646 11.759 -23.961 1.00 74.25 423 SER A N 1
ATOM 3299 C CA . SER A 1 423 ? 32.905 11.833 -23.218 1.00 74.25 423 SER A CA 1
ATOM 3300 C C . SER A 1 423 ? 33.701 13.049 -23.658 1.00 74.25 423 SER A C 1
ATOM 3302 O O . SER A 1 423 ? 34.000 13.149 -24.842 1.00 74.25 423 SER A O 1
ATOM 3304 N N . PRO A 1 424 ? 34.277 13.835 -22.734 1.00 69.88 424 PRO A N 1
ATOM 3305 C CA . PRO A 1 424 ? 35.251 14.875 -23.089 1.00 69.88 424 PRO A CA 1
ATOM 3306 C C . PRO A 1 424 ? 36.582 14.322 -23.650 1.00 69.88 424 PRO A C 1
ATOM 3308 O O . PRO A 1 424 ? 37.540 15.066 -23.822 1.00 69.88 424 PRO A O 1
ATOM 3311 N N . ARG A 1 425 ? 36.682 13.004 -23.866 1.00 66.56 425 ARG A N 1
ATOM 3312 C CA . ARG A 1 425 ? 37.862 12.284 -24.374 1.00 66.56 425 ARG A CA 1
ATOM 3313 C C . ARG A 1 425 ? 37.574 11.488 -25.654 1.00 66.56 425 ARG A C 1
ATOM 3315 O O . ARG A 1 425 ? 38.457 10.768 -26.100 1.00 66.56 425 ARG A O 1
ATOM 3322 N N . SER A 1 426 ? 36.349 11.548 -26.175 1.00 67.69 426 SER A N 1
ATOM 3323 C CA . SER A 1 426 ? 35.893 10.739 -27.305 1.00 67.69 426 SER A CA 1
ATOM 3324 C C . SER A 1 426 ? 35.136 11.631 -28.274 1.00 67.69 426 SER A C 1
ATOM 3326 O O . SER A 1 426 ? 34.115 12.195 -27.891 1.00 67.69 426 SER A O 1
ATOM 3328 N N . ASP A 1 427 ? 35.606 11.704 -29.515 1.00 70.75 427 ASP A N 1
ATOM 3329 C CA . ASP A 1 427 ? 34.913 12.375 -30.620 1.00 70.75 427 ASP A CA 1
ATOM 3330 C C . ASP A 1 427 ? 33.970 11.380 -31.314 1.00 70.75 427 ASP A C 1
ATOM 3332 O O . ASP A 1 427 ? 34.052 11.155 -32.519 1.00 70.75 427 ASP A O 1
ATOM 3336 N N . ASP A 1 428 ? 33.122 10.713 -30.527 1.00 75.00 428 ASP A N 1
ATOM 3337 C CA . ASP A 1 428 ? 32.096 9.825 -31.075 1.00 75.00 428 ASP A CA 1
ATOM 3338 C C . ASP A 1 428 ? 30.941 10.696 -31.604 1.00 75.00 428 ASP A C 1
ATOM 3340 O O . ASP A 1 428 ? 30.305 11.393 -30.806 1.00 75.00 428 ASP A O 1
ATOM 3344 N N . PRO A 1 429 ? 30.683 10.712 -32.925 1.00 71.06 429 PRO A N 1
ATOM 3345 C CA . PRO A 1 429 ? 29.638 11.540 -33.520 1.00 71.06 429 PRO A CA 1
ATOM 3346 C C . PRO A 1 429 ? 28.222 11.096 -33.129 1.00 71.06 429 PRO A C 1
ATOM 3348 O O . PRO A 1 429 ? 27.291 11.879 -33.298 1.00 71.06 429 PRO A O 1
ATOM 3351 N N . GLU A 1 430 ? 28.056 9.876 -32.612 1.00 71.81 430 GLU A N 1
ATOM 3352 C CA . GLU A 1 430 ? 26.775 9.335 -32.140 1.00 71.81 430 GLU A CA 1
ATOM 3353 C C . GLU A 1 430 ? 26.599 9.494 -30.619 1.00 71.81 430 GLU A C 1
ATOM 3355 O O . GLU A 1 430 ? 25.585 9.073 -30.058 1.00 71.81 430 GLU A O 1
ATOM 3360 N N . ALA A 1 431 ? 27.570 10.106 -29.929 1.00 79.06 431 ALA A N 1
ATOM 3361 C CA . ALA A 1 431 ? 27.514 10.259 -28.485 1.00 79.06 431 ALA A CA 1
ATOM 3362 C C . ALA A 1 431 ? 26.572 11.377 -28.028 1.00 79.06 431 ALA A C 1
ATOM 3364 O O . ALA A 1 431 ? 26.652 12.511 -28.496 1.00 79.06 431 ALA A O 1
ATOM 3365 N N . PHE A 1 432 ? 25.759 11.078 -27.016 1.00 79.56 432 PHE A N 1
ATOM 3366 C CA . PHE A 1 432 ? 24.799 12.010 -26.422 1.00 79.56 432 PHE A CA 1
ATOM 3367 C C . PHE A 1 432 ? 24.957 12.084 -24.898 1.00 79.56 432 PHE A C 1
ATOM 3369 O O . PHE A 1 432 ? 25.551 11.207 -24.273 1.00 79.56 432 PHE A O 1
ATOM 3376 N N . ASP A 1 433 ? 24.452 13.151 -24.281 1.00 82.31 433 ASP A N 1
ATOM 3377 C CA . ASP A 1 433 ? 24.458 13.313 -22.823 1.00 82.31 433 ASP A CA 1
ATOM 3378 C C . ASP A 1 433 ? 23.158 12.761 -22.230 1.00 82.31 433 ASP A C 1
ATOM 3380 O O . ASP A 1 433 ? 22.127 13.439 -22.198 1.00 82.31 433 ASP A O 1
ATOM 3384 N N . MET A 1 434 ? 23.197 11.516 -21.747 1.00 82.56 434 MET A N 1
ATOM 3385 C CA . MET A 1 434 ? 22.029 10.853 -21.166 1.00 82.56 434 MET A CA 1
ATOM 3386 C C . MET A 1 434 ? 21.442 11.623 -19.977 1.00 82.56 434 MET A C 1
ATOM 3388 O O . MET A 1 434 ? 20.245 11.506 -19.713 1.00 82.56 434 MET A O 1
ATOM 3392 N N . LYS A 1 435 ? 22.241 12.421 -19.252 1.00 81.75 435 LYS A N 1
ATOM 3393 C CA . LYS A 1 435 ? 21.762 13.134 -18.055 1.00 81.75 435 LYS A CA 1
ATOM 3394 C C . LYS A 1 435 ? 20.630 14.107 -18.360 1.00 81.75 435 LYS A C 1
ATOM 3396 O O . LYS A 1 435 ? 19.813 14.351 -17.483 1.00 81.75 435 LYS A O 1
ATOM 3401 N N . GLN A 1 436 ? 20.547 14.603 -19.593 1.00 82.81 436 GLN A N 1
ATOM 3402 C CA . GLN A 1 436 ? 19.475 15.494 -20.050 1.00 82.81 436 GLN A CA 1
ATOM 3403 C C . GLN A 1 436 ? 18.110 14.793 -20.133 1.00 82.81 436 GLN A C 1
ATOM 3405 O O . GLN A 1 436 ? 17.074 15.452 -20.167 1.00 82.81 436 GLN A O 1
ATOM 3410 N N . TYR A 1 437 ? 18.110 13.459 -20.136 1.00 83.31 437 TYR A N 1
ATOM 3411 C CA . TYR A 1 437 ? 16.923 12.608 -20.224 1.00 83.31 437 TYR A CA 1
ATOM 3412 C C . TYR A 1 437 ? 16.594 11.909 -18.900 1.00 83.31 437 TYR A C 1
ATOM 3414 O O . TYR A 1 437 ? 15.715 11.046 -18.846 1.00 83.31 437 TYR A O 1
ATOM 3422 N N . LEU A 1 438 ? 17.296 12.269 -17.823 1.00 83.81 438 LEU A N 1
ATOM 3423 C CA . LEU A 1 438 ? 16.958 11.868 -16.464 1.00 83.81 438 LEU A CA 1
ATOM 3424 C C . LEU A 1 438 ? 16.013 12.901 -15.843 1.00 83.81 438 LEU A C 1
ATOM 3426 O O . LEU A 1 438 ? 16.052 14.083 -16.167 1.00 83.81 438 LEU A O 1
ATOM 3430 N N . SER A 1 439 ? 15.141 12.452 -14.941 1.00 81.06 439 SER A N 1
ATOM 3431 C CA . SER A 1 439 ? 14.328 13.371 -14.144 1.00 81.06 439 SER A CA 1
ATOM 3432 C C . SER A 1 439 ? 15.215 14.052 -13.099 1.00 81.06 439 SER A C 1
ATOM 3434 O O . SER A 1 439 ? 15.928 13.364 -12.370 1.00 81.06 439 SER A O 1
ATOM 3436 N N . ASP A 1 440 ? 15.116 15.376 -12.979 1.00 82.00 440 ASP A N 1
ATOM 3437 C CA . ASP A 1 440 ? 15.834 16.184 -11.977 1.00 82.00 440 ASP A CA 1
ATOM 3438 C C . ASP A 1 440 ? 15.363 15.941 -10.527 1.00 82.00 440 ASP A C 1
ATOM 3440 O O . ASP A 1 440 ? 15.877 16.549 -9.585 1.00 82.00 440 ASP A O 1
ATOM 3444 N N . ALA A 1 441 ? 14.360 15.084 -10.315 1.00 84.25 441 ALA A N 1
ATOM 3445 C CA . ALA A 1 441 ? 13.864 14.777 -8.982 1.00 84.25 441 ALA A CA 1
ATOM 3446 C C . ALA A 1 441 ? 14.845 13.939 -8.160 1.00 84.25 441 ALA A C 1
ATOM 3448 O O . ALA A 1 441 ? 15.400 12.952 -8.634 1.00 84.25 441 ALA A O 1
ATOM 3449 N N . ASP A 1 442 ? 14.928 14.240 -6.863 1.00 84.75 442 ASP A N 1
ATOM 3450 C CA . ASP A 1 442 ? 15.627 13.413 -5.872 1.00 84.75 442 ASP A CA 1
ATOM 3451 C C . ASP A 1 442 ? 14.770 12.209 -5.427 1.00 84.75 442 ASP A C 1
ATOM 3453 O O . ASP A 1 442 ? 14.841 11.766 -4.293 1.00 84.75 442 ASP A O 1
ATOM 3457 N N . HIS A 1 443 ? 13.908 11.670 -6.290 1.00 85.50 443 HIS A N 1
ATOM 3458 C CA . HIS A 1 443 ? 13.101 10.479 -6.014 1.00 85.50 443 HIS A CA 1
ATOM 3459 C C . HIS A 1 443 ? 12.892 9.651 -7.285 1.00 85.50 443 HIS A C 1
ATOM 3461 O O . HIS A 1 443 ? 13.285 10.057 -8.376 1.00 85.50 443 HIS A O 1
ATOM 3467 N N . GLY A 1 444 ? 12.270 8.478 -7.143 1.00 85.19 444 GLY A N 1
ATOM 3468 C CA . GLY A 1 444 ? 12.134 7.503 -8.225 1.00 85.19 444 GLY A CA 1
ATOM 3469 C C . GLY A 1 444 ? 13.383 6.646 -8.428 1.00 85.19 444 GLY A C 1
ATOM 3470 O O . GLY A 1 444 ? 14.386 6.774 -7.719 1.00 85.19 444 GLY A O 1
ATOM 3471 N N . CYS A 1 445 ? 13.294 5.708 -9.367 1.00 87.44 445 CYS A N 1
ATOM 3472 C CA . CYS A 1 445 ? 14.368 4.771 -9.680 1.00 87.44 445 CYS A CA 1
ATOM 3473 C C . CYS A 1 445 ? 14.700 4.804 -11.170 1.00 87.44 445 CYS A C 1
ATOM 3475 O O . CYS A 1 445 ? 13.803 4.828 -12.009 1.00 87.44 445 CYS A O 1
ATOM 3477 N N . VAL A 1 446 ? 15.987 4.747 -11.498 1.00 87.75 446 VAL A N 1
ATOM 3478 C CA . VAL A 1 446 ? 16.490 4.672 -12.868 1.00 87.75 446 VAL A CA 1
ATOM 3479 C C 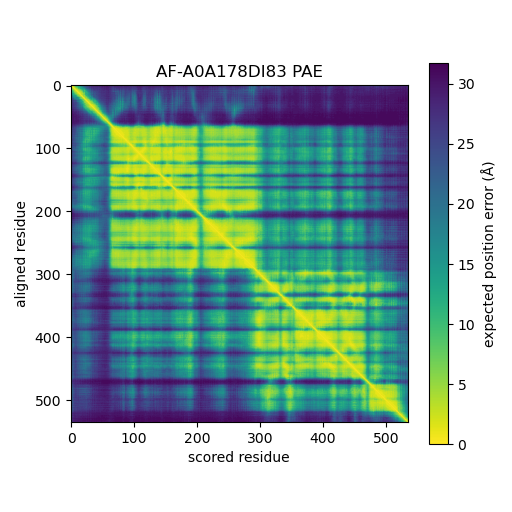. VAL A 1 446 ? 17.332 3.407 -13.007 1.00 87.75 446 VAL A C 1
ATOM 3481 O O . VAL A 1 446 ? 18.294 3.215 -12.264 1.00 87.75 446 VAL A O 1
ATOM 3484 N N . LEU A 1 447 ? 16.981 2.549 -13.962 1.00 86.81 447 LEU A N 1
ATOM 3485 C CA . LEU A 1 447 ? 17.781 1.396 -14.362 1.00 86.81 447 LEU A CA 1
ATOM 3486 C C . LEU A 1 447 ? 18.398 1.669 -15.732 1.00 86.81 447 LEU A C 1
ATOM 3488 O O . LEU A 1 447 ? 17.679 1.840 -16.711 1.00 86.81 447 LEU A O 1
ATOM 3492 N N . ILE A 1 448 ? 19.722 1.675 -15.805 1.00 86.94 448 ILE A N 1
ATOM 3493 C CA . ILE A 1 448 ? 20.471 1.879 -17.046 1.00 86.94 448 ILE A CA 1
ATOM 3494 C C . ILE A 1 448 ? 21.103 0.553 -17.444 1.00 86.94 448 ILE A C 1
ATOM 3496 O O . ILE A 1 448 ? 21.823 -0.030 -16.635 1.00 86.94 448 ILE A O 1
ATOM 3500 N N . THR A 1 449 ? 20.901 0.074 -18.669 1.00 84.81 449 THR A N 1
ATOM 3501 C CA . THR A 1 449 ? 21.680 -1.060 -19.195 1.00 84.81 449 THR A CA 1
ATOM 3502 C C . THR A 1 449 ? 22.765 -0.550 -20.148 1.00 84.81 449 THR A C 1
ATOM 3504 O O . THR A 1 449 ? 22.562 0.418 -20.873 1.00 84.81 449 THR A O 1
ATOM 3507 N N . THR A 1 450 ? 23.969 -1.128 -20.104 1.00 83.12 450 THR A N 1
ATOM 3508 C CA . THR A 1 450 ? 25.120 -0.621 -20.885 1.00 83.12 450 THR A CA 1
ATOM 3509 C C . THR A 1 450 ? 26.230 -1.664 -21.039 1.00 83.12 450 THR A C 1
ATOM 3511 O O . THR A 1 450 ? 26.344 -2.606 -20.244 1.00 83.12 450 THR A O 1
ATOM 3514 N N . ARG A 1 451 ? 27.098 -1.513 -22.043 1.00 81.38 451 ARG A N 1
ATOM 3515 C CA . ARG A 1 451 ? 28.397 -2.211 -22.119 1.00 81.38 451 ARG A CA 1
ATOM 3516 C C . ARG A 1 451 ? 29.537 -1.422 -21.458 1.00 81.38 451 ARG A C 1
ATOM 3518 O O . ARG A 1 451 ? 30.541 -2.013 -21.037 1.00 81.38 451 ARG A O 1
ATOM 3525 N N . GLN A 1 452 ? 29.391 -0.109 -21.303 1.00 80.50 452 GLN A N 1
ATOM 3526 C CA . GLN A 1 452 ? 30.463 0.783 -20.873 1.00 80.50 452 GLN A CA 1
ATOM 3527 C C . GLN A 1 452 ? 30.721 0.727 -19.360 1.00 80.50 452 GLN A C 1
ATOM 3529 O O . GLN A 1 452 ? 29.827 0.909 -18.536 1.00 80.50 452 GLN A O 1
ATOM 3534 N N . ALA A 1 453 ? 31.986 0.542 -18.971 1.00 79.19 453 ALA A N 1
ATOM 3535 C CA . ALA A 1 453 ? 32.379 0.484 -17.560 1.00 79.19 453 ALA A CA 1
ATOM 3536 C C . ALA A 1 453 ? 32.164 1.810 -16.811 1.00 79.19 453 ALA A C 1
ATOM 3538 O O . ALA A 1 453 ? 31.830 1.804 -15.631 1.00 79.19 453 ALA A O 1
ATOM 3539 N N . ARG A 1 454 ? 32.328 2.953 -17.486 1.00 80.06 454 ARG A N 1
ATOM 3540 C CA . ARG A 1 454 ? 32.288 4.278 -16.842 1.00 80.06 454 ARG A CA 1
ATOM 3541 C C . ARG A 1 454 ? 30.932 4.640 -16.230 1.00 80.06 454 ARG A C 1
ATOM 3543 O O . ARG A 1 454 ? 30.901 5.305 -15.200 1.00 80.06 454 ARG A O 1
ATOM 3550 N N . LEU A 1 455 ? 29.825 4.154 -16.797 1.00 79.38 455 LEU A N 1
ATOM 3551 C CA . LEU A 1 455 ? 28.471 4.435 -16.301 1.00 79.38 455 LEU A CA 1
ATOM 3552 C C . LEU A 1 455 ? 28.165 3.741 -14.963 1.00 79.38 455 LEU A C 1
ATOM 3554 O O . LEU A 1 455 ? 27.149 4.020 -14.331 1.00 79.38 455 LEU A O 1
ATOM 3558 N N . GLN A 1 456 ? 29.060 2.873 -14.483 1.00 79.38 456 GLN A N 1
ATOM 3559 C CA . GLN A 1 456 ? 28.992 2.325 -13.128 1.00 79.38 456 GLN A CA 1
ATOM 3560 C C . GLN A 1 456 ? 29.168 3.401 -12.048 1.00 79.38 456 GLN A C 1
ATOM 3562 O O . GLN A 1 456 ? 28.742 3.196 -10.920 1.00 79.38 456 GLN A O 1
ATOM 3567 N N . GLN A 1 457 ? 29.769 4.549 -12.378 1.00 79.12 457 GLN A N 1
ATOM 3568 C CA . GLN A 1 457 ? 29.979 5.646 -11.427 1.00 79.12 457 GLN A CA 1
ATOM 3569 C C . GLN A 1 457 ? 28.699 6.436 -11.111 1.00 79.12 457 GLN A C 1
ATOM 3571 O O . GLN A 1 457 ? 28.701 7.235 -10.179 1.00 79.12 457 GLN A O 1
ATOM 3576 N N . LEU A 1 458 ? 27.616 6.226 -11.868 1.00 76.56 458 LEU A N 1
ATOM 3577 C CA . LEU A 1 458 ? 26.347 6.934 -11.670 1.00 76.56 458 LEU A CA 1
ATOM 3578 C C . LEU A 1 458 ? 25.552 6.425 -10.461 1.00 76.56 458 LEU A C 1
ATOM 3580 O O . LEU A 1 458 ? 24.660 7.121 -9.987 1.00 76.56 458 LEU A O 1
ATOM 3584 N N . GLY A 1 459 ? 25.867 5.234 -9.946 1.00 78.62 459 GLY A N 1
ATOM 3585 C CA . GLY A 1 459 ? 25.162 4.670 -8.805 1.00 78.62 459 GLY A CA 1
ATOM 3586 C C . GLY A 1 459 ? 25.538 3.220 -8.524 1.00 78.62 459 GLY A C 1
ATOM 3587 O O . GLY A 1 459 ? 26.695 2.821 -8.626 1.00 78.62 459 GLY A O 1
ATOM 3588 N N . SER A 1 460 ? 24.550 2.421 -8.131 1.00 80.88 460 SER A N 1
ATOM 3589 C CA . SER A 1 460 ? 24.758 0.999 -7.836 1.00 80.88 460 SER A CA 1
ATOM 3590 C C . SER A 1 460 ? 25.010 0.206 -9.121 1.00 80.88 460 SER A C 1
ATOM 3592 O O . SER A 1 460 ? 24.186 0.198 -10.028 1.00 80.88 460 SER A O 1
ATOM 3594 N N . ALA A 1 461 ? 26.155 -0.464 -9.222 1.00 81.44 461 ALA A N 1
ATOM 3595 C CA . ALA A 1 461 ? 26.522 -1.215 -10.416 1.00 81.44 461 ALA A CA 1
ATOM 3596 C C . ALA A 1 461 ? 26.311 -2.721 -10.224 1.00 81.44 461 ALA A C 1
ATOM 3598 O O . ALA A 1 461 ? 26.810 -3.317 -9.269 1.00 81.44 461 ALA A O 1
ATOM 3599 N N . HIS A 1 462 ? 25.633 -3.346 -11.182 1.00 80.62 462 HIS A N 1
ATOM 3600 C CA . HIS A 1 462 ? 25.429 -4.786 -11.261 1.00 80.62 462 HIS A CA 1
ATOM 3601 C C . HIS A 1 462 ? 26.099 -5.306 -12.531 1.00 80.62 462 HIS A C 1
ATOM 3603 O O . HIS A 1 462 ? 25.713 -4.951 -13.644 1.00 80.62 462 HIS A O 1
ATOM 3609 N N . GLN A 1 463 ? 27.134 -6.130 -12.374 1.00 79.12 463 GLN A N 1
ATOM 3610 C CA . GLN A 1 463 ? 27.796 -6.773 -13.503 1.00 79.12 463 GLN A CA 1
ATOM 3611 C C . GLN A 1 463 ? 27.129 -8.117 -13.791 1.00 79.12 463 GLN A C 1
ATOM 3613 O O . GLN A 1 463 ? 27.136 -9.012 -12.951 1.00 79.12 463 GLN A O 1
ATOM 3618 N N . LEU A 1 464 ? 26.585 -8.267 -14.993 1.00 72.88 464 LEU A N 1
ATOM 3619 C CA . LEU A 1 464 ? 26.096 -9.540 -15.494 1.00 72.88 464 LEU A CA 1
ATOM 3620 C C . LEU A 1 464 ? 27.274 -10.399 -15.946 1.00 72.88 464 LEU A C 1
ATOM 3622 O O . LEU A 1 464 ? 27.998 -10.049 -16.883 1.00 72.88 464 LEU A O 1
ATOM 3626 N N . GLY A 1 465 ? 27.444 -11.535 -15.274 1.00 67.94 465 GLY A N 1
ATOM 3627 C CA . GLY A 1 465 ? 28.367 -12.589 -15.673 1.00 67.94 465 GLY A CA 1
ATOM 3628 C C . GLY A 1 465 ? 27.748 -13.558 -16.679 1.00 67.94 465 GLY A C 1
ATOM 3629 O O . GLY A 1 465 ? 26.582 -13.441 -17.066 1.00 67.94 465 GLY A O 1
ATOM 3630 N N . LYS A 1 466 ? 28.534 -14.545 -17.098 1.00 68.25 466 LYS A N 1
ATOM 3631 C CA . LYS A 1 466 ? 28.024 -15.745 -17.777 1.00 68.25 466 LYS A CA 1
ATOM 3632 C C . LYS A 1 466 ? 27.094 -16.495 -16.819 1.00 68.25 466 LYS A C 1
ATOM 3634 O O . LYS A 1 466 ? 27.321 -16.458 -15.611 1.00 68.25 466 LYS A O 1
ATOM 3639 N N . SER A 1 467 ? 26.034 -17.116 -17.330 1.00 60.78 467 SER A N 1
ATOM 3640 C CA . SER A 1 467 ? 25.096 -17.841 -16.464 1.00 60.78 467 SER A CA 1
ATOM 3641 C C . SER A 1 467 ? 25.801 -19.053 -15.841 1.00 60.78 467 SER A C 1
ATOM 3643 O O . SER A 1 467 ? 26.356 -19.877 -16.567 1.00 60.78 467 SER A O 1
ATOM 3645 N N . GLY A 1 468 ? 25.813 -19.132 -14.506 1.00 53.03 468 GLY A N 1
ATOM 3646 C CA . GLY A 1 468 ? 26.430 -20.227 -13.751 1.00 53.03 468 GLY A CA 1
ATOM 3647 C C . GLY A 1 468 ? 25.722 -21.566 -13.978 1.00 53.03 468 GLY A C 1
ATOM 3648 O O . GLY A 1 468 ? 24.501 -21.625 -14.100 1.00 53.03 468 GLY A O 1
ATOM 3649 N N . SER A 1 469 ? 26.509 -22.639 -14.032 1.00 47.75 469 SER A N 1
ATOM 3650 C CA . SER A 1 469 ? 26.149 -24.027 -14.347 1.00 47.75 469 SER A CA 1
ATOM 3651 C C . SER A 1 469 ? 25.393 -24.771 -13.233 1.00 47.75 469 SER A C 1
ATOM 3653 O O . SER A 1 469 ? 25.635 -25.961 -13.028 1.00 47.75 469 SER A O 1
ATOM 3655 N N . ASP A 1 470 ? 24.504 -24.111 -12.492 1.00 43.06 470 ASP A N 1
ATOM 3656 C CA . ASP A 1 470 ? 23.855 -24.724 -11.327 1.00 43.06 470 ASP A CA 1
ATOM 3657 C C . ASP A 1 470 ? 22.393 -25.102 -11.595 1.00 43.06 470 ASP A C 1
ATOM 3659 O O . ASP A 1 470 ? 21.486 -24.282 -11.479 1.00 43.06 470 ASP A O 1
ATOM 3663 N N . ALA A 1 471 ? 22.215 -26.388 -11.935 1.00 37.72 471 ALA A N 1
ATOM 3664 C CA . ALA A 1 471 ? 21.123 -27.310 -11.568 1.00 37.72 471 ALA A CA 1
ATOM 3665 C C . ALA A 1 471 ? 20.673 -28.226 -12.733 1.00 37.72 471 ALA A C 1
ATOM 3667 O O . ALA A 1 471 ? 20.004 -27.805 -13.668 1.00 37.72 471 ALA A O 1
ATOM 3668 N N . ALA A 1 472 ? 21.028 -29.511 -12.591 1.00 43.66 472 ALA A N 1
ATOM 3669 C CA . ALA A 1 472 ? 20.405 -30.735 -13.118 1.00 43.66 472 ALA A CA 1
ATOM 3670 C C . ALA A 1 472 ? 20.017 -30.835 -14.621 1.00 43.66 472 ALA A C 1
ATOM 3672 O O . ALA A 1 472 ? 19.052 -30.251 -15.095 1.00 43.66 472 ALA A O 1
ATOM 3673 N N . GLN A 1 473 ? 20.710 -31.761 -15.308 1.00 39.94 473 GLN A N 1
ATOM 3674 C CA . GLN A 1 473 ? 20.383 -32.425 -16.592 1.00 39.94 473 GLN A CA 1
ATOM 3675 C C . GLN A 1 473 ? 20.690 -31.710 -17.930 1.00 39.94 473 GLN A C 1
ATOM 3677 O O . GLN A 1 473 ? 20.510 -32.332 -18.973 1.00 39.94 473 GLN A O 1
ATOM 3682 N N . GLY A 1 474 ? 21.263 -30.497 -17.939 1.00 49.59 474 GLY A N 1
ATOM 3683 C CA . GLY A 1 474 ? 21.578 -29.747 -19.177 1.00 49.59 474 GLY A CA 1
ATOM 3684 C C . GLY A 1 474 ? 23.042 -29.321 -19.410 1.00 49.59 474 GLY A C 1
ATOM 3685 O O . GLY A 1 474 ? 23.273 -28.462 -20.252 1.00 49.59 474 GLY A O 1
ATOM 3686 N N . GLN A 1 475 ? 24.023 -29.871 -18.681 1.00 58.09 475 GLN A N 1
ATOM 3687 C CA . GLN A 1 475 ? 25.402 -29.336 -18.560 1.00 58.09 475 GLN A CA 1
ATOM 3688 C C . GLN A 1 475 ? 26.173 -29.094 -19.871 1.00 58.09 475 GLN A C 1
ATOM 3690 O O . GLN A 1 475 ? 26.920 -28.127 -19.967 1.00 58.09 475 GLN A O 1
ATOM 3695 N N . GLN A 1 476 ? 25.986 -29.920 -20.900 1.00 64.88 476 GLN A N 1
ATOM 3696 C CA . GLN A 1 476 ? 26.881 -29.900 -22.065 1.00 64.88 476 GLN A CA 1
ATOM 3697 C C . GLN A 1 476 ? 26.733 -28.654 -22.949 1.00 64.88 476 GLN A C 1
ATOM 3699 O O . GLN A 1 476 ? 27.698 -28.250 -23.590 1.00 64.88 476 GLN A O 1
ATOM 3704 N N . LEU A 1 477 ? 25.544 -28.047 -23.002 1.00 69.19 477 LEU A N 1
ATOM 3705 C CA . LEU A 1 477 ? 25.270 -26.931 -23.909 1.00 69.19 477 LEU A CA 1
ATOM 3706 C C . LEU A 1 477 ? 25.717 -25.572 -23.336 1.00 69.19 477 LEU A C 1
ATOM 3708 O O . LEU A 1 477 ? 26.405 -24.847 -24.051 1.00 69.19 477 LEU A O 1
ATOM 3712 N N . PRO A 1 478 ? 25.419 -25.213 -22.069 1.00 70.31 478 PRO A N 1
ATOM 3713 C CA . PRO A 1 478 ? 25.949 -23.992 -21.464 1.00 70.31 478 PRO A CA 1
ATOM 3714 C C . PRO A 1 478 ? 27.474 -24.005 -21.329 1.00 70.31 478 PRO A C 1
ATOM 3716 O O . PRO A 1 478 ? 28.085 -22.966 -21.533 1.00 70.31 478 PRO A O 1
ATOM 3719 N N . GLU A 1 479 ? 28.097 -25.153 -21.035 1.00 73.00 479 GLU A N 1
ATOM 3720 C CA . GLU A 1 479 ? 29.564 -25.267 -20.980 1.00 73.00 479 GLU A CA 1
ATOM 3721 C C . GLU A 1 479 ? 30.205 -25.074 -22.362 1.00 73.00 479 GLU A C 1
ATOM 3723 O O . GLU A 1 479 ? 31.168 -24.322 -22.492 1.00 73.00 479 GLU A O 1
ATOM 3728 N N . LEU A 1 480 ? 29.642 -25.694 -23.407 1.00 76.44 480 LEU A N 1
ATOM 3729 C CA . LEU A 1 480 ? 30.118 -25.544 -24.787 1.00 76.44 480 LEU A CA 1
ATOM 3730 C C . LEU A 1 480 ? 29.981 -24.106 -25.308 1.00 76.44 480 LEU A C 1
ATOM 3732 O O . LEU A 1 480 ? 30.825 -23.641 -26.067 1.00 76.44 480 LEU A O 1
ATOM 3736 N N . LEU A 1 481 ? 28.913 -23.416 -24.903 1.00 79.12 481 LEU A N 1
ATOM 3737 C CA . LEU A 1 481 ? 28.594 -22.048 -25.322 1.00 79.12 481 LEU A CA 1
ATOM 3738 C C . LEU A 1 481 ? 29.084 -20.993 -24.321 1.00 79.12 481 LEU A C 1
ATOM 3740 O O . LEU A 1 481 ? 28.614 -19.852 -24.338 1.00 79.12 481 LEU A O 1
ATOM 3744 N N . ASP A 1 482 ? 30.004 -21.384 -23.434 1.00 72.62 482 ASP A N 1
ATOM 3745 C CA . ASP A 1 482 ? 30.698 -20.500 -22.496 1.00 72.62 482 ASP A CA 1
ATOM 3746 C C . ASP A 1 482 ? 29.736 -19.666 -21.619 1.00 72.62 482 ASP A C 1
ATOM 3748 O O . ASP A 1 482 ? 29.986 -18.513 -21.266 1.00 72.62 482 ASP A O 1
ATOM 3752 N N . GLY A 1 483 ? 28.572 -20.241 -21.303 1.00 70.44 483 GLY A N 1
ATOM 3753 C CA . GLY A 1 483 ? 27.537 -19.650 -20.460 1.00 70.44 483 GLY A CA 1
ATOM 3754 C C . GLY A 1 483 ? 26.886 -18.383 -21.027 1.00 70.44 483 GLY A C 1
ATOM 3755 O O . GLY A 1 483 ? 26.257 -17.645 -20.259 1.00 70.44 483 GLY A O 1
ATOM 3756 N N . LEU A 1 484 ? 27.036 -18.093 -22.330 1.00 76.00 484 LEU A N 1
ATOM 3757 C CA . LEU A 1 484 ? 26.459 -16.910 -22.973 1.00 76.00 484 LEU A CA 1
ATOM 3758 C C . LEU A 1 484 ? 24.948 -17.111 -23.225 1.00 76.00 484 LEU A C 1
ATOM 3760 O O . LEU A 1 484 ? 24.574 -17.947 -24.049 1.00 76.00 484 LEU A O 1
ATOM 3764 N N . PRO A 1 485 ? 24.052 -16.330 -22.589 1.00 74.06 485 PRO A N 1
ATOM 3765 C CA . PRO A 1 485 ? 22.604 -16.513 -22.703 1.00 74.06 485 PRO A CA 1
ATOM 3766 C C . PRO A 1 485 ? 22.064 -16.458 -24.126 1.00 74.06 485 PRO A C 1
ATOM 3768 O O . PRO A 1 485 ? 21.192 -17.253 -24.457 1.00 74.06 485 PRO A O 1
ATOM 3771 N N . LEU A 1 486 ? 22.573 -15.554 -24.970 1.00 76.12 486 LEU A N 1
ATOM 3772 C CA . LEU A 1 486 ? 22.131 -15.465 -26.362 1.00 76.12 486 LEU A CA 1
ATOM 3773 C C . LEU A 1 486 ? 22.475 -16.736 -27.144 1.00 76.12 486 LEU A C 1
ATOM 3775 O O . LEU A 1 486 ? 21.608 -17.269 -27.829 1.00 76.12 486 LEU A O 1
ATOM 3779 N N . ALA A 1 487 ? 23.695 -17.256 -26.988 1.00 77.75 487 ALA A N 1
ATOM 3780 C CA . ALA A 1 487 ? 24.103 -18.498 -27.636 1.00 77.75 487 ALA A CA 1
ATOM 3781 C C . ALA A 1 487 ? 23.254 -19.679 -27.143 1.00 77.75 487 ALA A C 1
ATOM 3783 O O . ALA A 1 487 ? 22.771 -20.474 -27.946 1.00 77.75 487 ALA A O 1
ATOM 3784 N N . ILE A 1 488 ? 23.001 -19.760 -25.832 1.00 76.12 488 ILE A N 1
ATOM 3785 C CA . ILE A 1 488 ? 22.150 -20.801 -25.238 1.00 76.12 488 ILE A CA 1
ATOM 3786 C C . ILE A 1 488 ? 20.713 -20.704 -25.768 1.00 76.12 488 ILE A C 1
ATOM 3788 O O . ILE A 1 488 ? 20.122 -21.722 -26.127 1.00 76.12 488 ILE A O 1
ATOM 3792 N N . ALA A 1 489 ? 20.148 -19.497 -25.852 1.00 75.69 489 ALA A N 1
ATOM 3793 C CA . ALA A 1 489 ? 18.802 -19.280 -26.373 1.00 75.69 489 ALA A CA 1
ATOM 3794 C C . ALA A 1 489 ? 18.701 -19.630 -27.866 1.00 75.69 489 ALA A C 1
ATOM 3796 O O . ALA A 1 489 ? 17.734 -20.271 -28.271 1.00 75.69 489 ALA A O 1
ATOM 3797 N N . GLN A 1 490 ? 19.703 -19.266 -28.671 1.00 79.06 490 GLN A N 1
ATOM 3798 C CA . GLN A 1 490 ? 19.775 -19.617 -30.092 1.00 79.06 490 GLN A CA 1
ATOM 3799 C C . GLN A 1 490 ? 19.901 -21.128 -30.299 1.00 79.06 490 GLN A C 1
ATOM 3801 O O . GLN A 1 490 ? 19.166 -21.695 -31.103 1.00 79.06 490 GLN A O 1
ATOM 3806 N N . ALA A 1 491 ? 20.765 -21.795 -29.533 1.00 80.38 491 ALA A N 1
ATOM 3807 C CA . ALA A 1 491 ? 20.901 -23.245 -29.580 1.00 80.38 491 ALA A CA 1
ATOM 3808 C C . ALA A 1 491 ? 19.608 -23.954 -29.146 1.00 80.38 491 ALA A C 1
ATOM 3810 O O . ALA A 1 491 ? 19.162 -24.890 -29.804 1.00 80.38 491 ALA A O 1
ATOM 3811 N N . GLY A 1 492 ? 18.959 -23.474 -28.080 1.00 76.69 492 GLY A N 1
ATOM 3812 C CA . GLY A 1 492 ? 17.660 -23.978 -27.634 1.00 76.69 492 GLY A CA 1
ATOM 3813 C C . GLY A 1 492 ? 16.561 -23.803 -28.686 1.00 76.69 492 GLY A C 1
ATOM 3814 O O . GLY A 1 492 ? 15.808 -24.742 -28.943 1.00 76.69 492 GLY A O 1
ATOM 3815 N N . ALA A 1 493 ? 16.499 -22.636 -29.334 1.00 76.88 493 ALA A N 1
ATOM 3816 C CA . ALA A 1 493 ? 15.562 -22.372 -30.425 1.00 76.88 493 ALA A CA 1
ATOM 3817 C C . ALA A 1 493 ? 15.820 -23.296 -31.623 1.00 76.88 493 ALA A C 1
ATOM 3819 O O . ALA A 1 493 ? 14.890 -23.921 -32.128 1.00 76.88 493 ALA A O 1
ATOM 3820 N N . PHE A 1 494 ? 17.084 -23.460 -32.022 1.00 79.94 494 PHE A N 1
ATOM 3821 C CA . PHE A 1 494 ? 17.469 -24.355 -33.109 1.00 79.94 494 PHE A CA 1
ATOM 3822 C C . PHE A 1 494 ? 17.083 -25.810 -32.822 1.00 79.94 494 PHE A C 1
ATOM 3824 O O . PHE A 1 494 ? 16.489 -26.461 -33.678 1.00 79.94 494 PHE A O 1
ATOM 3831 N N . LEU A 1 495 ? 17.371 -26.324 -31.621 1.00 81.25 495 LEU A N 1
ATOM 3832 C CA . LEU A 1 495 ? 16.985 -27.680 -31.207 1.00 81.25 495 LEU A CA 1
ATOM 3833 C C . LEU A 1 495 ? 15.465 -27.878 -31.280 1.00 81.25 495 LEU A C 1
ATOM 3835 O O . LEU A 1 495 ? 14.989 -28.911 -31.749 1.00 81.25 495 LEU A O 1
ATOM 3839 N N . GLN A 1 496 ? 14.701 -26.871 -30.852 1.00 78.00 496 GLN A N 1
ATOM 3840 C CA . GLN A 1 496 ? 13.243 -26.916 -30.869 1.00 78.00 496 GLN A CA 1
ATOM 3841 C C . GLN A 1 496 ? 12.663 -26.879 -32.291 1.00 78.00 496 GLN A C 1
ATOM 3843 O O . GLN A 1 496 ? 11.717 -27.611 -32.575 1.00 78.00 496 GLN A O 1
ATOM 3848 N N . GLU A 1 497 ? 13.200 -26.034 -33.174 1.00 81.94 497 GLU A N 1
ATOM 3849 C CA . GLU A 1 497 ? 12.676 -25.841 -34.534 1.00 81.94 497 GLU A CA 1
ATOM 3850 C C . GLU A 1 497 ? 13.122 -26.935 -35.507 1.00 81.94 497 GLU A C 1
ATOM 3852 O O . GLU A 1 497 ? 12.337 -27.377 -36.345 1.00 81.94 497 GLU A O 1
ATOM 3857 N N . SER A 1 498 ? 14.368 -27.397 -35.390 1.00 83.25 498 SER A N 1
ATOM 3858 C CA . SER A 1 498 ? 14.923 -28.439 -36.260 1.00 83.25 498 SER A CA 1
ATOM 3859 C C . SER A 1 498 ? 14.520 -29.855 -35.839 1.00 83.25 498 SER A C 1
ATOM 3861 O O . SER A 1 498 ? 14.596 -30.780 -36.647 1.00 83.25 498 SER A O 1
ATOM 3863 N N . GLY A 1 499 ? 14.122 -30.047 -34.574 1.00 80.12 499 GLY A N 1
ATOM 3864 C CA . GLY A 1 499 ? 13.863 -31.366 -33.990 1.00 80.12 499 GLY A CA 1
ATOM 3865 C C . GLY A 1 499 ? 15.119 -32.234 -33.834 1.00 80.12 499 GLY A C 1
ATOM 3866 O O . GLY A 1 499 ? 15.010 -33.422 -33.527 1.00 80.12 499 GLY A O 1
ATOM 3867 N N . VAL A 1 500 ? 16.310 -31.667 -34.05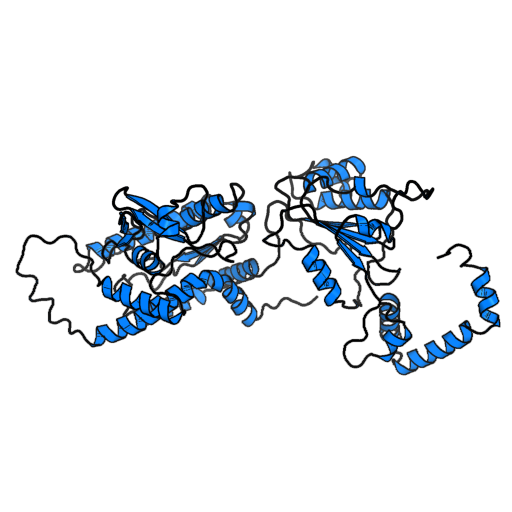6 1.00 86.06 500 VAL A N 1
ATOM 3868 C CA . VAL A 1 500 ? 17.588 -32.363 -33.893 1.00 86.06 500 VAL A CA 1
ATOM 3869 C C . VAL A 1 500 ? 17.818 -32.641 -32.407 1.00 86.06 500 VAL A C 1
ATOM 3871 O O . VAL A 1 500 ? 17.657 -31.767 -31.559 1.00 86.06 500 VAL A O 1
ATOM 3874 N N . GLY A 1 501 ? 18.198 -33.878 -32.077 1.00 82.19 501 GLY A N 1
ATOM 3875 C CA . GLY A 1 501 ? 18.546 -34.247 -30.705 1.00 82.19 501 GLY A CA 1
ATOM 3876 C C . GLY A 1 501 ? 19.812 -33.529 -30.224 1.00 82.19 501 GLY A C 1
ATOM 3877 O O . GLY A 1 501 ? 20.734 -33.298 -31.006 1.00 82.19 501 GLY A O 1
ATOM 3878 N N . LEU A 1 502 ? 19.884 -33.226 -28.923 1.00 81.75 502 LEU A N 1
ATOM 3879 C CA . LEU A 1 502 ? 21.007 -32.501 -28.307 1.00 81.75 502 LEU A CA 1
ATOM 3880 C C . LEU A 1 502 ? 22.378 -33.099 -28.669 1.00 81.75 502 LEU A C 1
ATOM 3882 O O . LEU A 1 502 ? 23.303 -32.368 -28.995 1.00 81.75 502 LEU A O 1
ATOM 3886 N N . GLU A 1 503 ? 22.506 -34.424 -28.667 1.00 83.50 503 GLU A N 1
ATOM 3887 C CA . GLU A 1 503 ? 23.768 -35.108 -28.971 1.00 83.50 503 GLU A CA 1
ATOM 3888 C C . GLU A 1 503 ? 24.245 -34.868 -30.415 1.00 83.50 503 GLU A C 1
ATOM 3890 O O . GLU A 1 503 ? 25.419 -34.572 -30.640 1.00 83.50 503 GLU A O 1
ATOM 3895 N N . ALA A 1 504 ? 23.327 -34.904 -31.386 1.00 84.19 504 ALA A N 1
ATOM 3896 C CA . ALA A 1 504 ? 23.632 -34.631 -32.790 1.00 84.19 504 ALA A CA 1
ATOM 3897 C C . ALA A 1 504 ? 23.999 -33.154 -33.019 1.00 84.19 504 ALA A C 1
ATOM 3899 O O . ALA A 1 504 ? 24.912 -32.853 -33.790 1.00 84.19 504 ALA A O 1
ATOM 3900 N N . TYR A 1 505 ? 23.342 -32.234 -32.304 1.00 85.94 505 TYR A N 1
ATOM 3901 C CA . TYR A 1 505 ? 23.710 -30.818 -32.309 1.00 85.94 505 TYR A CA 1
ATOM 3902 C C . TYR A 1 505 ? 25.136 -30.606 -31.788 1.00 85.94 505 TYR A C 1
ATOM 3904 O O . TYR A 1 505 ? 25.932 -29.937 -32.439 1.00 85.94 505 TYR A O 1
ATOM 3912 N N . LEU A 1 506 ? 25.489 -31.220 -30.653 1.00 84.94 506 LEU A N 1
ATOM 3913 C CA . LEU A 1 506 ? 26.821 -31.082 -30.055 1.00 84.94 506 LEU A CA 1
ATOM 3914 C C . LEU A 1 506 ? 27.925 -31.650 -30.958 1.00 84.94 506 LEU A C 1
ATOM 3916 O O . LEU A 1 506 ? 29.005 -31.067 -31.037 1.00 84.94 506 LEU A O 1
ATOM 3920 N N . GLN A 1 507 ? 27.671 -32.771 -31.640 1.00 84.69 507 GLN A N 1
ATOM 3921 C CA . GLN A 1 507 ? 28.613 -33.338 -32.612 1.00 84.69 507 GLN A CA 1
ATOM 3922 C C . GLN A 1 507 ? 28.812 -32.404 -33.809 1.00 84.69 507 GLN A C 1
ATOM 3924 O O . GLN A 1 507 ? 29.950 -32.107 -34.168 1.00 84.69 507 GLN A O 1
ATOM 3929 N N . THR A 1 508 ? 27.714 -31.893 -34.370 1.00 85.19 508 THR A N 1
ATOM 3930 C CA . THR A 1 508 ? 27.748 -30.976 -35.518 1.00 85.19 508 THR A CA 1
ATOM 3931 C C . THR A 1 508 ? 28.461 -29.672 -35.165 1.00 85.19 508 THR A C 1
ATOM 3933 O O . THR A 1 508 ? 29.312 -29.217 -35.923 1.00 85.19 508 THR A O 1
ATOM 3936 N N . TYR A 1 509 ? 28.176 -29.106 -33.987 1.00 84.69 509 TYR A N 1
ATOM 3937 C CA . TYR A 1 509 ? 28.835 -27.896 -33.498 1.00 84.69 509 TYR A CA 1
ATOM 3938 C C . TYR A 1 509 ? 30.351 -28.080 -33.403 1.00 84.69 509 TYR A C 1
ATOM 3940 O O . TYR A 1 509 ? 31.098 -27.238 -33.889 1.00 84.69 509 TYR A O 1
ATOM 3948 N N . LYS A 1 510 ? 30.819 -29.186 -32.804 1.00 84.62 510 LYS A N 1
ATOM 3949 C CA . LYS A 1 510 ? 32.258 -29.464 -32.669 1.00 84.62 510 LYS A CA 1
ATOM 3950 C C . LYS A 1 510 ? 32.933 -29.620 -34.027 1.00 84.62 510 LYS A C 1
ATOM 3952 O O . LYS A 1 510 ? 33.971 -29.014 -34.248 1.00 84.62 510 LYS A O 1
ATOM 3957 N N . GLN A 1 511 ? 32.312 -30.367 -34.940 1.00 85.88 511 GLN A N 1
ATOM 3958 C CA . GLN A 1 511 ? 32.843 -30.548 -36.287 1.00 85.88 511 GLN A CA 1
ATOM 3959 C C . GLN A 1 511 ? 32.970 -29.209 -37.030 1.00 85.88 511 GLN A C 1
ATOM 3961 O O . GLN A 1 511 ? 34.029 -28.907 -37.569 1.00 85.88 511 GLN A O 1
ATOM 3966 N N . GLN A 1 512 ? 31.915 -28.388 -37.024 1.00 84.12 512 GLN A N 1
ATOM 3967 C CA . GLN A 1 512 ? 31.933 -27.080 -37.685 1.00 84.12 512 GLN A CA 1
ATOM 3968 C C . GLN A 1 512 ? 32.922 -26.113 -37.033 1.00 84.12 512 GLN A C 1
ATOM 3970 O O . G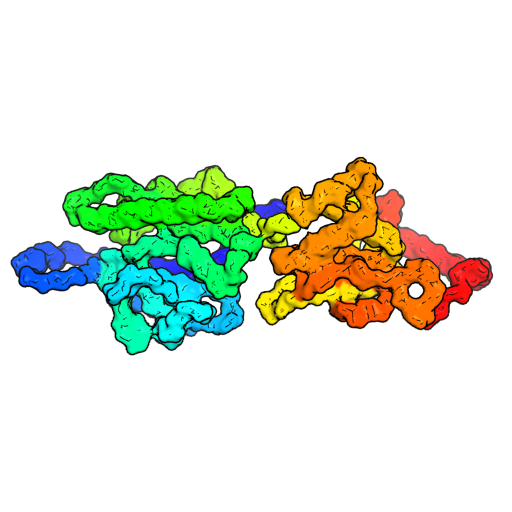LN A 1 512 ? 33.575 -25.344 -37.731 1.00 84.12 512 GLN A O 1
ATOM 3975 N N . TRP A 1 513 ? 33.054 -26.152 -35.706 1.00 80.75 513 TRP A N 1
ATOM 3976 C CA . TRP A 1 513 ? 34.036 -25.349 -34.986 1.00 80.75 513 TRP A CA 1
ATOM 3977 C C . TRP A 1 513 ? 35.471 -25.719 -35.377 1.00 80.75 513 TRP A C 1
ATOM 3979 O O . TRP A 1 513 ? 36.273 -24.831 -35.658 1.00 80.75 513 TRP A O 1
ATOM 3989 N N . ASP A 1 514 ? 35.782 -27.016 -35.443 1.00 82.31 514 ASP A N 1
ATOM 3990 C CA . ASP A 1 514 ? 37.101 -27.513 -35.847 1.00 82.31 514 ASP A CA 1
ATOM 3991 C C . ASP A 1 514 ? 37.419 -27.162 -37.314 1.00 82.31 514 ASP A C 1
ATOM 3993 O O . ASP A 1 514 ? 38.554 -26.804 -37.631 1.00 82.31 514 ASP A O 1
ATOM 3997 N N . GLU A 1 515 ? 36.421 -27.210 -38.205 1.00 81.88 515 GLU A N 1
ATOM 3998 C CA . GLU A 1 515 ? 36.544 -26.774 -39.605 1.00 81.88 515 GLU A CA 1
ATOM 3999 C C . GLU A 1 515 ? 36.781 -25.256 -39.719 1.00 81.88 515 GLU A C 1
ATOM 4001 O O . GLU A 1 515 ? 37.639 -24.822 -40.488 1.00 81.88 515 GLU A O 1
ATOM 4006 N N . LEU A 1 516 ? 36.066 -24.445 -38.931 1.00 77.06 516 LEU A N 1
ATOM 4007 C CA . LEU A 1 516 ? 36.183 -22.982 -38.933 1.00 77.06 516 LEU A CA 1
ATOM 4008 C C . LEU A 1 516 ? 37.515 -22.499 -38.338 1.00 77.06 516 LEU A C 1
ATOM 4010 O O . LEU A 1 516 ? 38.091 -21.522 -38.810 1.00 77.06 516 LEU A O 1
ATOM 4014 N N . MET A 1 517 ? 38.018 -23.191 -37.314 1.00 74.50 517 MET A N 1
ATOM 4015 C CA . MET A 1 517 ? 39.298 -22.887 -36.663 1.00 74.50 517 MET A CA 1
ATOM 4016 C C . MET A 1 517 ? 40.498 -23.539 -37.366 1.00 74.50 517 MET A C 1
ATOM 4018 O O . MET A 1 517 ? 41.624 -23.478 -36.862 1.00 74.50 517 MET A O 1
ATOM 4022 N N . ALA A 1 518 ? 40.293 -24.152 -38.536 1.00 80.75 518 ALA A N 1
ATOM 4023 C CA . ALA A 1 518 ? 41.383 -24.659 -39.352 1.00 80.75 518 ALA A CA 1
ATOM 4024 C C . ALA A 1 518 ? 42.256 -23.495 -39.882 1.00 80.75 518 ALA A C 1
ATOM 4026 O O . ALA A 1 518 ? 41.730 -22.445 -40.262 1.00 80.75 518 ALA A O 1
ATOM 4027 N N . PRO A 1 519 ? 43.590 -23.666 -39.981 1.00 64.31 519 PRO A N 1
ATOM 4028 C CA . PRO A 1 519 ? 44.523 -22.584 -40.322 1.00 64.31 519 PRO A CA 1
ATOM 4029 C C . PRO A 1 519 ? 44.218 -21.845 -41.633 1.00 64.31 519 PRO A C 1
ATOM 4031 O O . PRO A 1 519 ? 44.519 -20.665 -41.748 1.00 64.31 519 PRO A O 1
ATOM 4034 N N . SER A 1 520 ? 43.609 -22.516 -42.614 1.00 61.34 520 SER A N 1
ATOM 4035 C CA . SER A 1 520 ? 43.254 -21.920 -43.907 1.00 61.34 520 SER A CA 1
ATOM 4036 C C . SER A 1 520 ? 42.025 -21.006 -43.867 1.00 61.34 520 SER A C 1
ATOM 4038 O O . SER A 1 520 ? 41.876 -20.186 -44.762 1.00 61.34 520 SER A O 1
ATOM 4040 N N . ALA A 1 521 ? 41.145 -21.150 -42.871 1.00 55.56 521 ALA A N 1
ATOM 4041 C CA . ALA A 1 521 ? 39.917 -20.358 -42.737 1.00 55.56 521 ALA A CA 1
ATOM 4042 C C . ALA A 1 521 ? 40.120 -19.105 -41.861 1.00 55.56 521 ALA A C 1
ATOM 4044 O O . ALA A 1 521 ? 39.505 -18.067 -42.097 1.00 55.56 521 ALA A O 1
ATOM 4045 N N . LEU A 1 522 ? 41.033 -19.169 -40.885 1.00 52.75 522 LEU A N 1
ATOM 4046 C CA . LEU A 1 522 ? 41.380 -18.040 -40.012 1.00 52.75 522 LEU A CA 1
ATOM 4047 C C . LEU A 1 522 ? 42.047 -16.873 -40.762 1.00 52.75 522 LEU A C 1
ATOM 4049 O O . LEU A 1 522 ? 41.782 -15.721 -40.423 1.00 52.75 522 LEU A O 1
ATOM 4053 N N . ASP A 1 523 ? 42.850 -17.153 -41.794 1.00 54.22 523 ASP A N 1
ATOM 4054 C CA . ASP A 1 523 ? 43.480 -16.116 -42.630 1.00 54.22 523 ASP A CA 1
ATOM 4055 C C . ASP A 1 523 ? 42.460 -15.344 -43.494 1.00 54.22 523 ASP A C 1
ATOM 4057 O O . ASP A 1 523 ? 42.668 -14.160 -43.764 1.00 54.22 523 ASP A O 1
ATOM 4061 N N . GLU A 1 524 ? 41.342 -15.969 -43.888 1.00 52.97 524 GLU A N 1
ATOM 4062 C CA . GLU A 1 524 ? 40.260 -15.307 -44.637 1.00 52.97 524 GLU A CA 1
ATOM 4063 C C . GLU A 1 524 ? 39.309 -14.516 -43.721 1.00 52.97 524 GLU A C 1
ATOM 4065 O O . GLU A 1 524 ? 38.890 -13.416 -44.076 1.00 52.97 524 GLU A O 1
ATOM 4070 N N . VAL A 1 525 ? 38.997 -15.028 -42.523 1.00 51.16 525 VAL A N 1
ATOM 4071 C CA . VAL A 1 525 ? 38.027 -14.402 -41.599 1.00 51.16 525 VAL A CA 1
ATOM 4072 C C . VAL A 1 525 ? 38.629 -13.227 -40.813 1.00 51.16 525 VAL A C 1
ATOM 4074 O O . VAL A 1 525 ? 37.956 -12.222 -40.588 1.00 51.16 525 VAL A O 1
ATOM 4077 N N . LEU A 1 526 ? 39.907 -13.295 -40.419 1.00 46.66 526 LEU A N 1
ATOM 4078 C CA . LEU A 1 526 ? 40.555 -12.219 -39.652 1.00 46.66 526 LEU A CA 1
ATOM 4079 C C . LEU A 1 526 ? 40.929 -10.993 -40.502 1.00 46.66 526 LEU A C 1
ATOM 4081 O O . LEU A 1 526 ? 41.168 -9.924 -39.942 1.00 46.66 526 LEU A O 1
ATOM 4085 N N . GLN A 1 527 ? 40.956 -11.111 -41.835 1.00 44.59 527 GLN A N 1
ATOM 4086 C CA . GLN A 1 527 ? 41.254 -9.987 -42.730 1.00 44.59 527 GLN A CA 1
ATOM 4087 C C . GLN A 1 527 ? 40.059 -9.059 -42.994 1.00 44.59 527 GLN A C 1
ATOM 4089 O O . GLN A 1 527 ? 40.280 -7.964 -43.511 1.00 44.59 527 GLN A O 1
ATOM 4094 N N . GLN A 1 528 ? 38.824 -9.447 -42.644 1.00 45.69 528 GLN A N 1
ATOM 4095 C CA . GLN A 1 528 ? 37.639 -8.639 -42.964 1.00 45.69 528 GLN A CA 1
ATOM 4096 C C . GLN A 1 528 ? 37.016 -7.851 -41.798 1.00 45.69 528 GLN A C 1
ATOM 4098 O O . GLN A 1 528 ? 36.520 -6.771 -42.088 1.00 45.69 528 GLN A O 1
ATOM 4103 N N . ASP A 1 529 ? 37.094 -8.270 -40.522 1.00 39.53 529 ASP A N 1
ATOM 4104 C CA . ASP A 1 529 ? 36.191 -7.674 -39.500 1.00 39.53 529 ASP A CA 1
ATOM 4105 C C . ASP A 1 529 ? 36.766 -7.290 -38.113 1.00 39.53 529 ASP A C 1
ATOM 4107 O O . ASP A 1 529 ? 36.012 -6.819 -37.264 1.00 39.53 529 ASP A O 1
ATOM 4111 N N . TYR A 1 530 ? 38.072 -7.411 -37.830 1.00 38.28 530 TYR A N 1
ATOM 4112 C CA . TYR A 1 530 ? 38.594 -7.162 -36.462 1.00 38.28 530 TYR A CA 1
ATOM 4113 C C . TYR A 1 530 ? 39.838 -6.260 -36.362 1.00 38.28 530 TYR A C 1
ATOM 4115 O O . TYR A 1 530 ? 40.700 -6.475 -35.511 1.00 38.28 530 TYR A O 1
ATOM 4123 N N . ALA A 1 531 ? 39.933 -5.211 -37.183 1.00 29.81 531 ALA A N 1
ATOM 4124 C CA . ALA A 1 531 ? 41.018 -4.228 -37.059 1.00 29.81 531 ALA A CA 1
ATOM 4125 C C . ALA A 1 531 ? 40.826 -3.205 -35.911 1.00 29.81 531 ALA A C 1
ATOM 4127 O O . ALA A 1 531 ? 41.819 -2.695 -35.400 1.00 29.81 531 ALA A O 1
ATOM 4128 N N . ASP A 1 532 ? 39.594 -2.951 -35.443 1.00 34.59 532 ASP A N 1
ATOM 4129 C CA . ASP A 1 532 ? 39.297 -1.758 -34.620 1.00 34.59 532 ASP A CA 1
ATOM 4130 C C . ASP A 1 532 ? 38.828 -2.018 -33.175 1.00 34.59 532 ASP A C 1
ATOM 4132 O O . ASP A 1 532 ? 38.304 -1.125 -32.512 1.00 34.59 532 ASP A O 1
ATOM 4136 N N . CYS A 1 533 ? 39.038 -3.210 -32.614 1.00 30.98 533 CYS A N 1
ATOM 4137 C CA . CYS A 1 533 ? 38.728 -3.470 -31.199 1.00 30.98 533 CYS A CA 1
ATOM 4138 C C . CYS A 1 533 ? 39.985 -3.869 -30.421 1.00 30.98 533 CYS A C 1
ATOM 4140 O O . CYS A 1 533 ? 40.258 -5.051 -30.217 1.00 30.98 533 CYS A O 1
ATOM 4142 N N . SER A 1 534 ? 40.747 -2.869 -29.968 1.00 28.09 534 SER A N 1
ATOM 4143 C CA . SER A 1 534 ? 41.837 -3.054 -29.004 1.00 28.09 534 SER A CA 1
ATOM 4144 C C . SER A 1 534 ? 41.388 -2.703 -27.575 1.00 28.09 534 SER A C 1
ATOM 4146 O O . SER A 1 534 ? 40.928 -1.596 -27.321 1.00 28.09 534 SER A O 1
ATOM 4148 N N . VAL A 1 535 ? 41.509 -3.728 -26.715 1.00 31.56 535 VAL A N 1
ATOM 4149 C CA . VAL A 1 535 ? 41.660 -3.825 -25.238 1.00 31.56 535 VAL A CA 1
ATOM 4150 C C . VAL A 1 535 ? 41.084 -2.728 -24.341 1.00 31.56 535 VAL A C 1
ATOM 4152 O O . VAL A 1 535 ? 41.645 -1.612 -24.311 1.00 31.56 535 VAL A O 1
#